Protein 7T6I (pdb70)

Nearest PDB structures (foldseek):
  7t6i-assembly1_A  TM=1.005E+00  e=2.408E-35  Homo sapiens
  3wex-assembly1_A  TM=9.990E-01  e=9.816E-33  Homo sapiens
  7zfr-assembly1_A  TM=9.988E-01  e=1.351E-32  Homo sapiens
  7t2b-assembly1_A  TM=9.998E-01  e=9.166E-32  Homo sapiens
  4i5b-assembly2_D  TM=9.791E-01  e=4.835E-25  Homo sapiens

Sequence (381 aa):
IKADHVSTYAAFVQTHRPTGEFMFEFDEDEQFYVDLDKKETVWHLEEFGRAFSFEAQGGLANIAILNNNLNTLIQRSNHTQAANDPPEVTVFPKEPVELGQPNTLICHIDRFFPPVLNVTWLCNGEPVTEGVAESLFLPRTDYSFHKFHYLTFVPSAEDVYDCRVEHWGLDQPLLKHWEATSGATPENYVYQGRQECYAFNGTQRFLERYIYNREEYARFDSDVGEFRAVTELGRPAAEYWNSQKDILEEKRAVPDRVCRHNYELDEAVTLQRRVQPKVNVSPSHNLLVCHVTDFYPGSIQVRWFLNGQEETAGVVSTNLIRNGDWTFQILVMLEMTPQQGDVYICQVEHTSLDSPVTVEWKATGPVADAVIHASGKQMWQ

Foldseek 3Di:
DDDPKDKDWDKAADDDPVRIWTFIDIRQHTQWTQPLVVLAIDGPDVVCVVVDGDRSVVRNVVRVVNVVVVVVVCVVVVNDDDDWFAWDWDKDWPDQADAQDKTKIKIKIDDTPDPDKDKFKAKQHHTDDPPKDKDDQGADPVGGTMIMIMDIDGADQPIKMWIWMDTPNDPDIDIDIDHNPDD/DDDDDWDKDWDWDWDDDPNFIWIKIFTDTPHRTAKMDTLVVLAIDGPDPVCVVVRVVQRVDVVNSVVRNCCRPPPVVVVVVVCVVPVVPDWDAWDWDWDWDVGKIKTKTWFTPDQDKDKWKDKPRHTDDPQWDKDDWADPPPRGIIIMIMHDDDADQFIKMKIWMDDPNDPDIDIDIDGGDD/DDPDDDDDDDDDDDDD

Organism: Homo sapiens (NCBI:txid9606)

Secondary structure (DSSP, 8-state):
---SEEEEEEEEEESSSS-EEEEEEETTEEEEEEETTTTEEEESSHHHHHHEE--HHHHHHHHHHHHHHHHHHHHHTTS--PPPBPPEEEEEESS---TTS-EEEEEEEEEEBSS--EEEEEETTEEE-SS-EE---EE-TTS-EEEEEEEEE---TT--EEEEEE-TT-SS-EEEEE-TT--/-PPP--EEEEEEEEEEETTEEEEEEEEEETTEEEEEEETTT-SEEESSGGGHHHHHHHTT-HHHHHHHHHHIIIIIHHHHHHHHHTGGG--BPPEEEEEE---EEEEEEEEEBSS--EEEEEETTEEE-TTEEE--PEE-SSS-EEEEEEEE----TT-EEEEEEE-TT-SS-EEEEEE---/--SSPPP-----EE--

InterPro domains:
  IPR001003 MHC class II, alpha chain, N-terminal [PF00993] (35-113)
  IPR001003 MHC class II, alpha chain, N-terminal [SM00920] (36-115)
  IPR003006 Immunoglobulin/major histocompatibility complex, conserved site [PS00290] (192-198)
  IPR003597 Immunoglobulin C1-set [PF07654] (120-201)
  IPR003597 Immunoglobulin C1-set [SM00407] (133-204)
  IPR007110 Immunoglobulin-like domain [PS50835] (118-198)
  IPR011162 MHC classes I/II-like antigen recognition protein [SSF54452] (33-114)
  IPR013783 Immunoglobulin-like fold [G3DSA:2.60.40.10] (113-223)
  IPR014745 MHC class II, alpha/beta chain, N-terminal [G3DSA:3.10.320.10] (32-112)
  IPR036179 Immunoglobulin-like domain superfamily [SSF48726] (116-210)
  IPR050160 Major Histocompatibility Complex/Immunoglobulin [PTHR19944] (31-249)

GO terms:
  GO:0005515 protein binding (F, IPI)

Structure (mmCIF, N/CA/C/O backbone):
data_7T6I
#
_entry.id   7T6I
#
_cell.length_a   112.360
_cell.length_b   62.364
_cell.length_c   72.796
_cell.angle_alpha   90.000
_cell.angle_beta   91.523
_cell.angle_gamma   90.000
#
_symmetry.space_group_name_H-M   'C 1 2 1'
#
loop_
_entity.id
_entity.type
_entity.pdbx_description
1 polymer 'HLA class II histocompatibility antigen DP alpha chain'
2 polymer 'MHC class II antigen'
3 polymer 'pp65 peptide'
4 non-polymer 2-acetamido-2-deoxy-beta-D-glucopyranose
5 non-polymer GLYCINE
6 non-polymer 1,2-ETHANEDIOL
7 water water
#
loop_
_atom_site.group_PDB
_atom_site.id
_atom_site.type_symbol
_atom_site.label_atom_id
_atom_site.label_alt_id
_atom_site.label_comp_id
_atom_site.label_asym_id
_atom_site.label_entity_id
_atom_site.label_seq_id
_atom_site.pdbx_PDB_ins_code
_atom_site.Cartn_x
_atom_site.Cartn_y
_atom_site.Cartn_z
_atom_site.occupancy
_atom_site.B_iso_or_equiv
_atom_site.auth_seq_id
_atom_site.auth_comp_id
_atom_site.auth_asym_id
_atom_site.auth_atom_id
_atom_site.pdbx_PDB_model_num
ATOM 1 N N . ILE A 1 1 ? 4.60555 2.40127 10.35487 1.000 63.22644 1 ILE A N 1
ATOM 2 C CA . ILE A 1 1 ? 5.20497 1.17052 9.85738 1.000 44.21841 1 ILE A CA 1
ATOM 3 C C . ILE A 1 1 ? 5.45244 0.20369 11.00987 1.000 50.29623 1 ILE A C 1
ATOM 4 O O . ILE A 1 1 ? 6.00358 0.58584 12.04190 1.000 49.41524 1 ILE A O 1
ATOM 9 N N . LYS A 1 2 ? 5.03608 -1.04855 10.83513 1.000 49.31822 2 LYS A N 1
ATOM 10 C CA . LYS A 1 2 ? 5.29481 -2.06611 11.84439 1.000 46.25459 2 LYS A CA 1
ATOM 11 C C . LYS A 1 2 ? 6.77938 -2.40845 11.86229 1.000 48.30988 2 LYS A C 1
ATOM 12 O O . LYS A 1 2 ? 7.37522 -2.69523 10.81874 1.000 45.95473 2 LYS A O 1
ATOM 14 N N . ALA A 1 3 ? 7.37997 -2.37188 13.04969 1.000 39.04171 3 ALA A N 1
ATOM 15 C CA . ALA A 1 3 ? 8.80883 -2.62677 13.17469 1.000 38.70337 3 ALA A CA 1
ATOM 16 C C . ALA A 1 3 ? 9.11268 -3.10904 14.58212 1.000 38.71553 3 ALA A C 1
ATOM 17 O O . ALA A 1 3 ? 8.61034 -2.53939 15.55516 1.000 33.53695 3 ALA A O 1
ATOM 19 N N . ASP A 1 4 ? 9.92673 -4.16212 14.68267 1.000 37.63458 4 ASP A N 1
ATOM 20 C CA . ASP A 1 4 ? 10.48772 -4.53463 15.97553 1.000 33.66430 4 ASP A CA 1
ATOM 21 C C . ASP A 1 4 ? 11.56994 -3.55040 16.39606 1.000 37.61425 4 ASP A C 1
ATOM 22 O O . ASP A 1 4 ? 11.69754 -3.22527 17.58241 1.000 31.85281 4 ASP A O 1
ATOM 27 N N . HIS A 1 5 ? 12.35771 -3.06892 15.43532 1.000 33.47815 5 HIS A N 1
ATOM 28 C CA . HIS A 1 5 ? 13.41933 -2.11031 15.69895 1.000 28.31958 5 HIS A CA 1
ATOM 29 C C . HIS A 1 5 ? 13.55238 -1.18123 14.50302 1.000 34.22152 5 HIS A C 1
ATOM 30 O O . HIS A 1 5 ? 13.23034 -1.55382 13.37044 1.000 26.50789 5 HIS A O 1
ATOM 37 N N . VAL A 1 6 ? 14.02291 0.03635 14.77009 1.000 25.98628 6 VAL A N 1
ATOM 38 C CA . VAL A 1 6 ? 14.19653 1.06581 13.75175 1.000 26.28538 6 VAL A CA 1
ATOM 39 C C . VAL A 1 6 ? 15.64078 1.54642 13.80562 1.000 30.50264 6 VAL A C 1
ATOM 40 O O . VAL A 1 6 ? 16.11651 1.97216 14.86513 1.000 29.71245 6 VAL A O 1
ATOM 44 N N . SER A 1 7 ? 16.33347 1.47943 12.66909 1.000 28.90053 7 SER A N 1
ATOM 45 C CA . SER A 1 7 ? 17.72261 1.91069 12.54623 1.000 26.61324 7 SER A CA 1
ATOM 46 C C . SER A 1 7 ? 17.79009 3.00756 11.49445 1.000 33.01362 7 SER A C 1
ATOM 47 O O . SER A 1 7 ? 17.40626 2.78601 10.34074 1.000 32.05632 7 SER A O 1
ATOM 50 N N . THR A 1 8 ? 18.28937 4.17994 11.88188 1.000 28.46999 8 THR A N 1
ATOM 51 C CA . THR A 1 8 ? 18.16951 5.36898 11.04976 1.000 27.63133 8 THR A CA 1
ATOM 52 C C . THR A 1 8 ? 19.48497 6.12830 10.98160 1.000 26.33707 8 THR A C 1
ATOM 53 O O . THR A 1 8 ? 20.05495 6.48739 12.01730 1.000 25.16319 8 THR A O 1
ATOM 57 N N . TYR A 1 9 ? 19.95844 6.36733 9.75838 1.000 25.90074 9 TYR A N 1
ATOM 58 C CA . TYR A 1 9 ? 20.97795 7.37749 9.51199 1.000 18.78367 9 TYR A CA 1
ATOM 59 C C . TYR A 1 9 ? 20.30122 8.73224 9.36124 1.000 24.77200 9 TYR A C 1
ATOM 60 O O . TYR A 1 9 ? 19.39858 8.89467 8.53498 1.000 28.49014 9 TYR A O 1
ATOM 69 N N . ALA A 1 10 ? 20.72970 9.70297 10.15870 1.000 23.19922 10 ALA A N 1
ATOM 70 C CA . ALA A 1 10 ? 20.14946 11.03618 10.12526 1.000 22.25094 10 ALA A CA 1
ATOM 71 C C . ALA A 1 10 ? 21.26140 12.05385 9.95568 1.000 27.82832 10 ALA A C 1
ATOM 72 O O . ALA A 1 10 ? 22.27624 11.99247 10.65614 1.000 25.84509 10 ALA A O 1
ATOM 74 N N . ALA A 1 11 ? 21.06648 12.98774 9.03094 1.000 28.78300 11 ALA A N 1
ATOM 75 C CA . ALA A 1 11 ? 22.06718 14.00447 8.76427 1.000 25.85034 11 ALA A CA 1
ATOM 76 C C . ALA A 1 11 ? 21.36882 15.28837 8.34756 1.000 27.48290 11 ALA A C 1
ATOM 77 O O . ALA A 1 11 ? 20.28433 15.25858 7.75926 1.000 29.06183 11 ALA A O 1
ATOM 79 N N . PHE A 1 12 ? 21.99273 16.41902 8.66906 1.000 25.91880 12 PHE A N 1
ATOM 80 C CA . PHE A 1 12 ? 21.45959 17.70240 8.24223 1.000 27.27390 12 PHE A CA 1
ATOM 81 C C . PHE A 1 12 ? 22.60235 18.67187 7.98701 1.000 31.43975 12 PHE A C 1
ATOM 82 O O . PHE A 1 12 ? 23.71659 18.50363 8.49152 1.000 27.19165 12 PHE A O 1
ATOM 90 N N . VAL A 1 13 ? 22.30251 19.69563 7.18602 1.000 31.73962 13 VAL A N 1
ATOM 91 C CA . VAL A 1 13 ? 23.18634 20.83333 6.98240 1.000 29.58084 13 VAL A CA 1
ATOM 92 C C . VAL A 1 13 ? 22.35327 22.10184 7.10199 1.000 30.69991 13 VAL A C 1
ATOM 93 O O . VAL A 1 13 ? 21.13622 22.09666 6.89951 1.000 30.81163 13 VAL A O 1
ATOM 97 N N . GLN A 1 14 ? 23.02510 23.19627 7.44991 1.000 28.61350 14 GLN A N 1
ATOM 98 C CA . GLN A 1 14 ? 22.35062 24.47777 7.59800 1.000 27.30566 14 GLN A CA 1
ATOM 99 C C . GLN A 1 14 ? 23.37810 25.59547 7.49846 1.000 31.04029 14 GLN A C 1
ATOM 100 O O . GLN A 1 14 ? 24.58768 25.35912 7.49544 1.000 29.16780 14 GLN A O 1
ATOM 106 N N . THR A 1 15 ? 22.86875 26.82822 7.42456 1.000 33.26322 15 THR A N 1
ATOM 107 C CA . THR A 1 15 ? 23.73606 27.99218 7.26973 1.000 25.12679 15 THR A CA 1
ATOM 108 C C . THR A 1 15 ? 24.53570 28.27143 8.53583 1.000 28.23416 15 THR A C 1
ATOM 109 O O . THR A 1 15 ? 25.73602 28.55859 8.46679 1.000 35.91067 15 THR A O 1
ATOM 113 N N . HIS A 1 16 ? 23.89115 28.20817 9.69462 1.000 31.83416 16 HIS A N 1
ATOM 114 C CA . HIS A 1 16 ? 24.52283 28.55376 10.95812 1.000 35.66599 16 HIS A CA 1
ATOM 115 C C . HIS A 1 16 ? 25.07341 27.30818 11.64726 1.000 29.97863 16 HIS A C 1
ATOM 116 O O . HIS A 1 16 ? 24.80817 26.17244 11.24974 1.000 35.88247 16 HIS A O 1
ATOM 123 N N . ARG A 1 17 ? 25.85529 27.53913 12.69529 1.000 29.95969 17 ARG A N 1
ATOM 124 C CA . ARG A 1 17 ? 26.51373 26.44505 13.39682 1.000 35.38734 17 ARG A CA 1
ATOM 125 C C . ARG A 1 17 ? 25.52035 25.71573 14.30072 1.000 33.95041 17 ARG A C 1
ATOM 126 O O . ARG A 1 17 ? 24.72102 26.35572 14.98819 1.000 32.98945 17 ARG A O 1
ATOM 134 N N . PRO A 1 18 ? 25.55104 24.37401 14.32721 1.000 39.46079 18 PRO A N 1
ATOM 135 C CA . PRO A 1 18 ? 26.47227 23.53598 13.55315 1.000 30.59878 18 PRO A CA 1
ATOM 136 C C . PRO A 1 18 ? 26.04711 23.40038 12.09476 1.000 33.61938 18 PRO A C 1
ATOM 137 O O . PRO A 1 18 ? 24.87864 23.13318 11.80525 1.000 35.65643 18 PRO A O 1
ATOM 141 N N . THR A 1 19 ? 26.99980 23.59061 11.18206 1.000 26.94626 19 THR A N 1
ATOM 142 C CA . THR A 1 19 ? 26.67148 23.58640 9.76393 1.000 24.70836 19 THR A CA 1
ATOM 143 C C . THR A 1 19 ? 26.38973 22.18769 9.23587 1.000 29.19565 19 THR A C 1
ATOM 144 O O . THR A 1 19 ? 25.77473 22.05774 8.17400 1.000 33.49738 19 THR A O 1
ATOM 148 N N . GLY A 1 20 ? 26.81708 21.14486 9.94175 1.000 28.55114 20 GLY A N 1
ATOM 149 C CA . GLY A 1 20 ? 26.59124 19.79004 9.47739 1.000 30.56614 20 GLY A CA 1
ATOM 150 C C . GLY A 1 20 ? 26.60323 18.80330 10.61980 1.000 32.46415 20 GLY A C 1
ATOM 151 O O . GLY A 1 20 ? 27.28057 19.00664 11.63215 1.000 26.79375 20 GLY A O 1
ATOM 152 N N . GLU A 1 21 ? 25.84874 17.71881 10.44940 1.000 27.84034 21 GLU A N 1
ATOM 153 C CA . GLU A 1 21 ? 25.80636 16.63413 11.41907 1.000 29.26693 21 GLU A CA 1
ATOM 154 C C . GLU A 1 21 ? 25.46382 15.34427 10.69517 1.000 22.74700 21 GLU A C 1
ATOM 155 O O . GLU A 1 21 ? 24.59774 15.33527 9.82056 1.000 29.47805 21 GLU A O 1
ATOM 161 N N . PHE A 1 22 ? 26.14542 14.26126 11.06105 1.000 26.99999 22 PHE A N 1
ATOM 162 C CA . PHE A 1 22 ? 25.89506 12.94874 10.47362 1.000 27.15154 22 PHE A CA 1
ATOM 163 C C . PHE A 1 22 ? 25.98030 11.90900 11.57806 1.000 27.58038 22 PHE A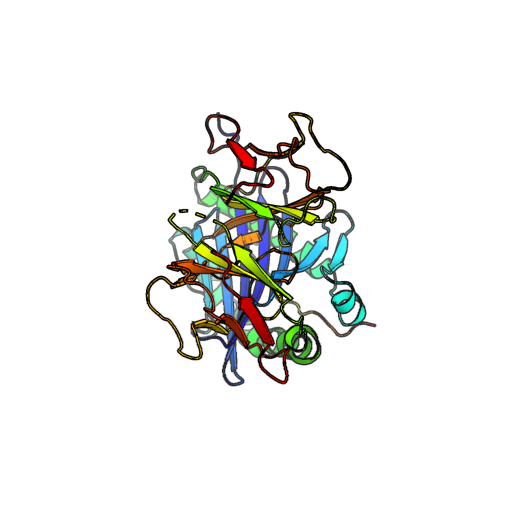 C 1
ATOM 164 O O . PHE A 1 22 ? 27.03901 11.74380 12.19070 1.000 26.78371 22 PHE A O 1
ATOM 172 N N . MET A 1 23 ? 24.88121 11.19955 11.82202 1.000 21.27097 23 MET A N 1
ATOM 173 C CA . MET A 1 23 ? 24.84140 10.23976 12.91435 1.000 26.11965 23 MET A CA 1
ATOM 174 C C . MET A 1 23 ? 23.93846 9.07386 12.54418 1.000 24.06253 23 MET A C 1
ATOM 175 O O . MET A 1 23 ? 23.19445 9.11718 11.56256 1.000 21.88860 23 MET A O 1
ATOM 180 N N . PHE A 1 24 ? 24.00928 8.02919 13.36457 1.000 22.47649 24 PHE A N 1
ATOM 181 C CA . PHE A 1 24 ? 23.17868 6.84338 13.23564 1.000 23.89800 24 PHE A CA 1
ATOM 182 C C . PHE A 1 24 ? 22.54200 6.54222 14.58301 1.000 25.05829 24 PHE A C 1
ATOM 183 O O . PHE A 1 24 ? 23.20370 6.61882 15.62278 1.000 25.93548 24 PHE A O 1
ATOM 191 N N . GLU A 1 25 ? 21.25781 6.20108 14.56311 1.000 24.09980 25 GLU A N 1
ATOM 192 C CA . GLU A 1 25 ? 20.51700 5.91204 15.78065 1.000 25.12034 25 GLU A CA 1
ATOM 193 C C . GLU A 1 25 ? 19.83774 4.55671 15.65787 1.000 23.12137 25 GLU A C 1
ATOM 194 O O . GLU A 1 25 ? 19.38201 4.17468 14.57671 1.000 22.71827 25 GLU A O 1
ATOM 200 N N . PHE A 1 26 ? 19.78669 3.83025 16.77085 1.000 21.00070 26 PHE A N 1
ATOM 201 C CA . PHE A 1 26 ? 19.10174 2.54736 16.85771 1.000 20.95334 26 PHE A CA 1
ATOM 202 C C . PHE A 1 26 ? 18.03525 2.65132 17.93793 1.000 18.22734 26 PHE A C 1
ATOM 203 O O . PHE A 1 26 ? 18.35420 2.91116 19.10350 1.000 24.24111 26 PHE A O 1
ATOM 211 N N . ASP A 1 27 ? 16.77555 2.45043 17.55195 1.000 26.06143 27 ASP A N 1
ATOM 212 C CA . ASP A 1 27 ? 15.64650 2.59306 18.47385 1.000 22.50861 27 ASP A CA 1
ATOM 213 C C . ASP A 1 27 ? 15.70181 3.92724 19.21232 1.000 18.67288 27 ASP A C 1
ATOM 214 O O . ASP A 1 27 ? 15.49015 3.99759 20.42696 1.000 25.97551 27 ASP A O 1
ATOM 219 N N . GLU A 1 28 ? 16.02639 4.98810 18.46937 1.000 23.43247 28 GLU A N 1
ATOM 220 C CA . GLU A 1 28 ? 16.00711 6.37486 18.92918 1.000 29.79178 28 GLU A CA 1
ATOM 221 C C . GLU A 1 28 ? 17.17224 6.73491 19.84360 1.000 25.00559 28 GLU A C 1
ATOM 222 O O . GLU A 1 28 ? 17.10447 7.74936 20.54271 1.000 37.84162 28 GLU A O 1
ATOM 228 N N . ASP A 1 29 ? 18.24732 5.95159 19.87143 1.000 22.94892 29 ASP A N 1
ATOM 229 C CA . ASP A 1 29 ? 19.44143 6.30323 20.63208 1.000 19.82794 29 ASP A CA 1
ATOM 230 C C . ASP A 1 29 ? 20.62304 6.42581 19.67977 1.000 21.01650 29 ASP A C 1
ATOM 231 O O . ASP A 1 29 ? 20.89597 5.50880 18.89838 1.000 23.76737 29 ASP A O 1
ATOM 236 N N . GLU A 1 30 ? 21.30829 7.56367 19.74148 1.000 20.28451 30 GLU A N 1
ATOM 237 C CA . GLU A 1 30 ? 22.47267 7.80510 18.90093 1.000 20.35346 30 GLU A CA 1
ATOM 238 C C . GLU A 1 30 ? 23.57333 6.80004 19.21691 1.000 27.03610 30 GLU A C 1
ATOM 239 O O . GLU A 1 30 ? 24.08023 6.75340 20.34145 1.000 20.91524 30 GLU A O 1
ATOM 245 N N . GLN A 1 31 ? 23.94015 5.99271 18.22201 1.000 24.95385 31 GLN A N 1
ATOM 246 C CA . GLN A 1 31 ? 24.96532 4.97156 18.40414 1.000 25.19252 31 GLN A CA 1
ATOM 247 C C . GLN A 1 31 ? 26.34590 5.46435 17.99279 1.000 24.85793 31 GLN A C 1
ATOM 248 O O . GLN A 1 31 ? 27.33974 5.15293 18.65828 1.000 26.73900 31 GLN A O 1
ATOM 254 N N . PHE A 1 32 ? 26.42928 6.22492 16.90590 1.000 21.92996 32 PHE A N 1
ATOM 255 C CA . PHE A 1 32 ? 27.69065 6.83170 16.51078 1.000 27.68055 32 PHE A CA 1
ATOM 256 C C . PHE A 1 32 ? 27.39793 8.04075 15.64037 1.000 29.18665 32 PHE A C 1
ATOM 257 O O . PHE A 1 32 ? 26.28411 8.21479 15.13833 1.000 20.89241 32 PHE A O 1
ATOM 265 N N . TYR A 1 33 ? 28.41709 8.88203 15.48511 1.000 29.08304 33 TYR A N 1
ATOM 266 C CA . TYR A 1 33 ? 28.36915 9.99607 14.55544 1.000 26.28906 33 TYR A CA 1
ATOM 267 C C . TYR A 1 33 ? 29.74814 10.19023 13.94843 1.000 28.93712 33 TYR A C 1
ATOM 268 O O . TYR A 1 33 ? 30.75150 9.67707 14.44999 1.000 28.57448 33 TYR A O 1
ATOM 277 N N . VAL A 1 34 ? 29.78534 10.93715 12.85394 1.000 31.16220 34 VAL A N 1
ATOM 278 C CA . VAL A 1 34 ? 31.02920 11.26911 12.17377 1.000 28.06105 34 VAL A CA 1
ATOM 279 C C . VAL A 1 34 ? 31.38106 12.70272 12.54348 1.000 28.32638 34 VAL A C 1
ATOM 280 O O . VAL A 1 34 ? 30.67423 13.64177 12.16201 1.000 32.72694 34 VAL A O 1
ATOM 284 N N . ASP A 1 35 ? 32.46101 12.87457 13.30363 1.000 25.24661 35 ASP A N 1
ATOM 285 C CA . ASP A 1 35 ? 32.98165 14.20643 13.59897 1.000 37.30437 35 ASP A CA 1
ATOM 286 C C . ASP A 1 35 ? 33.50578 14.81862 12.30618 1.000 39.88360 35 ASP A C 1
ATOM 287 O O . ASP A 1 35 ? 34.54304 14.39524 11.78954 1.000 40.52679 35 ASP A O 1
ATOM 292 N N . LEU A 1 36 ? 32.79161 15.81608 11.78036 1.000 37.34789 36 LEU A N 1
ATOM 293 C CA . LEU A 1 36 ? 33.11039 16.32775 10.45135 1.000 40.28694 36 LEU A CA 1
ATOM 294 C C . LEU A 1 36 ? 34.44337 17.06566 10.42676 1.000 43.64592 36 LEU A C 1
ATOM 295 O O . LEU A 1 36 ? 35.11150 17.09542 9.38718 1.000 42.19624 36 LEU A O 1
ATOM 300 N N . ASP A 1 37 ? 34.85053 17.65647 11.55072 1.000 43.12072 37 ASP A N 1
ATOM 301 C CA . ASP A 1 37 ? 36.13552 18.34618 11.60177 1.000 45.18659 37 ASP A CA 1
ATOM 302 C C . ASP A 1 37 ? 37.28677 17.36097 11.76815 1.000 51.25351 37 ASP A C 1
ATOM 303 O O . ASP A 1 37 ? 38.26234 17.40348 11.01079 1.000 55.64256 37 ASP A O 1
ATOM 308 N N . LYS A 1 38 ? 37.19014 16.46439 12.75453 1.000 48.29045 38 LYS A N 1
ATOM 309 C CA . LYS A 1 38 ? 38.21569 15.44255 12.93803 1.000 46.48614 38 LYS A CA 1
ATOM 310 C C . LYS A 1 38 ? 38.18036 14.38437 11.84345 1.000 42.76138 38 LYS A C 1
ATOM 311 O O . LYS A 1 38 ? 39.16167 13.65145 11.67941 1.000 45.37398 38 LYS A O 1
ATOM 317 N N . LYS A 1 39 ? 37.07292 14.28824 11.10350 1.000 38.43392 39 LYS A N 1
ATOM 318 C CA . LYS A 1 39 ? 36.90841 13.31159 10.02429 1.000 36.18465 39 LYS A CA 1
ATOM 319 C C . LYS A 1 39 ? 37.04820 11.87757 10.53426 1.000 43.58350 39 LYS A C 1
ATOM 320 O O . LYS A 1 39 ? 37.64986 11.02489 9.87946 1.000 46.18815 39 LYS A O 1
ATOM 322 N N . GLU A 1 40 ? 36.47996 11.59959 11.70821 1.000 45.79200 40 GLU A N 1
ATOM 323 C CA . GLU A 1 40 ? 36.52951 10.25724 12.27184 1.000 42.61854 40 GLU A CA 1
ATOM 324 C C . GLU A 1 40 ? 35.20204 9.91253 12.93551 1.000 40.48474 40 GLU A C 1
ATOM 325 O O . GLU A 1 40 ? 34.40136 10.78605 13.27992 1.000 37.53467 40 GLU A O 1
ATOM 331 N N . THR A 1 41 ? 34.98679 8.61112 13.11132 1.000 31.48394 41 THR A N 1
ATOM 332 C CA . THR A 1 41 ? 33.76957 8.09872 13.72263 1.000 32.07412 41 THR A CA 1
ATOM 333 C C . THR A 1 41 ? 33.89061 8.11133 15.24164 1.000 33.44753 41 THR A C 1
ATOM 334 O O . THR A 1 41 ? 34.89990 7.66700 15.79621 1.000 36.31599 41 THR A O 1
ATOM 338 N N . VAL A 1 42 ? 32.85790 8.61678 15.91150 1.000 34.39563 42 VAL A N 1
ATOM 339 C CA . VAL A 1 42 ? 32.79970 8.67459 17.36920 1.000 30.41433 42 VAL A CA 1
ATOM 340 C C . VAL A 1 42 ? 31.64764 7.79127 17.82598 1.000 26.78182 42 VAL A C 1
ATOM 341 O O . VAL A 1 42 ? 30.49785 8.00318 17.42090 1.000 28.01225 42 VAL A O 1
ATOM 345 N N . TRP A 1 43 ? 31.95576 6.80361 18.66071 1.000 24.82902 43 TRP A N 1
ATOM 346 C CA . TRP A 1 43 ? 30.97516 5.84623 19.15104 1.000 28.41192 43 TRP A CA 1
ATOM 347 C C . TRP A 1 43 ? 30.46713 6.27704 20.52022 1.000 26.70274 43 TRP A C 1
ATOM 348 O O . TRP A 1 43 ? 31.23885 6.74657 21.36206 1.000 26.99663 43 TRP A O 1
ATOM 359 N N . HIS A 1 44 ? 29.16009 6.11955 20.73748 1.000 22.18921 44 HIS A N 1
ATOM 360 C CA . HIS A 1 44 ? 28.56469 6.63229 21.96658 1.000 20.94738 44 HIS A CA 1
ATOM 361 C C . HIS A 1 44 ? 29.00100 5.81917 23.17527 1.000 20.73533 44 HIS A C 1
ATOM 362 O O . HIS A 1 44 ? 29.30083 6.38252 24.23298 1.000 27.90316 44 HIS A O 1
ATOM 369 N N . LEU A 1 45 ? 29.03223 4.49935 23.04185 1.000 21.40684 45 LEU A N 1
ATOM 370 C CA . LEU A 1 45 ? 29.47551 3.60623 24.09950 1.000 27.21211 45 LEU A CA 1
ATOM 371 C C . LEU A 1 45 ? 30.75848 2.91643 23.65954 1.000 25.61426 45 LEU A C 1
ATOM 372 O O . LEU A 1 45 ? 30.90742 2.55870 22.48681 1.000 23.25094 45 LEU A O 1
ATOM 377 N N . GLU A 1 46 ? 31.68300 2.73491 24.60715 1.000 24.03951 46 GLU A N 1
ATOM 378 C CA . GLU A 1 46 ? 32.97097 2.13030 24.28131 1.000 23.16428 46 GLU A CA 1
ATOM 379 C C . GLU A 1 46 ? 32.81609 0.71239 23.74931 1.000 27.21300 46 GLU A C 1
ATOM 380 O O . GLU A 1 46 ? 33.59604 0.28880 22.88914 1.000 30.10650 46 GLU A O 1
ATOM 386 N N . GLU A 1 47 ? 31.82243 -0.03512 24.24036 1.000 22.73936 47 GLU A N 1
ATOM 387 C CA . GLU A 1 47 ? 31.60425 -1.38448 23.72903 1.000 25.70802 47 GLU A CA 1
ATOM 388 C C . GLU A 1 47 ? 31.27020 -1.36996 22.24402 1.000 24.59388 47 GLU A C 1
ATOM 389 O O . GLU A 1 47 ? 31.65198 -2.29268 21.51549 1.000 31.01955 47 GLU A O 1
ATOM 395 N N . PHE A 1 48 ? 30.56304 -0.33723 21.77679 1.000 24.67403 48 PHE A N 1
ATOM 396 C CA . PHE A 1 48 ? 30.28750 -0.22215 20.34878 1.000 20.04854 48 PHE A CA 1
ATOM 397 C C . PHE A 1 48 ? 31.57334 -0.00824 19.55986 1.000 24.07435 48 PHE A C 1
ATOM 398 O O . PHE A 1 48 ? 31.76186 -0.60166 18.49157 1.000 23.50912 48 PHE A O 1
ATOM 406 N N . GLY A 1 49 ? 32.47042 0.83710 20.07074 1.000 22.00757 49 GLY A N 1
ATOM 407 C CA . GLY A 1 49 ? 33.73064 1.06671 19.38597 1.000 32.30679 49 GLY A CA 1
ATOM 408 C C . GLY A 1 49 ? 34.60807 -0.16788 19.31994 1.000 32.72963 49 GLY A C 1
ATOM 409 O O . GLY A 1 49 ? 35.39789 -0.32432 18.38544 1.000 35.21258 49 GLY A O 1
ATOM 410 N N . ARG A 1 50 ? 34.48514 -1.06015 20.30169 1.000 27.57557 50 ARG A N 1
ATOM 411 C CA . ARG A 1 50 ? 35.25716 -2.29389 20.28686 1.000 26.44608 50 ARG A CA 1
ATOM 412 C C . ARG A 1 50 ? 34.63745 -3.36139 19.39667 1.000 27.99415 50 ARG A C 1
ATOM 413 O O . ARG A 1 50 ? 35.34449 -4.27935 18.96927 1.000 32.29751 50 ARG A O 1
ATOM 421 N N . ALA A 1 51 ? 33.34249 -3.26120 19.10448 1.000 24.97041 51 ALA A N 1
ATOM 422 C CA . ALA A 1 51 ? 32.65434 -4.25035 18.28451 1.000 32.45588 51 ALA A CA 1
ATOM 423 C C . ALA A 1 51 ? 32.50095 -3.83527 16.82994 1.000 33.33084 51 ALA A C 1
ATOM 424 O O . ALA A 1 51 ? 32.43332 -4.70456 15.95433 1.000 29.24896 51 ALA A O 1
ATOM 426 N N . PHE A 1 52 ? 32.44780 -2.53549 16.55251 1.000 27.54722 52 PHE A N 1
ATOM 427 C CA . PHE A 1 52 ? 32.06703 -2.03210 15.24478 1.000 27.78135 52 PHE A CA 1
ATOM 428 C C . PHE A 1 52 ? 33.11995 -1.07219 14.71141 1.000 29.54436 52 PHE A C 1
ATOM 429 O O . PHE A 1 52 ? 33.97580 -0.57332 15.44605 1.000 28.99949 52 PHE A O 1
ATOM 437 N N . SER A 1 53 ? 33.02580 -0.80859 13.41069 1.000 28.99152 53 SER A N 1
ATOM 438 C CA . SER A 1 53 ? 33.75666 0.26963 12.76725 1.000 28.48713 53 SER A CA 1
ATOM 439 C C . SER A 1 53 ? 32.87074 0.86701 11.68586 1.000 23.99932 53 SER A C 1
ATOM 440 O O . SER A 1 53 ? 31.98458 0.19720 11.15003 1.000 29.33169 53 SER A O 1
ATOM 443 N N . PHE A 1 54 ? 33.11099 2.13703 11.37431 1.000 28.24633 54 PHE A N 1
ATOM 444 C CA . PHE A 1 54 ? 32.37675 2.81836 10.31823 1.000 31.23199 54 PHE A CA 1
ATOM 445 C C . PHE A 1 54 ? 33.31887 3.76491 9.59563 1.000 30.86796 54 PHE A C 1
ATOM 446 O O . PHE A 1 54 ? 34.03857 4.53735 10.23580 1.000 28.92954 54 PHE A O 1
ATOM 454 N N . GLU A 1 55 ? 33.30755 3.70510 8.26697 1.000 33.99885 55 GLU A N 1
ATOM 455 C CA . GLU A 1 55 ? 34.16532 4.56411 7.45829 1.000 37.94875 55 GLU A CA 1
ATOM 456 C C . GLU A 1 55 ? 33.64748 5.99615 7.52077 1.000 28.27960 55 GLU A C 1
ATOM 457 O O . GLU A 1 55 ? 32.57763 6.30148 6.98427 1.000 33.73977 55 GLU A O 1
ATOM 459 N N . ALA A 1 56 ? 34.40876 6.87671 8.17581 1.000 29.84202 56 ALA A N 1
ATOM 460 C CA . ALA A 1 56 ? 34.00919 8.27351 8.30577 1.000 34.96634 56 ALA A CA 1
ATOM 461 C C . ALA A 1 56 ? 33.82479 8.95675 6.95752 1.000 36.68852 56 ALA A C 1
ATOM 462 O O . ALA A 1 56 ? 33.09279 9.94940 6.87294 1.000 39.01501 56 ALA A O 1
ATOM 464 N N . GLN A 1 57 ? 34.47213 8.45132 5.90519 1.000 38.53430 57 GLN A N 1
ATOM 465 C CA . GLN A 1 57 ? 34.33943 9.06241 4.58857 1.000 38.64949 57 GLN A CA 1
ATOM 466 C C . GLN A 1 57 ? 32.90529 8.99687 4.07870 1.000 41.13286 57 GLN A C 1
ATOM 467 O O . GLN A 1 57 ? 32.45823 9.90470 3.36730 1.000 39.44501 57 GLN A O 1
ATOM 473 N N . GLY A 1 58 ? 32.16969 7.93919 4.43120 1.000 39.75697 58 GLY A N 1
ATOM 474 C CA . GLY A 1 58 ? 30.78014 7.84449 4.01776 1.000 38.39337 58 GLY A CA 1
ATOM 475 C C . GLY A 1 58 ? 29.91993 8.96039 4.57455 1.000 38.65754 58 GLY A C 1
ATOM 476 O O . GLY A 1 58 ? 28.97142 9.40445 3.91992 1.000 48.02534 58 GLY A O 1
ATOM 477 N N . GLY A 1 59 ? 30.23624 9.43103 5.78274 1.000 34.73058 59 GLY A N 1
ATOM 478 C CA . GLY A 1 59 ? 29.48933 10.54001 6.34984 1.000 34.86334 59 GLY A CA 1
ATOM 479 C C . GLY A 1 59 ? 29.85769 11.86755 5.71813 1.000 38.37474 59 GLY A C 1
ATOM 480 O O . GLY A 1 59 ? 28.99066 12.71289 5.47929 1.000 41.01114 59 GLY A O 1
ATOM 481 N N . LEU A 1 60 ? 31.14656 12.06905 5.43441 1.000 30.85383 60 LEU A N 1
ATOM 482 C CA . LEU A 1 60 ? 31.56823 13.29260 4.76021 1.000 37.39219 60 LEU A CA 1
ATOM 483 C C . LEU A 1 60 ? 31.00412 13.36004 3.34733 1.000 37.71312 60 LEU A C 1
ATOM 484 O O . LEU A 1 60 ? 30.62170 14.43629 2.87254 1.000 37.99680 60 LEU A O 1
ATOM 489 N N . ALA A 1 61 ? 30.93113 12.21469 2.66576 1.000 34.40500 61 ALA A N 1
ATOM 490 C CA . ALA A 1 61 ? 30.41475 12.19526 1.30199 1.000 36.02519 61 ALA A CA 1
ATOM 491 C C . ALA A 1 61 ? 28.93453 12.54986 1.26538 1.000 42.42588 61 ALA A C 1
ATOM 492 O O . ALA A 1 61 ? 28.48445 13.26831 0.36468 1.000 39.99014 61 ALA A O 1
ATOM 494 N N . ASN A 1 62 ? 28.16015 12.05869 2.23575 1.000 39.77379 62 ASN A N 1
ATOM 495 C CA . ASN A 1 62 ? 26.73869 12.38030 2.26119 1.000 35.27388 62 ASN A CA 1
ATOM 496 C C . ASN A 1 62 ? 26.49770 13.82323 2.68349 1.000 29.33489 62 ASN A C 1
ATOM 497 O O . ASN A 1 62 ? 25.54276 14.45193 2.21263 1.000 32.31771 62 ASN A O 1
ATOM 502 N N . ILE A 1 63 ? 27.35002 14.36662 3.55473 1.000 25.53849 63 ILE A N 1
ATOM 503 C CA . ILE A 1 63 ? 27.21019 15.76440 3.95514 1.000 28.94357 63 ILE A CA 1
ATOM 504 C C . ILE A 1 63 ? 27.41615 16.68314 2.75682 1.000 38.23522 63 ILE A C 1
ATOM 505 O O . ILE A 1 63 ? 26.68291 17.66356 2.57308 1.000 36.77231 63 ILE A O 1
ATOM 510 N N . ALA A 1 64 ? 28.40980 16.37786 1.91680 1.000 37.78370 64 ALA A N 1
ATOM 511 C CA . ALA A 1 64 ? 28.61432 17.16656 0.70593 1.000 39.73313 64 ALA A CA 1
ATOM 512 C C . ALA A 1 64 ? 27.40042 17.08620 -0.21230 1.000 36.33854 64 ALA A C 1
ATOM 513 O O . ALA A 1 64 ? 26.97635 18.09766 -0.78375 1.000 36.41886 64 ALA A O 1
ATOM 515 N N . ILE A 1 65 ? 26.82319 15.89134 -0.35962 1.000 30.69919 65 ILE A N 1
ATOM 516 C CA . ILE A 1 65 ? 25.60974 15.74352 -1.15865 1.000 29.45919 65 ILE A CA 1
ATOM 517 C C . ILE A 1 65 ? 24.46724 16.54696 -0.54653 1.000 41.98296 65 ILE A C 1
ATOM 518 O O . ILE A 1 65 ? 23.67651 17.17444 -1.26297 1.000 44.34383 65 ILE A O 1
ATOM 523 N N . LEU A 1 66 ? 24.37005 16.55457 0.78761 1.000 37.97891 66 LEU A N 1
ATOM 524 C CA . LEU A 1 66 ? 23.34418 17.35670 1.45004 1.000 35.57197 66 LEU A CA 1
ATOM 525 C C . LEU A 1 66 ? 23.56090 18.84554 1.20948 1.000 36.27288 66 LEU A C 1
ATOM 526 O O . LEU A 1 66 ? 22.59581 19.60398 1.05459 1.000 36.57378 66 LEU A O 1
ATOM 531 N N . ASN A 1 67 ? 24.82115 19.28749 1.19433 1.000 37.08271 67 ASN A N 1
ATOM 532 C CA . ASN A 1 67 ? 25.10204 20.68945 0.90524 1.000 40.21411 67 ASN A CA 1
ATOM 533 C C . ASN A 1 67 ? 24.77339 21.03611 -0.54068 1.000 39.89977 67 ASN A C 1
ATOM 534 O O . ASN A 1 67 ? 24.31323 22.14926 -0.82206 1.000 41.73243 67 ASN A O 1
ATOM 539 N N . ASN A 1 68 ? 24.99770 20.09756 -1.46243 1.000 34.66890 68 ASN A N 1
ATOM 540 C CA . ASN A 1 68 ? 24.60143 20.30097 -2.85146 1.000 43.46118 68 ASN A CA 1
ATOM 541 C C . ASN A 1 68 ? 23.09483 20.50468 -2.95963 1.000 48.73339 68 ASN A C 1
ATOM 542 O O . ASN A 1 68 ? 22.62815 21.47030 -3.57616 1.000 49.78542 68 ASN A O 1
ATOM 547 N N . ASN A 1 69 ? 22.31591 19.60447 -2.35307 1.000 44.61350 69 ASN A N 1
ATOM 548 C CA . ASN A 1 69 ? 20.86313 19.69864 -2.44658 1.000 38.65900 69 ASN A CA 1
ATOM 549 C C . ASN A 1 69 ? 20.32034 20.89399 -1.67496 1.000 38.57210 69 ASN A C 1
ATOM 550 O O . ASN A 1 69 ? 19.24469 21.40407 -2.00800 1.000 44.48148 69 ASN A O 1
ATOM 555 N N . LEU A 1 70 ? 21.03531 21.34903 -0.64351 1.000 36.91291 70 LEU A N 1
ATOM 556 C CA . LEU A 1 70 ? 20.60181 22.53909 0.08151 1.000 39.29890 70 LEU A CA 1
ATOM 557 C C . LEU A 1 70 ? 20.61926 23.76100 -0.82757 1.000 45.43638 70 LEU A C 1
ATOM 558 O O . LEU A 1 70 ? 19.62151 24.48219 -0.93461 1.000 48.10280 70 LEU A O 1
ATOM 563 N N . ASN A 1 71 ? 21.75049 24.00285 -1.49837 1.000 52.06333 71 ASN A N 1
ATOM 564 C CA . ASN A 1 71 ? 21.83962 25.11768 -2.43807 1.000 57.77452 71 ASN A CA 1
ATOM 565 C C . ASN A 1 71 ? 20.74755 25.03374 -3.49660 1.000 47.37865 71 ASN A C 1
ATOM 566 O O . ASN A 1 71 ? 20.11281 26.04184 -3.82783 1.000 52.65485 71 ASN A O 1
ATOM 571 N N . THR A 1 72 ? 20.50560 23.83333 -4.02671 1.000 44.34244 72 THR A N 1
ATOM 572 C CA . THR A 1 72 ? 19.47696 23.66137 -5.04696 1.000 45.61131 72 THR A CA 1
ATOM 573 C C . THR A 1 72 ? 18.09129 23.97431 -4.49568 1.000 50.14606 72 THR A C 1
ATOM 574 O O . THR A 1 72 ? 17.26877 24.59846 -5.17730 1.000 46.59156 72 THR A O 1
ATOM 578 N N . LEU A 1 73 ? 17.81707 23.55864 -3.25769 1.000 45.13202 73 LEU A N 1
ATOM 579 C CA . LEU A 1 73 ? 16.49156 23.76278 -2.68553 1.000 44.51586 73 LEU A CA 1
ATOM 580 C C . LEU A 1 73 ? 16.29313 25.18888 -2.18837 1.000 41.38227 73 LEU A C 1
ATOM 581 O O . LEU A 1 73 ? 15.15325 25.65966 -2.12280 1.000 44.50664 73 LEU A O 1
ATOM 586 N N . ILE A 1 74 ? 17.37450 25.88485 -1.82963 1.000 44.41940 74 ILE A N 1
ATOM 587 C CA . ILE A 1 74 ? 17.26470 27.30057 -1.48438 1.000 46.90310 74 ILE A CA 1
ATOM 588 C C . ILE A 1 74 ? 16.72581 28.08991 -2.67089 1.000 52.5055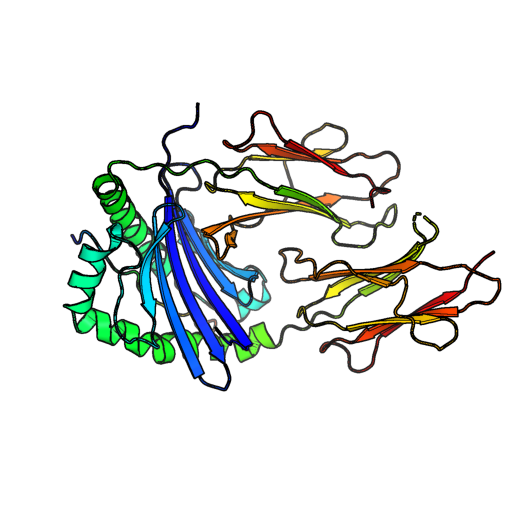8 74 ILE A C 1
ATOM 589 O O . ILE A 1 74 ? 15.78315 28.88041 -2.54100 1.000 47.20115 74 ILE A O 1
ATOM 594 N N . GLN A 1 75 ? 17.31288 27.87682 -3.85103 1.000 51.14377 75 GLN A N 1
ATOM 595 C CA . GLN A 1 75 ? 16.88304 28.61353 -5.03474 1.000 60.85387 75 GLN A CA 1
ATOM 596 C C . GLN A 1 75 ? 15.49355 28.17914 -5.48463 1.000 47.51694 75 GLN A C 1
ATOM 597 O O . GLN A 1 75 ? 14.66615 29.01887 -5.85665 1.000 55.16689 75 GLN A O 1
ATOM 603 N N . ARG A 1 76 ? 15.21487 26.87404 -5.45109 1.000 42.5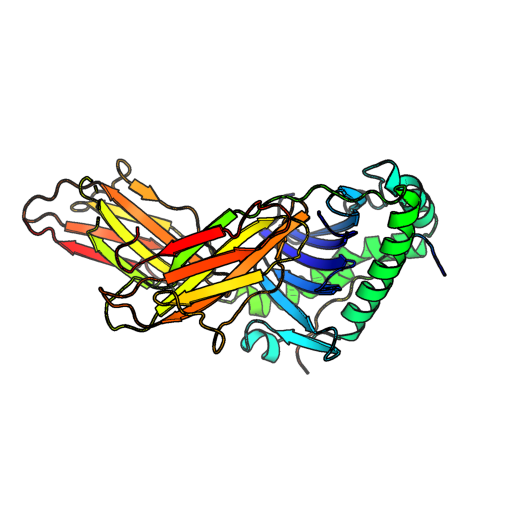0366 76 ARG A N 1
ATOM 604 C CA . ARG A 1 76 ? 13.93267 26.38523 -5.94722 1.000 42.75681 76 ARG A CA 1
ATOM 605 C C . ARG A 1 76 ? 12.77542 26.81481 -5.05420 1.000 55.85642 76 ARG A C 1
ATOM 606 O O . ARG A 1 76 ? 11.67060 27.06041 -5.55187 1.000 58.46441 76 ARG A O 1
ATOM 614 N N . SER A 1 77 ? 13.00265 26.91425 -3.74611 1.000 50.00754 77 SER A N 1
ATOM 615 C CA . SER A 1 77 ? 11.96764 27.32931 -2.80776 1.000 52.36072 77 SER A CA 1
ATOM 616 C C . SER A 1 77 ? 11.78283 28.84047 -2.75518 1.000 49.40887 77 SER A C 1
ATOM 617 O O . SER A 1 77 ? 11.00318 29.31999 -1.92330 1.000 48.02157 77 SER A O 1
ATOM 620 N N . ASN A 1 78 ? 12.47380 29.58920 -3.61857 1.000 51.51858 78 ASN A N 1
ATOM 621 C CA . ASN A 1 78 ? 12.47105 31.05234 -3.58144 1.000 55.04460 78 ASN A CA 1
ATOM 622 C C . ASN A 1 78 ? 12.95144 31.55675 -2.21987 1.000 52.76196 78 ASN A C 1
ATOM 623 O O . ASN A 1 78 ? 12.36314 32.45932 -1.61922 1.000 49.16422 78 ASN A O 1
ATOM 628 N N . HIS A 1 79 ? 14.03717 30.94828 -1.73340 1.000 51.48432 79 HIS A N 1
ATOM 629 C CA . HIS A 1 79 ? 14.67522 31.32802 -0.47008 1.000 49.13462 79 HIS A CA 1
ATOM 630 C C . HIS A 1 79 ? 13.68336 31.28303 0.69382 1.000 43.94137 79 HIS A C 1
ATOM 631 O O . HIS A 1 79 ? 13.58909 32.21158 1.49892 1.000 53.15947 79 HIS A O 1
ATOM 638 N N . THR A 1 80 ? 12.93635 30.18426 0.77845 1.000 45.34045 80 THR A N 1
ATOM 639 C CA . THR A 1 80 ? 11.94415 30.01598 1.83349 1.000 44.44537 80 THR A CA 1
ATOM 640 C C . THR A 1 80 ? 12.63969 29.59637 3.12390 1.000 48.35080 80 THR A C 1
ATOM 641 O O . THR A 1 80 ? 13.31887 28.56420 3.16387 1.000 43.47838 80 THR A O 1
ATOM 645 N N . GLN A 1 81 ? 12.48049 30.39887 4.17182 1.000 45.28588 81 GLN A N 1
ATOM 646 C CA . GLN A 1 81 ? 13.01757 30.09363 5.49043 1.000 44.45080 81 GLN A CA 1
ATOM 647 C C . GLN A 1 81 ? 11.86347 29.76357 6.42674 1.000 47.31128 81 GLN A C 1
ATOM 648 O O . GLN A 1 81 ? 10.88698 30.51693 6.50533 1.000 45.55551 81 GLN A O 1
ATOM 654 N N . ALA A 1 82 ? 11.97470 28.63679 7.12407 1.000 43.04292 82 ALA A N 1
ATOM 655 C CA . ALA A 1 82 ? 10.89772 28.16217 7.97556 1.000 40.20133 82 ALA A CA 1
ATOM 656 C C . ALA A 1 82 ? 10.81400 28.97978 9.26098 1.000 40.86744 82 ALA A C 1
ATOM 657 O O . ALA A 1 82 ? 11.78020 29.61176 9.69845 1.000 38.24088 82 ALA A O 1
ATOM 659 N N . ALA A 1 83 ? 9.63187 28.95362 9.86877 1.000 43.18241 83 ALA A N 1
ATOM 660 C CA . ALA A 1 83 ? 9.42186 29.63781 11.13259 1.000 40.79982 83 ALA A CA 1
ATOM 661 C C . ALA A 1 83 ? 10.23214 28.97391 12.24357 1.000 43.05976 83 ALA A C 1
ATOM 662 O O . ALA A 1 83 ? 10.62672 27.80697 12.15648 1.000 34.42693 83 ALA A O 1
ATOM 664 N N . ASN A 1 84 ? 10.48389 29.74086 13.29925 1.000 36.63658 84 ASN A N 1
ATOM 665 C CA . ASN A 1 84 ? 11.19781 29.22620 14.45916 1.000 33.81049 84 ASN A CA 1
ATOM 666 C C . ASN A 1 84 ? 10.22399 28.47376 15.35521 1.000 32.92567 84 ASN A C 1
ATOM 667 O O . ASN A 1 84 ? 9.20170 29.02804 15.76994 1.000 44.59505 84 ASN A O 1
ATOM 672 N N . ASP A 1 85 ? 10.53470 27.21346 15.64938 1.000 37.20094 85 ASP A N 1
ATOM 673 C CA . ASP A 1 85 ? 9.74452 26.44017 16.59301 1.000 28.62580 85 ASP A CA 1
ATOM 674 C C . ASP A 1 85 ? 10.42978 26.48718 17.94778 1.000 29.50612 85 ASP A C 1
ATOM 675 O O . ASP A 1 85 ? 11.54525 25.96414 18.08294 1.000 27.43233 85 ASP A O 1
ATOM 680 N N . PRO A 1 86 ? 9.82119 27.09598 18.96814 1.000 32.09643 86 PRO A N 1
ATOM 681 C CA . PRO A 1 86 ? 10.53609 27.28749 20.22575 1.000 30.78092 86 PRO A CA 1
ATOM 682 C C . PRO A 1 86 ? 10.67840 25.97858 20.97372 1.000 30.56316 86 PRO A C 1
ATOM 683 O O . PRO A 1 86 ? 9.86430 25.05174 20.79936 1.000 34.42581 86 PRO A O 1
ATOM 687 N N . PRO A 1 87 ? 11.69435 25.84683 21.82216 1.000 27.66680 87 PRO A N 1
ATOM 688 C CA . PRO A 1 87 ? 11.95084 24.57304 22.49560 1.000 25.93587 87 PRO A CA 1
ATOM 689 C C . PRO A 1 87 ? 11.17809 24.39840 23.79181 1.000 27.08544 87 PRO A C 1
ATOM 690 O O . PRO A 1 87 ? 10.85759 25.35423 24.50002 1.000 27.55601 87 PRO A O 1
ATOM 694 N N . GLU A 1 88 ? 10.89396 23.13476 24.09371 1.000 26.11041 88 GLU A N 1
ATOM 695 C CA . GLU A 1 88 ? 10.40357 22.71420 25.39848 1.000 31.43104 88 GLU A CA 1
ATOM 696 C C . GLU A 1 88 ? 11.58738 22.23599 26.22767 1.000 31.78563 88 GLU A C 1
ATOM 697 O O . GLU A 1 88 ? 12.42266 21.47205 25.73358 1.000 30.08965 88 GLU A O 1
ATOM 703 N N . VAL A 1 89 ? 11.65756 22.67580 27.48200 1.000 28.13167 89 VAL A N 1
ATOM 704 C CA . VAL A 1 89 ? 12.80235 22.40591 28.34378 1.000 24.26111 89 VAL A CA 1
ATOM 705 C C . VAL A 1 89 ? 12.32547 21.70591 29.60891 1.000 28.64002 89 VAL A C 1
ATOM 706 O O . VAL A 1 89 ? 11.40155 22.18081 30.27871 1.000 28.03480 89 VAL A O 1
ATOM 710 N N . THR A 1 90 ? 12.96666 20.58524 29.93755 1.000 26.27122 90 THR A N 1
ATOM 711 C CA . THR A 1 90 ? 12.70938 19.84920 31.16716 1.000 24.63119 90 THR A CA 1
ATOM 712 C C . THR A 1 90 ? 14.03937 19.46898 31.80544 1.000 25.49718 90 THR A C 1
ATOM 713 O O . THR A 1 90 ? 14.98164 19.07704 31.10910 1.000 23.94439 90 THR A O 1
ATOM 717 N N . VAL A 1 91 ? 14.11660 19.60090 33.12854 1.000 20.10217 91 VAL A N 1
ATOM 718 C CA . VAL A 1 91 ? 15.31102 19.27292 33.89840 1.000 20.14108 91 VAL A CA 1
ATOM 719 C C . VAL A 1 91 ? 14.94104 18.21618 34.92970 1.000 20.80477 91 VAL A C 1
ATOM 720 O O . VAL A 1 91 ? 13.93052 18.35229 35.62913 1.000 22.61283 91 VAL A O 1
ATOM 724 N N . PHE A 1 92 ? 15.75669 17.16682 35.02348 1.000 17.69197 92 PHE A N 1
ATOM 725 C CA . PHE A 1 92 ? 15.48172 16.06163 35.93161 1.000 20.18460 92 PHE A CA 1
ATOM 726 C C . PHE A 1 92 ? 16.77831 15.31375 36.19589 1.000 20.32346 92 PHE A C 1
ATOM 727 O O . PHE A 1 92 ? 17.67803 15.32829 35.35087 1.000 19.61977 92 PHE A O 1
ATOM 735 N N . PRO A 1 93 ? 16.90732 14.65885 37.34435 1.000 21.82881 93 PRO A N 1
ATOM 736 C CA . PRO A 1 93 ? 18.12837 13.90740 37.63529 1.000 18.33694 93 PRO A CA 1
ATOM 737 C C . PRO A 1 93 ? 18.11607 12.52463 36.99985 1.000 22.41510 93 PRO A C 1
ATOM 738 O O . PRO A 1 93 ? 17.06837 11.93765 36.72240 1.000 24.19609 93 PRO A O 1
ATOM 742 N N . LYS A 1 94 ? 19.32652 12.00713 36.78156 1.000 20.13415 94 LYS A N 1
ATOM 743 C CA . LYS A 1 94 ? 19.48100 10.65257 36.26331 1.000 18.18455 94 LYS A CA 1
ATOM 744 C C . LYS A 1 94 ? 19.16504 9.61578 37.33197 1.000 23.35748 94 LYS A C 1
ATOM 745 O O . LYS A 1 94 ? 18.52102 8.59931 37.04956 1.000 21.26889 94 LYS A O 1
ATOM 751 N N . GLU A 1 95 ? 19.61332 9.85509 38.55791 1.000 23.41297 95 GLU A N 1
ATOM 752 C CA . GLU A 1 95 ? 19.47501 8.95158 39.68597 1.000 23.17318 95 GLU A CA 1
ATOM 753 C C . GLU A 1 95 ? 18.51394 9.52736 40.71521 1.000 24.15978 95 GLU A C 1
ATOM 754 O O . GLU A 1 95 ? 18.22368 10.72797 40.69959 1.000 26.33431 95 GLU A O 1
ATOM 760 N N . PRO A 1 96 ? 17.99468 8.70300 41.62735 1.000 29.62713 96 PRO A N 1
ATOM 761 C CA . PRO A 1 96 ? 17.22226 9.25664 42.74591 1.000 27.59708 96 PRO A CA 1
ATOM 762 C C . PRO A 1 96 ? 18.09185 10.19018 43.57480 1.000 31.06890 96 PRO A C 1
ATOM 763 O O . PRO A 1 96 ? 19.26931 9.91897 43.81933 1.000 24.70614 96 PRO A O 1
ATOM 767 N N . VAL A 1 97 ? 17.50139 11.30336 43.99830 1.000 23.54937 97 VAL A N 1
ATOM 768 C CA . VAL A 1 97 ? 18.24461 12.35539 44.68237 1.000 26.98461 97 VAL A CA 1
ATOM 769 C C . VAL A 1 97 ? 18.49748 11.92478 46.12346 1.000 32.25086 97 VAL A C 1
ATOM 770 O O . VAL A 1 97 ? 17.56525 11.79473 46.91990 1.000 39.22794 97 VAL A O 1
ATOM 774 N N . GLU A 1 98 ? 19.76357 11.70318 46.45770 1.000 27.76799 98 GLU A N 1
ATOM 775 C CA . GLU A 1 98 ? 20.20052 11.46639 47.82750 1.000 37.72006 98 GLU A CA 1
ATOM 776 C C . GLU A 1 98 ? 21.27068 12.49721 48.15779 1.000 32.51255 98 GLU A C 1
ATOM 777 O O . GLU A 1 98 ? 22.28107 12.59213 47.45173 1.000 27.21195 98 GLU A O 1
ATOM 779 N N . LEU A 1 99 ? 21.03848 13.27653 49.21296 1.000 32.00844 99 LEU A N 1
ATOM 780 C CA . LEU A 1 99 ? 21.95677 14.34980 49.57092 1.000 30.81353 99 LEU A CA 1
ATOM 781 C C . LEU A 1 99 ? 23.34177 13.78676 49.85465 1.000 31.77664 99 LEU A C 1
ATOM 782 O O . LEU A 1 99 ? 23.49555 12.85854 50.65212 1.000 36.32050 99 LEU A O 1
ATOM 787 N N . GLY A 1 100 ? 24.35098 14.34481 49.18548 1.000 34.66199 100 GLY A N 1
ATOM 788 C CA . GLY A 1 100 ? 25.71563 13.89020 49.32856 1.000 27.77125 100 GLY A CA 1
ATOM 789 C C . GLY A 1 100 ? 26.14527 12.82240 48.34479 1.000 36.32215 100 GLY A C 1
ATOM 790 O O . GLY A 1 100 ? 27.35032 12.58256 48.20579 1.000 38.48150 100 GLY A O 1
ATOM 791 N N . GLN A 1 101 ? 25.20386 12.17227 47.65714 1.000 38.67880 101 GLN A N 1
ATOM 792 C CA . GLN A 1 101 ? 25.54513 11.11576 46.70814 1.000 41.23546 101 GLN A CA 1
ATOM 793 C C . GLN A 1 101 ? 25.67431 11.69503 45.30602 1.000 36.23598 101 GLN A C 1
ATOM 794 O O . GLN A 1 101 ? 24.74297 12.35226 44.83110 1.000 35.70817 101 GLN A O 1
ATOM 800 N N . PRO A 1 102 ? 26.79669 11.47515 44.62348 1.000 31.12048 102 PRO A N 1
ATOM 801 C CA . PRO A 1 102 ? 26.96516 12.02918 43.27381 1.000 32.18001 102 PRO A CA 1
ATOM 802 C C . PRO A 1 102 ? 25.82346 11.63117 42.34755 1.000 37.35664 102 PRO A C 1
ATOM 803 O O . PRO A 1 102 ? 25.28792 10.52306 42.42467 1.000 37.60994 102 PRO A O 1
ATOM 807 N N . ASN A 1 103 ? 25.45005 12.55875 41.46879 1.000 34.58129 103 ASN A N 1
ATOM 808 C CA . ASN A 1 103 ? 24.30942 12.39095 40.58011 1.000 26.72837 103 ASN A CA 1
ATOM 809 C C . ASN A 1 103 ? 24.61086 13.12943 39.28093 1.000 28.15610 103 ASN A C 1
ATOM 810 O O . ASN A 1 103 ? 25.66470 13.75376 39.12777 1.000 22.49143 103 ASN A O 1
ATOM 815 N N . THR A 1 104 ? 23.67607 13.05630 38.33712 1.000 26.15787 104 THR A N 1
ATOM 816 C CA . THR A 1 104 ? 23.79492 13.76321 37.06757 1.000 25.88192 104 THR A CA 1
ATOM 817 C C . THR A 1 104 ? 22.47681 14.45846 36.76768 1.000 25.73066 104 THR A C 1
ATOM 818 O O . THR A 1 104 ? 21.44131 13.79808 36.63114 1.000 26.69382 104 THR A O 1
ATOM 822 N N . LEU A 1 105 ? 22.51328 15.78391 36.66870 1.000 20.84960 105 LEU A N 1
ATOM 823 C CA . LEU A 1 105 ? 21.34268 16.53699 36.24831 1.000 19.42218 105 LEU A CA 1
ATOM 824 C C . LEU A 1 105 ? 21.24780 16.50526 34.73074 1.000 24.34495 105 LEU A C 1
ATOM 825 O O . LEU A 1 105 ? 22.25274 16.68399 34.03487 1.000 20.94701 105 LEU A O 1
ATOM 830 N N . ILE A 1 106 ? 20.04476 16.25913 34.21866 1.000 15.62452 106 ILE A N 1
ATOM 831 C CA . ILE A 1 106 ? 19.79457 16.18093 32.78497 1.000 15.75400 106 ILE A CA 1
ATOM 832 C C . ILE A 1 106 ? 18.87181 17.32358 32.39294 1.000 18.96428 106 ILE A C 1
ATOM 833 O O . ILE A 1 106 ? 17.81648 17.51869 33.00766 1.000 25.28467 106 ILE A O 1
ATOM 838 N N . CYS A 1 107 ? 19.26557 18.07391 31.37277 1.000 19.28205 107 CYS A N 1
ATOM 839 C CA . CYS A 1 107 ? 18.41299 19.08449 30.76427 1.000 22.51429 107 CYS A CA 1
ATOM 840 C C . CYS A 1 107 ? 18.03614 18.59969 29.37200 1.000 21.92744 107 CYS A C 1
ATOM 841 O O . CYS A 1 107 ? 18.91461 18.37165 28.53412 1.000 25.52852 107 CYS A O 1
ATOM 844 N N . HIS A 1 108 ? 16.73968 18.42717 29.13313 1.000 26.02890 108 HIS A N 1
ATOM 845 C CA . HIS A 1 108 ? 16.23595 17.94577 27.85445 1.000 22.55074 108 HIS A CA 1
ATOM 846 C C . HIS A 1 108 ? 15.51040 19.08150 27.14480 1.000 26.35667 108 HIS A C 1
ATOM 847 O O . HIS A 1 108 ? 14.53741 19.63220 27.67169 1.000 25.27762 108 HIS A O 1
ATOM 854 N N . ILE A 1 109 ? 15.98713 19.41889 25.95127 1.000 25.85219 109 ILE A N 1
ATOM 855 C CA . ILE A 1 109 ? 15.44974 20.49673 25.13179 1.000 22.01931 109 ILE A CA 1
ATOM 856 C C . ILE A 1 109 ? 14.82691 19.85912 23.89913 1.000 21.43551 109 ILE A C 1
ATOM 857 O O . ILE A 1 109 ? 15.49791 19.10333 23.19036 1.000 24.88499 109 ILE A O 1
ATOM 862 N N . ASP A 1 110 ? 13.55107 20.15313 23.64058 1.000 21.19228 110 ASP A N 1
ATOM 863 C CA . ASP A 1 110 ? 12.77063 19.32771 22.72769 1.000 21.80370 110 ASP A CA 1
ATOM 864 C C . ASP A 1 110 ? 11.92413 20.16980 21.78023 1.000 27.44645 110 ASP A C 1
ATOM 865 O O . ASP A 1 110 ? 11.55564 21.30703 22.08613 1.000 25.70418 110 ASP A O 1
ATOM 870 N N . ARG A 1 111 ? 11.62168 19.57720 20.61808 1.000 22.38812 111 ARG A N 1
ATOM 871 C CA . ARG A 1 111 ? 10.62020 20.08617 19.67562 1.000 30.89589 111 ARG A CA 1
ATOM 872 C C . ARG A 1 111 ? 10.98817 21.46068 19.12241 1.000 32.40851 111 ARG A C 1
ATOM 873 O O . ARG A 1 111 ? 10.11915 22.30258 18.88848 1.000 37.12254 111 ARG A O 1
ATOM 881 N N . PHE A 1 112 ? 12.27448 21.69466 18.88925 1.000 25.91623 112 PHE A N 1
ATOM 882 C CA . PHE A 1 112 ? 12.71257 22.99542 18.40886 1.000 24.33106 112 PHE A CA 1
ATOM 883 C C . PHE A 1 112 ? 13.28544 22.90204 17.00037 1.000 26.45899 112 PHE A C 1
ATOM 884 O O . PHE A 1 112 ? 13.69663 21.83753 16.53077 1.000 28.26321 112 PHE A O 1
ATOM 892 N N . PHE A 1 113 ? 13.29567 24.05507 16.32893 1.000 25.56219 113 PHE A N 1
ATOM 893 C CA . PHE A 1 113 ? 13.79995 24.21358 14.97537 1.000 28.53762 113 PHE A CA 1
ATOM 894 C C . PHE A 1 113 ? 14.01674 25.70008 14.76234 1.000 32.08235 113 PHE A C 1
ATOM 895 O O . PHE A 1 113 ? 13.18184 26.49671 15.21243 1.000 30.31939 113 PHE A O 1
ATOM 903 N N . PRO A 1 114 ? 15.10664 26.11940 14.09979 1.000 27.39659 114 PRO A N 1
ATOM 904 C CA . PRO A 1 114 ? 16.19525 25.30777 13.54286 1.000 27.53258 114 PRO A CA 1
ATOM 905 C C . PRO A 1 114 ? 17.09888 24.72661 14.62813 1.000 30.86192 114 PRO A C 1
ATOM 906 O O . PRO A 1 114 ? 16.94642 25.09566 15.79462 1.000 25.48770 114 PRO A O 1
ATOM 910 N N . PRO A 1 115 ? 18.01269 23.81629 14.25935 1.000 31.33443 115 PRO A N 1
ATOM 911 C CA . PRO A 1 115 ? 18.96601 23.27956 15.24755 1.000 23.45081 115 PRO A CA 1
ATOM 912 C C . PRO A 1 115 ? 20.08027 24.27050 15.56975 1.000 26.23334 115 PRO A C 1
ATOM 913 O O . PRO A 1 115 ? 21.25878 24.03816 15.29473 1.000 27.13342 115 PRO A O 1
ATOM 917 N N . VAL A 1 116 ? 19.69442 25.40438 16.15201 1.000 27.66978 116 VAL A N 1
ATOM 918 C CA . VAL A 1 116 ? 20.61481 26.44093 16.60658 1.000 22.48210 116 VAL A CA 1
ATOM 919 C C . VAL A 1 116 ? 20.24669 26.75603 18.04756 1.000 28.12613 116 VAL A C 1
ATOM 920 O O . VAL A 1 116 ? 19.10062 27.12630 18.32833 1.000 35.16999 116 VAL A O 1
ATOM 924 N N . LEU A 1 117 ? 21.20679 26.61299 18.95835 1.000 27.52174 117 LEU A N 1
ATOM 925 C CA . LEU A 1 117 ? 20.86782 26.58113 20.37283 1.000 28.84829 117 LEU A CA 1
ATOM 926 C C . LEU A 1 117 ? 22.06771 26.97542 21.22332 1.000 25.53625 117 LEU A C 1
ATOM 927 O O . LEU A 1 117 ? 23.19279 26.54812 20.95595 1.000 28.87412 117 LEU A O 1
ATOM 932 N N . ASN A 1 118 ? 21.80988 27.78412 22.24966 1.000 30.11119 118 ASN A N 1
ATOM 933 C CA . ASN A 1 118 ? 22.73077 27.99682 23.35982 1.000 27.74378 118 ASN A CA 1
ATOM 934 C C . ASN A 1 118 ? 22.10942 27.39732 24.61225 1.000 29.44221 118 ASN A C 1
ATOM 935 O O . ASN A 1 118 ? 20.93481 27.64843 24.90437 1.000 27.92770 118 ASN A O 1
ATOM 940 N N . VAL A 1 119 ? 22.88939 26.60719 25.34563 1.000 24.49058 119 VAL A N 1
ATOM 941 C CA . VAL A 1 119 ? 22.45447 26.02470 26.60904 1.000 27.34003 119 VAL A CA 1
ATOM 942 C C . VAL A 1 119 ? 23.55420 26.24711 27.63469 1.000 24.10952 119 VAL A C 1
ATOM 943 O O . VAL A 1 119 ? 24.73150 26.01169 27.34525 1.000 28.14707 119 VAL A O 1
ATOM 947 N N . THR A 1 120 ? 23.17306 26.69362 28.82982 1.000 24.78819 120 THR A N 1
ATOM 948 C CA . THR A 1 120 ? 24.12854 26.92837 29.90290 1.000 30.41661 120 THR A CA 1
ATOM 949 C C . THR A 1 120 ? 23.54903 26.43285 31.21706 1.000 23.92531 120 THR A C 1
ATOM 950 O O . THR A 1 120 ? 22.40774 26.75632 31.55569 1.000 28.78298 120 THR A O 1
ATOM 954 N N . TRP A 1 121 ? 24.33344 25.64611 31.94631 1.000 22.29202 121 TRP A N 1
ATOM 955 C CA . TRP A 1 121 ? 23.98897 25.28877 33.31307 1.000 26.48093 121 TRP A CA 1
ATOM 956 C C . TRP A 1 121 ? 24.37742 26.42110 34.25274 1.000 28.12736 121 TRP A C 1
ATOM 957 O O . TRP A 1 121 ? 25.47584 26.97387 34.15458 1.000 31.44736 121 TRP A O 1
ATOM 968 N N . LEU A 1 122 ? 23.47629 26.76016 35.17098 1.000 26.04196 122 LEU A N 1
ATOM 969 C CA . LEU A 1 122 ? 23.75598 27.72129 36.23007 1.000 26.98025 122 LEU A CA 1
ATOM 970 C C . LEU A 1 122 ? 23.66073 27.01361 37.57184 1.000 28.75798 122 LEU A C 1
ATOM 971 O O . LEU A 1 122 ? 22.64926 26.36906 37.86481 1.000 30.45606 122 LEU A O 1
ATOM 976 N N . CYS A 1 123 ? 24.71425 27.12130 38.37502 1.000 24.56293 123 CYS A N 1
ATOM 977 C CA . CYS A 1 123 ? 24.72211 26.61387 39.74255 1.000 27.64675 123 CYS A CA 1
ATOM 978 C C . CYS A 1 123 ? 24.73628 27.81415 40.67842 1.000 31.42820 123 CYS A C 1
ATOM 979 O O . CYS A 1 123 ? 25.72980 28.54770 40.73806 1.000 27.71497 123 CYS A O 1
ATOM 982 N N . ASN A 1 124 ? 23.63157 28.01503 41.39813 1.000 28.84464 124 ASN A N 1
ATOM 983 C CA . ASN A 1 124 ? 23.46620 29.18057 42.26244 1.000 28.63451 124 ASN A CA 1
ATOM 984 C C . ASN A 1 124 ? 23.73780 30.46692 41.48654 1.000 33.73384 124 ASN A C 1
ATOM 985 O O . ASN A 1 124 ? 24.39327 31.38896 41.97384 1.000 28.94214 124 ASN A O 1
ATOM 990 N N . GLY A 1 125 ? 23.24790 30.51421 40.24800 1.000 28.04754 125 GLY A N 1
ATOM 991 C CA . GLY A 1 125 ? 23.42110 31.66733 39.39037 1.000 30.80814 125 GLY A CA 1
ATOM 992 C C . GLY A 1 125 ? 24.73249 31.74043 38.63543 1.000 29.78487 125 GLY A C 1
ATOM 993 O O . GLY A 1 125 ? 24.89466 32.64298 37.80458 1.000 35.73616 125 GLY A O 1
ATOM 994 N N . GLU A 1 126 ? 25.67397 30.82808 38.88497 1.000 35.56795 126 GLU A N 1
ATOM 995 C CA . GLU A 1 126 ? 26.98660 30.88626 38.25441 1.000 28.74200 126 GLU A CA 1
ATOM 996 C C . GLU A 1 126 ? 27.10574 29.83557 37.16345 1.000 31.49844 126 GLU A C 1
ATOM 997 O O . GLU A 1 126 ? 26.83280 28.65355 37.41430 1.000 29.23369 126 GLU A O 1
ATOM 1003 N N . PRO A 1 127 ? 27.51579 30.22171 35.95528 1.000 42.32605 127 PRO A N 1
ATOM 1004 C CA . PRO A 1 127 ? 27.60922 29.24948 34.85877 1.000 27.49659 127 PRO A CA 1
ATOM 1005 C C . PRO A 1 127 ? 28.63256 28.16072 35.14117 1.000 28.34075 127 PRO A C 1
ATOM 1006 O O . PRO A 1 127 ? 29.70586 28.41344 35.69143 1.000 34.92519 127 PRO A O 1
ATOM 1010 N N . VAL A 1 128 ? 28.28062 26.93613 34.76611 1.000 30.67632 128 VAL A N 1
ATOM 1011 C CA . VAL A 1 128 ? 29.19428 25.80138 34.80463 1.000 25.42521 128 VAL A CA 1
ATOM 1012 C C . VAL A 1 128 ? 29.63275 25.54161 33.37067 1.000 39.33350 128 VAL A C 1
ATOM 1013 O O . VAL A 1 128 ? 28.83810 25.08615 32.54168 1.000 42.48178 128 VAL A O 1
ATOM 1017 N N . THR A 1 129 ? 30.89823 25.83410 33.07508 1.000 33.83196 129 THR A N 1
ATOM 1018 C CA . THR A 1 129 ? 31.40842 25.82421 31.71226 1.000 33.29970 129 THR A CA 1
ATOM 1019 C C . THR A 1 129 ? 32.32371 24.64605 31.41193 1.000 35.20977 129 THR A C 1
ATOM 1020 O O . THR A 1 129 ? 32.75472 24.49670 30.26476 1.000 41.21409 129 THR A O 1
ATOM 1024 N N . GLU A 1 130 ? 32.63758 23.80983 32.39872 1.000 33.24044 130 GLU A N 1
ATOM 1025 C CA . GLU A 1 130 ? 33.58850 22.72485 32.20799 1.000 37.15384 130 GLU A CA 1
ATOM 1026 C C . GLU A 1 130 ? 33.05325 21.45258 32.84585 1.000 38.20814 130 GLU A C 1
ATOM 1027 O O . GLU A 1 130 ? 32.32936 21.49575 33.84415 1.000 39.56592 130 GLU A O 1
ATOM 1033 N N . GLY A 1 131 ? 33.43625 20.31552 32.26634 1.000 39.75904 131 GLY A N 1
ATOM 1034 C CA . GLY A 1 131 ? 32.94421 19.03006 32.71597 1.000 42.21592 131 GLY A CA 1
ATOM 1035 C C . GLY A 1 131 ? 31.50955 18.73465 32.34522 1.000 37.20736 131 GLY A C 1
ATOM 1036 O O . GLY A 1 131 ? 30.91532 17.81196 32.91429 1.000 48.84269 131 GLY A O 1
ATOM 1037 N N . VAL A 1 132 ? 30.93547 19.48508 31.41087 1.000 32.27653 132 VAL A N 1
ATOM 1038 C CA . VAL A 1 132 ? 29.53862 19.34401 31.02079 1.000 32.61707 132 VAL A CA 1
ATOM 1039 C C . VAL A 1 132 ? 29.48323 18.62163 29.68396 1.000 36.39621 132 VAL A C 1
ATOM 1040 O O . VAL A 1 132 ? 30.17465 19.00562 28.73199 1.000 55.06863 132 VAL A O 1
ATOM 1044 N N . ALA A 1 133 ? 28.67000 17.57564 29.61205 1.000 29.92096 133 ALA A N 1
ATOM 1045 C CA . ALA A 1 133 ? 28.48899 16.80533 28.39335 1.000 22.50948 133 ALA A CA 1
ATOM 1046 C C . ALA A 1 133 ? 27.18439 17.19415 27.70911 1.000 27.74680 133 ALA A C 1
ATOM 1047 O O . ALA A 1 133 ? 26.28432 17.78544 28.31182 1.000 25.58531 133 ALA A O 1
ATOM 1049 N N . GLU A 1 134 ? 27.09388 16.85288 26.42866 1.000 22.91790 134 GLU A N 1
ATOM 1050 C CA . GLU A 1 134 ? 25.90871 17.17000 25.65150 1.000 27.23482 134 GLU A CA 1
ATOM 1051 C C . GLU A 1 134 ? 25.81512 16.19711 24.48808 1.000 30.63871 134 GLU A C 1
ATOM 1052 O O . GLU A 1 134 ? 26.82523 15.65837 24.02750 1.000 25.43930 134 GLU A O 1
ATOM 1058 N N . SER A 1 135 ? 24.58787 15.96602 24.03541 1.000 22.61548 135 SER A N 1
ATOM 1059 C CA . SER A 1 135 ? 24.33998 15.11882 22.88501 1.000 23.15443 135 SER A CA 1
ATOM 1060 C C . SER A 1 135 ? 24.47458 15.93535 21.60365 1.000 25.04019 135 SER A C 1
ATOM 1061 O O . SER A 1 135 ? 24.66782 17.15277 21.62450 1.000 23.70883 135 SER A O 1
ATOM 1064 N N . LEU A 1 136 ? 24.36361 15.25408 20.46876 1.000 22.84285 136 LEU A N 1
ATOM 1065 C CA . LEU A 1 136 ? 24.19402 15.93933 19.20041 1.000 24.69716 136 LEU A CA 1
ATOM 1066 C C . LEU A 1 136 ? 22.82886 16.61896 19.15991 1.000 27.18603 136 LEU A C 1
ATOM 1067 O O . LEU A 1 136 ? 22.00498 16.48233 20.06852 1.000 23.96611 136 LEU A O 1
ATOM 1072 N N . PHE A 1 137 ? 22.58067 17.35567 18.08160 1.000 24.46982 137 PHE A N 1
ATOM 1073 C CA . PHE A 1 137 ? 21.22592 17.79232 17.76289 1.000 20.99690 137 PHE A CA 1
ATOM 1074 C C . PHE A 1 137 ? 20.49648 16.57519 17.21173 1.000 24.32926 137 PHE A C 1
ATOM 1075 O O . PHE A 1 137 ? 20.71515 16.16755 16.07018 1.000 26.21095 137 PHE A O 1
ATOM 1083 N N . LEU A 1 138 ? 19.63930 15.97870 18.03347 1.000 21.49713 138 LEU A N 1
ATOM 1084 C CA . LEU A 1 138 ? 19.04405 14.69108 17.70233 1.000 27.84336 138 LEU A CA 1
ATOM 1085 C C . LEU A 1 138 ? 17.77975 14.87431 16.86485 1.000 26.28854 138 LEU A C 1
ATOM 1086 O O . LEU A 1 138 ? 16.95146 15.73967 17.16582 1.000 28.28179 138 LEU A O 1
ATOM 1091 N N . PRO A 1 139 ? 17.61416 14.06132 15.82717 1.000 32.22272 139 PRO A N 1
ATOM 1092 C CA . PRO A 1 139 ? 16.45994 14.21498 14.94027 1.000 27.50535 139 PRO A CA 1
ATOM 1093 C C . PRO A 1 139 ? 15.17617 13.71332 15.57682 1.000 31.16924 139 PRO A C 1
ATOM 1094 O O . PRO A 1 139 ? 15.17598 12.84091 16.44833 1.000 33.92999 139 PRO A O 1
ATOM 1098 N N . ARG A 1 140 ? 14.07007 14.29018 15.12526 1.000 28.17323 140 ARG A N 1
ATOM 1099 C CA . ARG A 1 140 ? 12.74218 13.80296 15.44839 1.000 26.81163 140 ARG A CA 1
ATOM 1100 C C . ARG A 1 140 ? 12.03691 13.40422 14.16050 1.000 30.11051 140 ARG A C 1
ATOM 1101 O O . ARG A 1 140 ? 12.40794 13.83829 13.06637 1.000 27.64365 140 ARG A O 1
ATOM 1109 N N . THR A 1 141 ? 11.00502 12.56947 14.30091 1.000 39.79581 141 THR A N 1
ATOM 1110 C CA . THR A 1 141 ? 10.25860 12.11745 13.13271 1.000 34.06053 141 THR A CA 1
ATOM 1111 C C . THR A 1 141 ? 9.42818 13.23140 12.50510 1.000 31.99984 141 THR A C 1
ATOM 1112 O O . THR A 1 141 ? 9.01857 13.09981 11.34721 1.000 29.57265 141 THR A O 1
ATOM 1116 N N . ASP A 1 142 ? 9.16597 14.31599 13.23403 1.000 30.50056 142 ASP A N 1
ATOM 1117 C CA . ASP A 1 142 ? 8.54184 15.49852 12.65640 1.000 27.94278 142 ASP A CA 1
ATOM 1118 C C . ASP A 1 142 ? 9.56657 16.52788 12.19904 1.000 28.98881 142 ASP A C 1
ATOM 1119 O O . ASP A 1 142 ? 9.19693 17.67345 11.91998 1.000 32.43538 142 ASP A O 1
ATOM 1124 N N . TYR A 1 143 ? 10.84361 16.14501 12.14447 1.000 30.93045 143 TYR A N 1
ATOM 1125 C CA . TYR A 1 143 ? 11.94292 16.90196 11.54936 1.000 31.66824 143 TYR A CA 1
ATOM 1126 C C . TYR A 1 143 ? 12.33259 18.13302 12.35513 1.000 28.01741 143 TYR A C 1
ATOM 1127 O O . TYR A 1 143 ? 13.17115 18.92196 11.90075 1.000 27.06878 143 TYR A O 1
ATOM 1136 N N . SER A 1 144 ? 11.75722 18.32140 13.53809 1.000 25.53097 144 SER A N 1
ATOM 1137 C CA . SER A 1 144 ? 12.34014 19.22234 14.52085 1.000 25.76221 144 SER A CA 1
ATOM 1138 C C . SER A 1 144 ? 13.40593 18.43443 15.28394 1.000 25.02963 144 SER A C 1
ATOM 1139 O O . SER A 1 144 ? 13.73879 17.30020 14.92889 1.000 26.22566 144 SER A O 1
ATOM 1142 N N . PHE A 1 145 ? 13.95913 19.01227 16.34508 1.000 26.21616 145 PHE A N 1
ATOM 1143 C CA . PHE A 1 145 ? 15.11083 18.42080 17.00873 1.000 24.15327 145 PHE A CA 1
ATOM 1144 C C . PHE A 1 145 ? 14.89344 18.36944 18.51222 1.000 23.86110 145 PHE A C 1
ATOM 1145 O O . PHE A 1 145 ? 14.02352 19.04993 19.06000 1.000 23.21928 145 PHE A O 1
ATOM 1153 N N . HIS A 1 146 ? 15.70035 17.53913 19.17379 1.000 25.27874 146 HIS A N 1
ATOM 1154 C CA . HIS A 1 146 ? 15.83226 17.57680 20.62256 1.000 24.28124 146 HIS A CA 1
ATOM 1155 C C . HIS A 1 146 ? 17.29724 17.37070 20.98544 1.000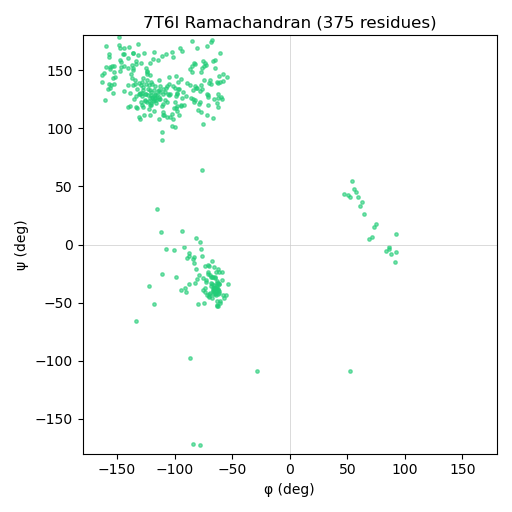 25.40900 146 HIS A C 1
ATOM 1156 O O . HIS A 1 146 ? 18.12968 17.04185 20.13590 1.000 23.94452 146 HIS A O 1
ATOM 1163 N N . LYS A 1 147 ? 17.61473 17.59266 22.25991 1.000 19.74455 147 LYS A N 1
ATOM 1164 C CA . LYS A 1 147 ? 19.00397 17.62656 22.69675 1.000 21.27872 147 LYS A CA 1
ATOM 1165 C C . LYS A 1 147 ? 19.06510 17.43904 24.20543 1.000 21.24501 147 LYS A C 1
ATOM 1166 O O . LYS A 1 147 ? 18.16151 17.86053 24.93283 1.000 21.15964 147 LYS A O 1
ATOM 1172 N N . PHE A 1 148 ? 20.14690 16.80642 24.66026 1.000 16.22786 148 PHE A N 1
ATOM 1173 C CA . PHE A 1 148 ? 20.40585 16.55325 26.07209 1.000 20.80816 148 PHE A CA 1
ATOM 1174 C C . PHE A 1 148 ? 21.67201 17.27564 26.51014 1.000 22.97013 148 PHE A C 1
ATOM 1175 O O . PHE A 1 148 ? 22.68946 17.24358 25.81182 1.000 21.10439 148 PHE A O 1
ATOM 1183 N N . HIS A 1 149 ? 21.61205 17.90977 27.67488 1.000 22.07121 149 HIS A N 1
ATOM 1184 C CA . HIS A 1 149 ? 22.79205 18.43595 28.34090 1.000 22.16897 149 HIS A CA 1
ATOM 1185 C C . HIS A 1 149 ? 22.90172 17.79477 29.71548 1.000 22.71628 149 HIS A C 1
ATOM 1186 O O . HIS A 1 149 ? 21.88971 17.49240 30.35719 1.000 22.84868 149 HIS A O 1
ATOM 1193 N N . TYR A 1 150 ? 24.13939 17.57640 30.15626 1.000 21.46731 150 TYR A N 1
ATOM 1194 C CA . TYR A 1 150 ? 24.41683 16.79941 31.35539 1.000 20.61861 150 TYR A CA 1
ATOM 1195 C C . TYR A 1 150 ? 25.33228 17.57072 32.29152 1.000 28.02611 150 TYR A C 1
ATOM 1196 O O . TYR A 1 150 ? 26.28851 18.21642 31.85139 1.000 27.17443 150 TYR A O 1
ATOM 1205 N N . LEU A 1 151 ? 25.04563 17.47427 33.58857 1.000 22.66333 151 LEU A N 1
ATOM 1206 C CA . LEU A 1 151 ? 25.82216 18.15427 34.61771 1.000 23.54517 151 LEU A CA 1
ATOM 1207 C C . LEU A 1 151 ? 26.01206 17.21629 35.79888 1.000 23.87171 151 LEU A C 1
ATOM 1208 O O . LEU A 1 151 ? 25.03351 16.79496 36.42319 1.000 28.34198 151 LEU A O 1
ATOM 1213 N N . THR A 1 152 ? 27.26499 16.89659 36.10668 1.000 24.58991 152 THR A N 1
ATOM 1214 C CA . THR A 1 152 ? 27.58301 16.13576 37.30688 1.000 23.73425 152 THR A CA 1
ATOM 1215 C C . THR A 1 152 ? 27.49220 17.05192 38.52126 1.000 26.69351 152 THR A C 1
ATOM 1216 O O . THR A 1 152 ? 27.99432 18.17951 38.49458 1.000 31.75614 152 THR A O 1
ATOM 1220 N N . PHE A 1 153 ? 26.83924 16.57794 39.57974 1.000 25.34153 153 PHE A N 1
ATOM 1221 C CA . PHE A 1 153 ? 26.66731 17.39847 40.76984 1.000 24.04033 153 PHE A CA 1
ATOM 1222 C C . PHE A 1 153 ? 26.42535 16.50275 41.97288 1.000 27.47770 153 PHE A C 1
ATOM 1223 O O . PHE A 1 153 ? 26.05725 15.33307 41.84078 1.000 28.67205 153 PHE A O 1
ATOM 1231 N N . VAL A 1 154 ? 26.64380 17.07682 43.14994 1.000 30.65729 154 VAL A N 1
ATOM 1232 C CA . VAL A 1 154 ? 26.36521 16.44232 44.43150 1.000 28.51727 154 VAL A CA 1
ATOM 1233 C C . VAL A 1 154 ? 25.17024 17.16730 45.04718 1.000 31.70633 154 VAL A C 1
ATOM 1234 O O . VAL A 1 154 ? 25.27324 18.36019 45.37103 1.000 26.79521 154 VAL A O 1
ATOM 1238 N N . PRO A 1 155 ? 24.02158 16.50997 45.20146 1.000 30.34586 155 PRO A N 1
ATOM 1239 C CA . PRO A 1 155 ? 22.84314 17.20407 45.73400 1.000 32.83703 155 PRO A CA 1
ATOM 1240 C C . PRO A 1 155 ? 23.07592 17.71568 47.14741 1.000 38.28544 155 PRO A C 1
ATOM 1241 O O . PRO A 1 155 ? 23.67443 17.04094 47.98920 1.000 31.49784 155 PRO A O 1
ATOM 1245 N N . SER A 1 156 ? 22.59521 18.93094 47.39258 1.000 28.25048 156 SER A N 1
ATOM 1246 C CA . SER A 1 156 ? 22.59642 19.52110 48.71927 1.000 32.75655 156 SER A CA 1
ATOM 1247 C C . SER A 1 156 ? 21.35285 20.38704 48.84688 1.000 36.02451 156 SER A C 1
ATOM 1248 O O . SER A 1 156 ? 20.78257 20.83768 47.84968 1.000 38.52849 156 SER A O 1
ATOM 1251 N N . ALA A 1 157 ? 20.93041 20.60996 50.09231 1.000 34.57842 157 ALA A N 1
ATOM 1252 C CA . ALA A 1 157 ? 19.65519 21.28029 50.32270 1.000 33.01244 157 ALA A CA 1
ATOM 1253 C C . ALA A 1 157 ? 19.68553 22.73782 49.88065 1.000 32.26854 157 ALA A C 1
ATOM 1254 O O . ALA A 1 157 ? 18.67017 23.25848 49.40579 1.000 38.83523 157 ALA A O 1
ATOM 1256 N N . GLU A 1 158 ? 20.83350 23.40506 50.01233 1.000 28.82263 158 GLU A N 1
ATOM 1257 C CA . GLU A 1 158 ? 20.91192 24.84140 49.77137 1.000 27.52798 158 GLU A CA 1
ATOM 1258 C C . GLU A 1 158 ? 21.07546 25.20088 48.30123 1.000 28.53058 158 GLU A C 1
ATOM 1259 O O . GLU A 1 158 ? 20.86461 26.36353 47.93861 1.000 23.20085 158 GLU A O 1
ATOM 1265 N N . ASP A 1 159 ? 21.44514 24.24735 47.45251 1.000 27.21225 159 ASP A N 1
ATOM 1266 C CA . ASP A 1 159 ? 21.85521 24.58091 46.09748 1.000 26.68712 159 ASP A CA 1
ATOM 1267 C C . ASP A 1 159 ? 20.65675 24.70741 45.16679 1.000 30.56683 159 ASP A C 1
ATOM 1268 O O . ASP A 1 159 ? 19.60463 24.09669 45.37322 1.000 38.23822 159 ASP A O 1
ATOM 1273 N N . VAL A 1 160 ? 20.83960 25.50975 44.12498 1.000 29.92657 160 VAL A N 1
ATOM 1274 C CA . VAL A 1 160 ? 19.81102 25.79046 43.13424 1.000 27.64525 160 VAL A CA 1
ATOM 1275 C C . VAL A 1 160 ? 20.45880 25.72645 41.75660 1.000 31.99932 160 VAL A C 1
ATOM 1276 O O . VAL A 1 160 ? 21.57848 26.21188 41.56096 1.000 29.59581 160 VAL A O 1
ATOM 1280 N N . TYR A 1 161 ? 19.76768 25.10477 40.80748 1.000 27.10316 161 TYR A N 1
ATOM 1281 C CA . TYR A 1 161 ? 20.29262 24.92238 39.46463 1.000 25.11220 161 TYR A CA 1
ATOM 1282 C C . TYR A 1 161 ? 19.32431 25.48629 38.43631 1.000 26.04337 161 TYR A C 1
ATOM 1283 O O . TYR A 1 161 ? 18.11226 25.54271 38.66007 1.000 27.32643 161 TYR A O 1
ATOM 1292 N N . ASP A 1 162 ? 19.87768 25.90877 37.30384 1.000 27.69657 162 ASP A N 1
ATOM 1293 C CA . ASP A 1 162 ? 19.08392 26.41135 36.19636 1.000 30.02298 162 ASP A CA 1
ATOM 1294 C C . ASP A 1 162 ? 19.67714 25.90838 34.89316 1.000 28.25334 162 ASP A C 1
ATOM 1295 O O . ASP A 1 162 ? 20.89885 25.89367 34.72414 1.000 28.68499 162 ASP A O 1
ATOM 1300 N N . CYS A 1 163 ? 18.80651 25.48019 33.98544 1.000 28.82386 163 CYS A N 1
ATOM 1301 C CA . CYS A 1 163 ? 19.17598 25.22394 32.60110 1.000 27.92556 163 CYS A CA 1
ATOM 1302 C C . CYS A 1 163 ? 18.70287 26.42260 31.78591 1.000 30.45435 163 CYS A C 1
ATOM 1303 O O . CYS A 1 163 ? 17.49794 26.61631 31.59826 1.000 27.28584 163 CYS A O 1
ATOM 1306 N N . ARG A 1 164 ? 19.64856 27.23788 31.32718 1.000 29.14673 164 ARG A N 1
ATOM 1307 C CA . ARG A 1 164 ? 19.34946 28.45416 30.58214 1.000 26.82961 164 ARG A CA 1
ATOM 1308 C C . ARG A 1 164 ? 19.47834 28.16693 29.09206 1.000 26.88656 164 ARG A C 1
ATOM 1309 O O . ARG A 1 164 ? 20.55930 27.80270 28.61632 1.000 25.11585 164 ARG A O 1
ATOM 1317 N N . VAL A 1 165 ? 18.38219 28.34409 28.36074 1.000 25.13099 165 VAL A N 1
ATOM 1318 C CA . VAL A 1 165 ? 18.28447 27.94738 26.96265 1.000 27.90945 165 VAL A CA 1
ATOM 1319 C C . VAL A 1 165 ? 17.98448 29.18124 26.12150 1.000 34.55483 165 VAL A C 1
ATOM 1320 O O . VAL A 1 165 ? 17.07801 29.95672 26.44817 1.000 32.55951 165 VAL A O 1
ATOM 1324 N N . GLU A 1 166 ? 18.74581 29.35824 25.04185 1.000 32.13398 166 GLU A N 1
ATOM 1325 C CA . GLU A 1 166 ? 18.54979 30.44642 24.09265 1.000 26.77279 166 GLU A CA 1
ATOM 1326 C C . GLU A 1 166 ? 18.20713 29.86575 22.72920 1.000 34.13411 166 GLU A C 1
ATOM 1327 O O . GLU A 1 166 ? 18.87837 28.94141 22.25542 1.000 28.24671 166 GLU A O 1
ATOM 1333 N N . HIS A 1 167 ? 17.17370 30.41799 22.09849 1.000 33.08367 167 HIS A N 1
ATOM 1334 C CA . HIS A 1 167 ? 16.73800 29.96934 20.78606 1.000 29.75018 167 HIS A CA 1
ATOM 1335 C C . HIS A 1 167 ? 16.06612 31.13693 20.08020 1.000 33.98332 167 HIS A C 1
ATOM 1336 O O . HIS A 1 167 ? 15.54271 32.04856 20.72620 1.000 39.68443 167 HIS A O 1
ATOM 1343 N N . TRP A 1 168 ? 16.09165 31.10561 18.74529 1.000 34.02414 168 TRP A N 1
ATOM 1344 C CA . TRP A 1 168 ? 15.53619 32.21389 17.97258 1.000 37.45487 168 TRP A CA 1
ATOM 1345 C C . TRP A 1 168 ? 14.02587 32.32502 18.13853 1.000 35.45392 168 TRP A C 1
ATOM 1346 O O . TRP A 1 168 ? 13.47194 33.42228 18.01460 1.000 38.91172 168 TRP A O 1
ATOM 1357 N N . GLY A 1 169 ? 13.34679 31.21539 18.41513 1.000 33.82756 169 GLY A N 1
ATOM 1358 C CA . GLY A 1 169 ? 11.92041 31.23620 18.65754 1.000 28.87973 169 GLY A CA 1
ATOM 1359 C C . GLY A 1 169 ? 11.49450 31.72123 20.02308 1.000 37.33848 169 GLY A C 1
ATOM 1360 O O . GLY A 1 169 ? 10.29677 31.72540 20.32027 1.000 39.41230 169 GLY A O 1
ATOM 1361 N N . LEU A 1 170 ? 12.43658 32.13324 20.86637 1.000 35.23238 170 LEU A N 1
ATOM 1362 C CA . LEU A 1 170 ? 12.14650 32.60742 22.21256 1.000 46.16374 170 LEU A CA 1
ATOM 1363 C C . LEU A 1 170 ? 12.40071 34.10570 22.28865 1.000 45.03716 170 LEU A C 1
ATOM 1364 O O . LEU A 1 170 ? 13.43527 34.58820 21.81532 1.000 44.79497 170 LEU A O 1
ATOM 1369 N N . ASP A 1 171 ? 11.45860 34.83558 22.88996 1.000 48.92614 171 ASP A N 1
ATOM 1370 C CA . ASP A 1 171 ? 11.63503 36.27475 23.05875 1.000 50.38218 171 ASP A CA 1
ATOM 1371 C C . ASP A 1 171 ? 12.79526 36.58257 23.99806 1.000 51.68602 171 ASP A C 1
ATOM 1372 O O . ASP A 1 171 ? 13.55732 37.52742 23.76437 1.000 48.68717 171 ASP A O 1
ATOM 1377 N N . GLN A 1 172 ? 12.94452 35.79956 25.05769 1.000 52.38927 172 GLN A N 1
ATOM 1378 C CA . GLN A 1 172 ? 13.98978 35.97424 26.05252 1.000 46.36396 172 GLN A CA 1
ATOM 1379 C C . GLN A 1 172 ? 14.57482 34.60958 26.37918 1.000 41.76061 172 GLN A C 1
ATOM 1380 O O . GLN A 1 172 ? 13.98513 33.57971 26.03514 1.000 38.30746 172 GLN A O 1
ATOM 1382 N N . PRO A 1 173 ? 15.74406 34.56731 27.02047 1.000 41.43277 173 PRO A N 1
ATOM 1383 C CA . PRO A 1 173 ? 16.29026 33.27480 27.45196 1.000 41.21232 173 PRO A CA 1
ATOM 1384 C C . PRO A 1 173 ? 15.32426 32.53883 28.37033 1.000 44.01363 173 PRO A C 1
ATOM 1385 O O . PRO A 1 173 ? 14.66203 33.13765 29.22010 1.000 38.16851 173 PRO A O 1
ATOM 1389 N N . LEU A 1 174 ? 15.24649 31.22537 28.18409 1.000 39.82470 174 LEU A N 1
ATOM 1390 C CA . LEU A 1 174 ? 14.36785 30.36613 28.96524 1.000 30.66821 174 LEU A CA 1
ATOM 1391 C C . LEU A 1 174 ? 15.17064 29.69640 30.07375 1.000 39.23289 174 LEU A C 1
ATOM 1392 O O . LEU A 1 174 ? 16.21319 29.08714 29.81041 1.000 35.88146 174 LEU A O 1
ATOM 1397 N N . LEU A 1 175 ? 14.68974 29.81854 31.30967 1.000 39.35613 175 LEU A N 1
ATOM 1398 C CA . LEU A 1 175 ? 15.36429 29.27057 32.48372 1.000 32.68592 175 LEU A CA 1
ATOM 1399 C C . LEU A 1 175 ? 14.45594 28.23681 33.13593 1.000 40.96491 175 LEU A C 1
ATOM 1400 O O . LEU A 1 175 ? 13.38187 28.57907 33.64339 1.000 48.08894 175 LEU A O 1
ATOM 1405 N N . LYS A 1 176 ? 14.88405 26.97822 33.12795 1.000 38.80790 176 LYS A N 1
ATOM 1406 C CA . LYS A 1 176 ? 14.17556 25.90985 33.81912 1.000 31.40498 176 LYS A CA 1
ATOM 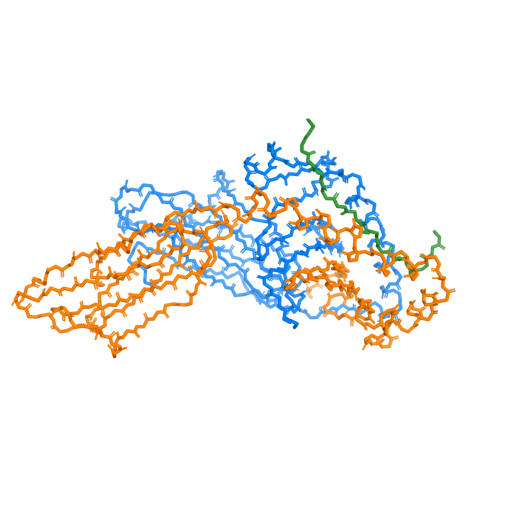1407 C C . LYS A 1 176 ? 14.85839 25.66503 35.15740 1.000 30.97599 176 LYS A C 1
ATOM 1408 O O . LYS A 1 176 ? 16.03139 25.27824 35.20186 1.000 26.83821 176 LYS A O 1
ATOM 1414 N N . HIS A 1 177 ? 14.12148 25.89284 36.23635 1.000 30.25459 177 HIS A N 1
ATOM 1415 C CA . HIS A 1 177 ? 14.64073 25.81573 37.59100 1.000 26.50611 177 HIS A CA 1
ATOM 1416 C C . HIS A 1 177 ? 14.60141 24.38093 38.10318 1.000 30.38763 177 HIS A C 1
ATOM 1417 O O . HIS A 1 177 ? 13.73372 23.58990 37.72568 1.000 29.84716 177 HIS A O 1
ATOM 1424 N N . TRP A 1 178 ? 15.56028 24.04704 38.96495 1.000 29.00159 178 TRP A N 1
ATOM 1425 C CA . TRP A 1 178 ? 15.58025 22.73987 39.60645 1.000 27.18043 178 TRP A CA 1
ATOM 1426 C C . TRP A 1 178 ? 16.27583 22.84489 40.95424 1.000 27.40039 178 TRP A C 1
ATOM 1427 O O . TRP A 1 178 ? 17.23449 23.60682 41.10924 1.000 34.07592 178 TRP A O 1
ATOM 1438 N N . GLU A 1 179 ? 15.77922 22.07864 41.92455 1.000 26.33020 179 GLU A N 1
ATOM 1439 C CA . GLU A 1 179 ? 16.45407 21.91815 43.20466 1.000 29.92020 179 GLU A CA 1
ATOM 1440 C C . GLU A 1 179 ? 16.16551 20.5171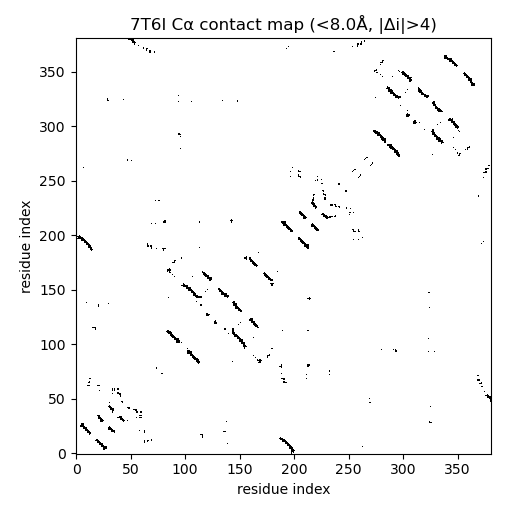6 43.72570 1.000 28.10863 179 GLU A C 1
ATOM 1441 O O . GLU A 1 179 ? 15.34490 19.78361 43.17064 1.000 27.92742 179 GLU A O 1
ATOM 1447 N N . ALA A 1 180 ? 16.86032 20.15120 44.80664 1.000 29.84579 180 ALA A N 1
ATOM 1448 C CA . ALA A 1 180 ? 16.82074 18.77446 45.29359 1.000 34.91820 180 ALA A CA 1
ATOM 1449 C C . ALA A 1 180 ? 15.40774 18.32586 45.64877 1.000 40.29717 180 ALA A C 1
ATOM 1450 O O . ALA A 1 180 ? 15.08899 17.13795 45.52421 1.000 43.25437 180 ALA A O 1
ATOM 1452 N N . THR A 1 181 ? 14.55058 19.24832 46.08478 1.000 44.96658 181 THR A N 1
ATOM 1453 C CA . THR A 1 181 ? 13.17229 18.92404 46.43132 1.000 47.90784 181 THR A CA 1
ATOM 1454 C C . THR A 1 181 ? 12.20681 19.09145 45.26263 1.000 52.88210 181 THR A C 1
ATOM 1455 O O . THR A 1 181 ? 11.01417 18.80936 45.42143 1.000 55.65450 181 THR A O 1
ATOM 1459 N N . SER A 1 182 ? 12.68515 19.54037 44.10181 1.000 54.84780 182 SER A N 1
ATOM 1460 C CA . SER A 1 182 ? 11.82068 19.66470 42.93398 1.000 48.92580 182 SER A CA 1
ATOM 1461 C C . SER A 1 182 ? 11.27603 18.30080 42.53301 1.000 61.59062 182 SER A C 1
ATOM 1462 O O . SER A 1 182 ? 12.03060 17.33449 42.38808 1.000 71.19722 182 SER A O 1
ATOM 1465 N N . GLY A 1 183 ? 9.96130 18.22546 42.35802 1.000 67.22980 183 GLY A N 1
ATOM 1466 C CA . GLY A 1 183 ? 9.31969 17.00038 41.92202 1.000 69.35027 183 GLY A CA 1
ATOM 1467 C C . GLY A 1 183 ? 9.09153 16.97029 40.42419 1.000 71.64253 183 GLY A C 1
ATOM 1468 O O . GLY A 1 183 ? 9.78006 17.65593 39.66802 1.000 79.61266 183 GLY A O 1
ATOM 1469 N N . ALA B 2 2 ? 14.48708 39.93685 13.00343 1.000 63.11901 2 ALA B N 1
ATOM 1470 C CA . ALA B 2 2 ? 15.48146 39.70129 14.04311 1.000 66.36887 2 ALA B CA 1
ATOM 1471 C C . ALA B 2 2 ? 16.10508 38.31851 13.89235 1.000 65.91352 2 ALA B C 1
ATOM 1472 O O . ALA B 2 2 ? 17.22356 38.08129 14.34694 1.000 73.62908 2 ALA B O 1
ATOM 1474 N N . THR B 2 3 ? 15.37593 37.40889 13.25465 1.000 70.56068 3 THR B N 1
ATOM 1475 C CA . THR B 2 3 ? 15.88496 36.06226 13.02615 1.000 58.28248 3 THR B CA 1
ATOM 1476 C C . THR B 2 3 ? 16.87633 36.08057 11.86992 1.000 58.67896 3 THR B C 1
ATOM 1477 O O . THR B 2 3 ? 16.51848 36.51432 10.76884 1.000 60.69048 3 THR B O 1
ATOM 1481 N N . PRO B 2 4 ? 18.11569 35.63724 12.07012 1.000 54.37113 4 PRO B N 1
ATOM 1482 C CA . PRO B 2 4 ? 19.08303 35.63321 10.96930 1.000 49.99587 4 PRO B CA 1
ATOM 1483 C C . PRO B 2 4 ? 18.66328 34.68330 9.85828 1.000 50.81812 4 PRO B C 1
ATOM 1484 O O . PRO B 2 4 ? 17.86862 33.76071 10.05272 1.000 46.65945 4 PRO B O 1
ATOM 1488 N N . GLU B 2 5 ? 19.21156 34.93295 8.67202 1.000 50.69742 5 GLU B N 1
ATOM 1489 C CA . GLU B 2 5 ? 18.97637 34.05761 7.53338 1.000 45.02588 5 GLU B CA 1
ATOM 1490 C C . GLU B 2 5 ? 19.52591 32.66687 7.81874 1.000 39.16675 5 GLU B C 1
ATOM 1491 O O . GLU B 2 5 ? 20.69982 32.51093 8.16591 1.000 41.13105 5 GLU B O 1
ATOM 1497 N N . ASN B 2 6 ? 18.67347 31.65412 7.67472 1.000 39.65250 6 ASN B N 1
ATOM 1498 C CA . ASN B 2 6 ? 19.08823 30.27718 7.90818 1.000 39.28226 6 ASN B CA 1
ATOM 1499 C C . ASN B 2 6 ? 18.22078 29.33791 7.08770 1.000 34.56830 6 ASN B C 1
ATOM 1500 O O . ASN B 2 6 ? 16.99089 29.43534 7.12201 1.000 36.70573 6 ASN B O 1
ATOM 1505 N N . TYR B 2 7 ? 18.86804 28.42941 6.36387 1.000 34.50037 7 TYR B N 1
ATOM 1506 C CA . TYR B 2 7 ? 18.19889 27.38618 5.60091 1.000 39.85228 7 TYR B CA 1
ATOM 1507 C C . TYR B 2 7 ? 18.74335 26.03764 6.04631 1.000 35.52834 7 TYR B C 1
ATOM 1508 O O . TYR B 2 7 ? 19.93703 25.90876 6.32682 1.000 30.96133 7 TYR B O 1
ATOM 1517 N N . VAL B 2 8 ? 17.86681 25.03892 6.12561 1.000 30.13879 8 VAL B N 1
ATOM 1518 C CA . VAL B 2 8 ? 18.20765 23.73566 6.68345 1.000 28.27489 8 VAL B CA 1
ATOM 1519 C C . VAL B 2 8 ? 17.81852 22.64971 5.69118 1.000 29.14542 8 VAL B C 1
ATOM 1520 O O . VAL B 2 8 ? 16.72518 22.68250 5.11677 1.000 28.07499 8 VAL B O 1
ATOM 1524 N N . TYR B 2 9 ? 18.71184 21.68296 5.49546 1.000 29.09636 9 TYR B N 1
ATOM 1525 C CA . TYR B 2 9 ? 18.43882 20.52292 4.65781 1.000 28.66387 9 TYR B CA 1
ATOM 1526 C C . TYR B 2 9 ? 18.75558 19.26572 5.45097 1.000 28.81740 9 TYR B C 1
ATOM 1527 O O . TYR B 2 9 ? 19.83932 19.15572 6.03073 1.000 30.15103 9 TYR B O 1
ATOM 1536 N N . GLN B 2 10 ? 17.81855 18.31975 5.46539 1.000 29.53558 10 GLN B N 1
ATOM 1537 C CA . GLN B 2 10 ? 17.94321 17.09892 6.24638 1.000 31.02672 10 GLN B CA 1
ATOM 1538 C C . GLN B 2 10 ? 17.79693 15.87691 5.35005 1.000 27.74369 10 GLN B C 1
ATOM 1539 O O . GLN B 2 10 ? 17.08505 15.90470 4.34197 1.000 31.91598 10 GLN B O 1
ATOM 1545 N N . GLY B 2 11 ? 18.47354 14.80723 5.73155 1.000 29.37727 11 GLY B N 1
ATOM 1546 C CA . GLY B 2 11 ? 18.33646 13.53057 5.04751 1.000 27.71154 11 GLY B CA 1
ATOM 1547 C C . GLY B 2 11 ? 18.18226 12.40263 6.04178 1.000 31.76442 11 GLY B C 1
ATOM 1548 O O . GLY B 2 11 ? 18.81533 12.39950 7.09727 1.000 31.94283 11 GLY B O 1
ATOM 1549 N N . ARG B 2 12 ? 17.32385 11.44155 5.69688 1.000 28.91738 12 ARG B N 1
ATOM 1550 C CA . ARG B 2 12 ? 17.04995 10.28868 6.54288 1.000 25.97522 12 ARG B CA 1
ATOM 1551 C C . ARG B 2 12 ? 17.14890 9.00744 5.73229 1.000 31.66458 12 ARG B C 1
ATOM 1552 O O . ARG B 2 12 ? 16.67378 8.94205 4.59437 1.000 31.14030 12 ARG B O 1
ATOM 1560 N N . GLN B 2 13 ? 17.75549 7.98770 6.33518 1.000 25.62174 13 GLN B N 1
ATOM 1561 C CA . GLN B 2 13 ? 17.78156 6.63460 5.78901 1.000 26.77112 13 GLN B CA 1
ATOM 1562 C C . GLN B 2 13 ? 17.34382 5.69485 6.90311 1.000 34.29080 13 GLN B C 1
ATOM 1563 O O . GLN B 2 13 ? 18.09038 5.47609 7.86274 1.000 35.84713 13 GLN B O 1
ATOM 1569 N N . GLU B 2 14 ? 16.13440 5.15398 6.78748 1.000 29.91503 14 GLU B N 1
ATOM 1570 C CA . GLU B 2 14 ? 15.50944 4.38883 7.85745 1.000 33.61238 14 GLU B CA 1
ATOM 1571 C C . GLU B 2 14 ? 15.29011 2.95196 7.40845 1.000 37.78981 14 GLU B C 1
ATOM 1572 O O . GLU B 2 14 ? 14.73601 2.71146 6.33052 1.000 37.52667 14 GLU B O 1
ATOM 1578 N N . CYS B 2 15 ? 15.72845 2.00433 8.23361 1.000 32.33388 15 CYS B N 1
ATOM 1579 C CA . CYS B 2 15 ? 15.47595 0.58651 8.01949 1.000 32.20781 15 CYS B CA 1
ATOM 1580 C C . CYS B 2 15 ? 14.56626 0.07842 9.12796 1.000 34.43700 15 CYS B C 1
ATOM 1581 O O . CYS B 2 15 ? 14.85966 0.26819 10.31396 1.000 35.75193 15 CYS B O 1
ATOM 1584 N N . TYR B 2 16 ? 13.46468 -0.55781 8.73758 1.000 36.73622 16 TYR B N 1
ATOM 1585 C CA . TYR B 2 16 ? 12.47591 -1.09827 9.66373 1.000 33.66458 16 TYR B CA 1
ATOM 1586 C C . TYR B 2 16 ? 12.56606 -2.61959 9.62605 1.000 41.98546 16 TYR B C 1
ATOM 1587 O O . TYR B 2 16 ? 12.21055 -3.24298 8.61963 1.000 41.01579 16 TYR B O 1
ATOM 1596 N N . ALA B 2 17 ? 13.03840 -3.21358 10.71904 1.000 35.37097 17 ALA B N 1
ATOM 1597 C CA . ALA B 2 17 ? 13.15799 -4.66129 10.82309 1.000 36.23289 17 ALA B CA 1
ATOM 1598 C C . ALA B 2 17 ? 11.90372 -5.24015 11.46437 1.000 41.50796 17 ALA B C 1
ATOM 1599 O O . ALA B 2 17 ? 11.45323 -4.75619 12.50789 1.000 40.66513 17 ALA B O 1
ATOM 1601 N N . PHE B 2 18 ? 11.34368 -6.27374 10.83795 1.000 44.67162 18 PHE B N 1
ATOM 1602 C CA . PHE B 2 18 ? 10.16102 -6.94050 11.37830 1.000 43.65677 18 PHE B CA 1
ATOM 1603 C C . PHE B 2 18 ? 10.04707 -8.32186 10.75961 1.000 49.28114 18 PHE B C 1
ATOM 1604 O O . PHE B 2 18 ? 10.01995 -8.44527 9.53043 1.000 53.64305 18 PHE B O 1
ATOM 1612 N N . ASN B 2 19 ? 9.98800 -9.35258 11.60518 1.000 54.01889 19 ASN B N 1
ATOM 1613 C CA . ASN B 2 19 ? 9.60565 -10.69808 11.18035 1.000 57.13716 19 ASN B CA 1
ATOM 1614 C C . ASN B 2 19 ? 10.56352 -11.26414 10.13532 1.000 56.72599 19 ASN B C 1
ATOM 1615 O O . ASN B 2 19 ? 10.15591 -12.02068 9.25086 1.000 62.11788 19 ASN B O 1
ATOM 1620 N N . GLY B 2 20 ? 11.84123 -10.89966 10.22510 1.000 52.56473 20 GLY B N 1
ATOM 1621 C CA . GLY B 2 20 ? 12.83685 -11.33689 9.26985 1.000 50.29419 20 GLY B CA 1
ATOM 1622 C C . GLY B 2 20 ? 12.95604 -10.48752 8.02290 1.000 48.08999 20 GLY B C 1
ATOM 1623 O O . GLY B 2 20 ? 13.81850 -10.77127 7.18255 1.000 51.09775 20 GLY B O 1
ATOM 1624 N N . THR B 2 21 ? 12.12977 -9.45674 7.87572 1.000 54.91448 21 THR B N 1
ATOM 1625 C CA . THR B 2 21 ? 12.11934 -8.60937 6.69372 1.000 46.79429 21 THR B CA 1
ATOM 1626 C C . THR B 2 21 ? 12.72404 -7.24564 7.00332 1.000 42.58036 21 THR B C 1
ATOM 1627 O O . THR B 2 21 ? 12.87419 -6.85039 8.16266 1.000 45.43948 21 THR B O 1
ATOM 1631 N N . GLN B 2 22 ? 13.06795 -6.52445 5.94029 1.000 40.63562 22 GLN B N 1
ATOM 1632 C CA . GLN B 2 22 ? 13.59688 -5.17274 6.04506 1.000 42.71119 22 GLN B CA 1
ATOM 1633 C C . GLN B 2 22 ? 12.84038 -4.27008 5.08373 1.000 48.44373 22 GLN B C 1
ATOM 1634 O O . GLN B 2 22 ? 12.69613 -4.59918 3.90159 1.000 45.75576 22 GLN B O 1
ATOM 1640 N N . ARG B 2 23 ? 12.35333 -3.14133 5.59215 1.000 46.78132 23 ARG B N 1
ATOM 1641 C CA . ARG B 2 23 ? 11.73126 -2.11036 4.77341 1.000 37.89329 23 ARG B CA 1
ATOM 1642 C C . ARG B 2 23 ? 12.55846 -0.83927 4.88664 1.000 40.75393 23 ARG B C 1
ATOM 1643 O O . ARG B 2 23 ? 12.82278 -0.36228 5.99537 1.000 43.62915 23 ARG B O 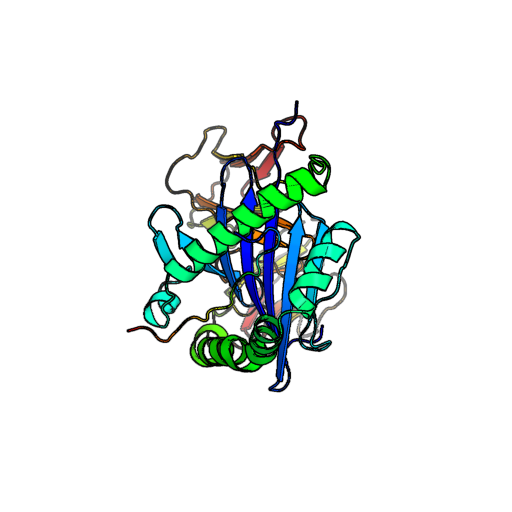1
ATOM 1651 N N . PHE B 2 24 ? 12.96753 -0.30033 3.74331 1.000 37.48989 24 PHE B N 1
ATOM 1652 C CA . PHE B 2 24 ? 13.85595 0.84949 3.68101 1.000 33.16139 24 PHE B CA 1
ATOM 1653 C C . PHE B 2 24 ? 13.08297 2.09308 3.26255 1.000 38.17153 24 PHE B C 1
ATOM 1654 O O . PHE B 2 24 ? 12.25494 2.04293 2.34829 1.000 44.93582 24 PHE B O 1
ATOM 1662 N N . LEU B 2 25 ? 13.35893 3.20824 3.93628 1.000 39.93117 25 LEU B N 1
ATOM 1663 C CA . LEU B 2 25 ? 12.76173 4.49690 3.61277 1.000 32.32610 25 LEU B CA 1
ATOM 1664 C C . LEU B 2 25 ? 13.85039 5.55648 3.57999 1.000 37.97046 25 LEU B C 1
ATOM 1665 O O . LEU B 2 25 ? 14.62084 5.69006 4.53632 1.000 40.20571 25 LEU B O 1
ATOM 1670 N N . GLU B 2 26 ? 13.91028 6.30423 2.48158 1.000 36.94611 26 GLU B N 1
ATOM 1671 C CA . GLU B 2 26 ? 14.86864 7.38716 2.30530 1.000 34.84899 26 GLU B CA 1
ATOM 1672 C C . GLU B 2 26 ? 14.09201 8.68098 2.12572 1.000 36.50094 26 GLU B C 1
ATOM 1673 O O . GLU B 2 26 ? 13.25719 8.78332 1.22180 1.000 39.30997 26 GLU B O 1
ATOM 1679 N N . ARG B 2 27 ? 14.36160 9.66175 2.98128 1.000 33.48296 27 ARG B N 1
ATOM 1680 C CA . ARG B 2 27 ? 13.60732 10.90562 2.99929 1.000 34.68607 27 ARG B CA 1
ATOM 1681 C C . ARG B 2 27 ? 14.52482 12.08583 2.71805 1.000 35.97495 27 ARG B C 1
ATOM 1682 O O . ARG B 2 27 ? 15.64384 12.15618 3.23666 1.000 35.32808 27 ARG B O 1
ATOM 1690 N N . TYR B 2 28 ? 14.03989 13.01192 1.89503 1.000 34.02548 28 TYR B N 1
ATOM 1691 C CA . TYR B 2 28 ? 14.74708 14.24565 1.57836 1.000 34.01032 28 TYR B CA 1
ATOM 1692 C C . TYR B 2 28 ? 13.89735 15.40788 2.06530 1.000 34.60476 28 TYR B C 1
ATOM 1693 O O . TYR B 2 28 ? 12.72402 15.52269 1.69313 1.000 34.18373 28 TYR B O 1
ATOM 1702 N N . ILE B 2 29 ? 14.48386 16.25769 2.90366 1.000 29.64297 29 ILE B N 1
ATOM 1703 C CA . ILE B 2 29 ? 13.73580 17.25506 3.65537 1.000 28.00003 29 ILE B CA 1
ATOM 1704 C C . ILE B 2 29 ? 14.39711 18.61153 3.47090 1.000 32.63517 29 ILE B C 1
ATOM 1705 O O . ILE B 2 29 ? 15.61611 18.73954 3.63116 1.000 32.81960 29 ILE B O 1
ATOM 1710 N N . TYR B 2 30 ? 13.59581 19.61915 3.13311 1.000 32.40601 30 TYR B N 1
ATOM 1711 C CA . TYR B 2 30 ? 14.03008 21.01058 3.13671 1.000 34.78763 30 TYR B CA 1
ATOM 1712 C C . TYR B 2 30 ? 13.38936 21.68807 4.33894 1.000 30.63653 30 TYR B C 1
ATOM 1713 O O . TYR B 2 30 ? 12.15993 21.69261 4.46740 1.000 30.26829 30 TYR B O 1
ATOM 1722 N N . ASN B 2 31 ? 14.22352 22.25333 5.21292 1.000 30.07587 31 ASN B N 1
ATOM 1723 C CA . ASN B 2 31 ? 13.78037 22.71241 6.52480 1.000 26.36571 31 ASN B CA 1
ATOM 1724 C C . ASN B 2 31 ? 13.04899 21.58645 7.24701 1.000 31.50896 31 ASN B C 1
ATOM 1725 O O . ASN B 2 31 ? 13.67234 20.59886 7.64571 1.000 30.76593 31 ASN B O 1
ATOM 1730 N N . ARG B 2 32 ? 11.72999 21.70076 7.39361 1.000 33.50810 32 ARG B N 1
ATOM 1731 C CA . ARG B 2 32 ? 10.93276 20.65580 8.01958 1.000 25.86541 32 ARG B CA 1
ATOM 1732 C C . ARG B 2 32 ? 9.99628 19.96132 7.03858 1.000 32.84774 32 ARG B C 1
ATOM 1733 O O . ARG B 2 32 ? 9.13036 19.19185 7.46576 1.000 34.14099 32 ARG B O 1
ATOM 1741 N N . GLU B 2 33 ? 10.15551 20.19983 5.73870 1.000 30.17227 33 GLU B N 1
ATOM 1742 C CA . GLU B 2 33 ? 9.23263 19.70576 4.72064 1.000 36.21013 33 GLU B CA 1
ATOM 1743 C C . GLU B 2 33 ? 9.88761 18.56136 3.95796 1.000 30.40479 33 GLU B C 1
ATOM 1744 O O . GLU B 2 33 ? 10.82538 18.78051 3.18512 1.000 35.58695 33 GLU B O 1
ATOM 1750 N N . GLU B 2 34 ? 9.39345 17.34646 4.16729 1.000 27.59334 34 GLU B N 1
ATOM 1751 C CA . GLU B 2 34 ? 9.81942 16.22683 3.34049 1.000 30.32388 34 GLU B CA 1
ATOM 1752 C C . GLU B 2 34 ? 9.24016 16.39495 1.94160 1.000 37.77865 34 GLU B C 1
ATOM 1753 O O . GLU B 2 34 ? 8.01792 16.46165 1.77599 1.000 41.07874 34 GLU B O 1
ATOM 1759 N N . TYR B 2 35 ? 10.10955 16.48154 0.93467 1.000 39.19023 35 TYR B N 1
ATOM 1760 C CA . TYR B 2 35 ? 9.65604 16.71319 -0.43079 1.000 38.53065 35 TYR B CA 1
ATOM 1761 C C . TYR B 2 35 ? 9.84161 15.52137 -1.35699 1.000 43.66884 35 TYR B C 1
ATOM 1762 O O . TYR B 2 35 ? 9.10197 15.40217 -2.33486 1.000 53.63757 35 TYR B O 1
ATOM 1771 N N . ALA B 2 36 ? 10.79641 14.63660 -1.07674 1.000 41.59295 36 ALA B N 1
ATOM 1772 C CA . ALA B 2 36 ? 11.00844 13.44138 -1.87999 1.000 38.10454 36 ALA B CA 1
ATOM 1773 C C . ALA B 2 36 ? 11.23021 12.25200 -0.95821 1.000 44.44210 36 ALA B C 1
ATOM 1774 O O . ALA B 2 36 ? 11.73159 12.40027 0.15955 1.000 37.71597 36 ALA B O 1
ATOM 1776 N N . ARG B 2 37 ? 10.86333 11.06603 -1.43938 1.000 37.04827 37 ARG B N 1
ATOM 1777 C CA . ARG B 2 37 ? 10.94297 9.87583 -0.60667 1.000 41.33409 37 ARG B CA 1
ATOM 1778 C C . ARG B 2 37 ? 11.06851 8.63279 -1.47566 1.000 44.50124 37 ARG B C 1
ATOM 1779 O O . ARG B 2 37 ? 10.38114 8.50538 -2.49170 1.000 44.13507 37 ARG B O 1
ATOM 1787 N N . PHE B 2 38 ? 11.94878 7.72352 -1.06475 1.000 36.05755 38 PHE B N 1
ATOM 1788 C CA . PHE B 2 38 ? 11.99951 6.37109 -1.60085 1.000 35.19769 38 PHE B CA 1
ATOM 1789 C C . PHE B 2 38 ? 11.48893 5.40352 -0.54247 1.000 38.60534 38 PHE B C 1
ATOM 1790 O O . PHE B 2 38 ? 11.92429 5.45394 0.61231 1.000 40.56926 38 PHE B O 1
ATOM 1798 N N . ASP B 2 39 ? 10.57526 4.52321 -0.94088 1.000 30.20651 39 ASP B N 1
ATOM 1799 C CA . ASP B 2 39 ? 10.04106 3.48297 -0.07175 1.000 32.74004 39 ASP B CA 1
ATOM 1800 C C . ASP B 2 39 ? 10.23502 2.14887 -0.77372 1.000 38.67946 39 ASP B C 1
ATOM 1801 O O . ASP B 2 39 ? 9.76800 1.96900 -1.90287 1.000 45.58191 39 ASP B O 1
ATOM 1806 N N . SER B 2 40 ? 10.92540 1.21725 -0.11136 1.000 40.38986 40 SER B N 1
ATOM 1807 C CA . SER B 2 40 ? 11.18089 -0.07995 -0.72705 1.000 42.15799 40 SER B CA 1
ATOM 1808 C C . SER B 2 40 ? 9.89602 -0.85843 -0.98070 1.000 42.98349 40 SER B C 1
ATOM 1809 O O . SER B 2 40 ? 9.87554 -1.72574 -1.85985 1.000 52.55637 40 SER B O 1
ATOM 1812 N N . ASP B 2 41 ? 8.82499 -0.56734 -0.23742 1.000 38.47088 41 ASP B N 1
ATOM 1813 C CA . ASP B 2 41 ? 7.53292 -1.18264 -0.51572 1.000 48.57325 41 ASP B CA 1
ATOM 1814 C C . ASP B 2 41 ? 6.91480 -0.65779 -1.80318 1.000 49.80692 41 ASP B C 1
ATOM 1815 O O . ASP B 2 41 ? 6.08002 -1.34381 -2.40312 1.000 50.54780 41 ASP B O 1
ATOM 1820 N N . VAL B 2 42 ? 7.29413 0.54229 -2.22886 1.000 47.92757 42 VAL B N 1
ATOM 1821 C CA . VAL B 2 42 ? 6.83795 1.08040 -3.50426 1.000 42.30994 42 VAL B CA 1
ATOM 1822 C C . VAL B 2 42 ? 7.78902 0.69430 -4.62923 1.000 45.79900 42 VAL B C 1
ATOM 1823 O O . VAL B 2 42 ? 7.35199 0.33732 -5.72589 1.000 48.85687 42 VAL B O 1
ATOM 1827 N N . GLY B 2 43 ? 9.09510 0.73523 -4.36679 1.000 43.56581 43 GLY B N 1
ATOM 1828 C CA . GLY B 2 43 ? 10.09238 0.37696 -5.34879 1.000 41.62162 43 GLY B CA 1
ATOM 1829 C C . GLY B 2 43 ? 10.61951 1.52801 -6.17561 1.000 43.89799 43 GLY B C 1
ATOM 1830 O O . GLY B 2 43 ? 11.56449 1.33181 -6.95046 1.000 50.04272 43 GLY B O 1
ATOM 1831 N N . GLU B 2 44 ? 10.04657 2.71979 -6.03718 1.000 39.92868 44 GLU B N 1
ATOM 1832 C CA . GLU B 2 44 ? 10.46788 3.87942 -6.80535 1.000 46.92747 44 GLU B CA 1
ATOM 1833 C C . GLU B 2 44 ? 10.35696 5.11735 -5.92930 1.000 45.29523 44 GLU B C 1
ATOM 1834 O O . GLU B 2 44 ? 9.77219 5.08929 -4.84330 1.000 43.03942 44 GLU B O 1
ATOM 1840 N N . PHE B 2 45 ? 10.92343 6.21484 -6.41662 1.000 44.39462 45 PHE B N 1
ATOM 1841 C CA . PHE B 2 45 ? 10.81119 7.48674 -5.72433 1.000 39.34037 45 PHE B CA 1
ATOM 1842 C C . PHE B 2 45 ? 9.42917 8.09228 -5.93604 1.000 45.19224 45 PHE B C 1
ATOM 1843 O O . PHE B 2 45 ? 8.76545 7.85011 -6.94787 1.000 51.33145 45 PHE B O 1
ATOM 1851 N N . ARG B 2 46 ? 8.99592 8.88180 -4.95885 1.000 47.16100 46 ARG B N 1
ATOM 1852 C CA . ARG B 2 46 ? 7.73132 9.59548 -5.03064 1.000 41.19376 46 ARG B CA 1
ATOM 1853 C C . ARG B 2 46 ? 7.94451 11.00984 -4.51883 1.000 45.43561 46 ARG B C 1
ATOM 1854 O O . ARG B 2 46 ? 8.72178 11.22747 -3.58604 1.000 45.14720 46 ARG B O 1
ATOM 1862 N N . ALA B 2 47 ? 7.26280 11.96882 -5.13445 1.000 43.67043 47 ALA B N 1
ATOM 1863 C CA . ALA B 2 47 ? 7.31066 13.34885 -4.67742 1.000 40.59980 47 ALA B CA 1
ATOM 1864 C C . ALA B 2 47 ? 6.26488 13.55315 -3.59100 1.000 44.18415 47 ALA B C 1
ATOM 1865 O O . ALA B 2 47 ? 5.08675 13.23801 -3.78696 1.000 44.60291 47 ALA B O 1
ATOM 1867 N N . VAL B 2 48 ? 6.70309 14.06249 -2.44289 1.000 47.94122 48 VAL B N 1
ATOM 1868 C CA . VAL B 2 48 ? 5.78250 14.33937 -1.34743 1.000 43.63163 48 VAL B CA 1
ATOM 1869 C C . VAL B 2 48 ? 5.18362 15.73889 -1.46388 1.000 40.78109 48 VAL B C 1
ATOM 1870 O O . VAL B 2 48 ? 4.02625 15.95010 -1.08724 1.000 39.81382 48 VAL B O 1
ATOM 1874 N N . THR B 2 49 ? 5.94953 16.70021 -1.97187 1.000 43.44032 49 THR B N 1
ATOM 1875 C CA . THR B 2 49 ? 5.46023 18.03501 -2.27522 1.000 45.84944 49 THR B CA 1
ATOM 1876 C C . THR B 2 49 ? 5.91510 18.41153 -3.67854 1.000 52.70449 49 THR B C 1
ATOM 1877 O O . THR B 2 49 ? 6.69698 17.69778 -4.31365 1.000 51.06363 49 THR B O 1
ATOM 1881 N N . GLU B 2 50 ? 5.41790 19.55393 -4.16100 1.000 54.46939 50 GLU B N 1
ATOM 1882 C CA . GLU B 2 50 ? 5.78974 20.02333 -5.49142 1.000 55.94683 50 GLU B CA 1
ATOM 1883 C C . GLU B 2 50 ? 7.28482 20.28574 -5.61462 1.000 53.14031 50 GLU B C 1
ATOM 1884 O O . GLU B 2 50 ? 7.82017 20.24139 -6.72764 1.000 58.07283 50 GLU B O 1
ATOM 1886 N N . LEU B 2 51 ? 7.97055 20.54962 -4.49901 1.000 52.31111 51 LEU B N 1
ATOM 1887 C CA . LEU B 2 51 ? 9.40619 20.80126 -4.53747 1.000 45.24395 51 LEU B CA 1
ATOM 1888 C C . LEU B 2 51 ? 10.20108 19.57367 -4.96392 1.000 45.03272 51 LEU B C 1
ATOM 1889 O O . LEU B 2 51 ? 11.35133 19.71372 -5.39335 1.000 51.40814 51 LEU B O 1
ATOM 1894 N N . GLY B 2 52 ? 9.62036 18.38178 -4.85789 1.000 44.11432 52 GLY B N 1
ATOM 1895 C CA . GLY B 2 52 ? 10.31080 17.14941 -5.16547 1.000 52.32362 52 GLY B CA 1
ATOM 1896 C C . GLY B 2 52 ? 10.01361 16.53782 -6.51303 1.000 56.08573 52 GLY B C 1
ATOM 1897 O O . GLY B 2 52 ? 10.63546 15.53075 -6.86802 1.000 57.67240 52 GLY B O 1
ATOM 1898 N N . ARG B 2 53 ? 9.08270 17.11184 -7.27558 1.000 61.22958 53 ARG B N 1
ATOM 1899 C CA . ARG B 2 53 ? 8.75149 16.56323 -8.58942 1.000 52.35109 53 ARG B CA 1
ATOM 1900 C C . ARG B 2 53 ? 9.95801 16.46790 -9.51762 1.000 45.97463 53 ARG B C 1
ATOM 1901 O O . ARG B 2 53 ? 10.13177 15.41340 -10.15339 1.000 50.61331 53 ARG B O 1
ATOM 1903 N N . PRO B 2 54 ? 10.81618 17.48869 -9.65412 1.000 44.66073 54 PRO B N 1
ATOM 1904 C CA . PRO B 2 54 ? 11.99109 17.32091 -10.52884 1.000 47.18219 54 PRO B CA 1
ATOM 1905 C C . PRO B 2 54 ? 12.94670 16.23638 -10.06029 1.000 53.06604 54 PRO B C 1
ATOM 1906 O O . PRO B 2 54 ? 13.59636 15.59208 -10.89383 1.000 51.13101 54 PRO B O 1
ATOM 1910 N N . ALA B 2 55 ? 13.05447 16.01659 -8.74827 1.000 51.52401 55 ALA B N 1
ATOM 1911 C CA . ALA B 2 55 ? 13.96832 15.00133 -8.23455 1.000 49.91785 55 ALA B CA 1
ATOM 1912 C C . ALA B 2 55 ? 13.42606 13.60114 -8.47729 1.000 48.53825 55 ALA B C 1
ATOM 1913 O O . ALA B 2 55 ? 14.13767 12.72607 -8.98514 1.000 47.85661 55 ALA B O 1
ATOM 1915 N N . ALA B 2 56 ? 12.16532 13.36989 -8.10411 1.000 49.48444 56 ALA B N 1
ATOM 1916 C CA . ALA B 2 56 ? 11.57201 12.04822 -8.26839 1.000 55.92751 56 ALA B CA 1
ATOM 1917 C C . ALA B 2 56 ? 11.48623 11.66141 -9.73874 1.000 59.86547 56 ALA B C 1
ATOM 1918 O O . ALA B 2 56 ? 11.67270 10.49108 -10.09203 1.000 62.00016 56 ALA B O 1
ATOM 1920 N N . GLU B 2 57 ? 11.21239 12.63329 -10.61276 1.000 56.92881 57 GLU B N 1
ATOM 1921 C CA . GLU B 2 57 ? 11.14539 12.33990 -12.04009 1.000 61.39066 57 GLU B CA 1
ATOM 1922 C C . GLU B 2 57 ? 12.51183 11.94243 -12.58577 1.000 60.32054 57 GLU B C 1
ATOM 1923 O O . GLU B 2 57 ? 12.62002 10.99423 -13.37257 1.000 62.69183 57 GLU B O 1
ATOM 1925 N N . TYR B 2 58 ? 13.56858 12.64622 -12.17337 1.000 49.41871 58 TYR B N 1
ATOM 1926 C CA . TYR B 2 58 ? 14.90077 12.31926 -12.67031 1.000 52.71304 58 TYR B CA 1
ATOM 1927 C C . TYR B 2 58 ? 15.41167 11.01366 -12.07387 1.000 59.83454 58 TYR B C 1
ATOM 1928 O O . TYR B 2 58 ? 15.97485 10.17754 -12.79034 1.000 60.62446 58 TYR B O 1
ATOM 1937 N N . TRP B 2 59 ? 15.22620 10.82078 -10.76495 1.000 56.33797 59 TRP B N 1
ATOM 1938 C CA . TRP B 2 59 ? 15.78049 9.64194 -10.10546 1.000 53.85186 59 TRP B CA 1
ATOM 1939 C C . TRP B 2 59 ? 15.10621 8.36651 -10.58966 1.000 48.21238 59 TRP B C 1
ATOM 1940 O O . TRP B 2 59 ? 15.76571 7.33601 -10.76813 1.000 46.46034 59 TRP B O 1
ATOM 1951 N N . ASN B 2 60 ? 13.79408 8.41438 -10.80541 1.000 45.92308 60 ASN B N 1
ATOM 1952 C CA . ASN B 2 60 ? 13.08517 7.25905 -11.33177 1.000 55.54368 60 ASN B CA 1
ATOM 1953 C C . ASN B 2 60 ? 13.48003 6.93048 -12.76572 1.000 58.62161 60 ASN B C 1
ATOM 1954 O O . ASN B 2 60 ? 13.15997 5.83582 -13.24170 1.000 60.01233 60 ASN B O 1
ATOM 1959 N N . SER B 2 61 ? 14.16061 7.84396 -13.45844 1.000 52.35941 61 SER B N 1
ATOM 1960 C CA . SER B 2 61 ? 14.65114 7.60255 -14.80779 1.000 55.36162 61 SER B CA 1
ATOM 1961 C C . SER B 2 61 ? 16.04381 6.98743 -14.83304 1.000 61.75593 61 SER B C 1
ATOM 1962 O O . SER B 2 61 ? 16.48669 6.53704 -15.89541 1.000 60.51575 61 SER B O 1
ATOM 1965 N N . GLN B 2 62 ? 16.74344 6.96413 -13.70175 1.000 56.24934 62 GLN B N 1
ATOM 1966 C CA . GLN B 2 62 ? 18.06053 6.34143 -13.59797 1.000 59.12148 62 GLN B CA 1
ATOM 1967 C C . GLN B 2 62 ? 17.86966 4.96064 -12.98198 1.000 59.38587 62 GLN B C 1
ATOM 1968 O O . GLN B 2 62 ? 17.69565 4.82846 -11.76756 1.000 67.56093 62 GLN B O 1
ATOM 1974 N N . LYS B 2 63 ? 17.89651 3.92889 -13.82901 1.000 56.59264 63 LYS B N 1
ATOM 1975 C CA . LYS B 2 63 ? 17.70177 2.56874 -13.34005 1.000 63.30212 63 LYS B CA 1
ATOM 1976 C C . LYS B 2 63 ? 18.82749 2.14296 -12.40797 1.000 57.14365 63 LYS B C 1
ATOM 1977 O O . LYS B 2 63 ? 18.61890 1.29793 -11.52974 1.000 65.51059 63 LYS B O 1
ATOM 1979 N N . ASP B 2 64 ? 20.02333 2.71072 -12.58032 1.000 50.21218 64 ASP B N 1
ATOM 1980 C CA . ASP B 2 64 ? 21.11355 2.41195 -11.65837 1.000 57.90200 64 ASP B CA 1
ATOM 1981 C C . ASP B 2 64 ? 20.80328 2.93144 -10.25952 1.000 66.02987 64 ASP B C 1
ATOM 1982 O O . ASP B 2 64 ? 21.12041 2.27373 -9.26102 1.000 61.45628 64 ASP B O 1
ATOM 1984 N N . ILE B 2 65 ? 20.17532 4.10518 -10.16792 1.000 60.15034 65 ILE B N 1
ATOM 1985 C CA . ILE B 2 65 ? 19.76160 4.62658 -8.86919 1.000 53.10696 65 ILE B CA 1
ATOM 1986 C C . ILE B 2 65 ? 18.66232 3.75491 -8.27532 1.000 57.24760 65 ILE B C 1
ATOM 1987 O O . ILE B 2 65 ? 18.70637 3.38964 -7.09471 1.000 60.86337 65 ILE B O 1
ATOM 1992 N N . LEU B 2 66 ? 17.66608 3.39747 -9.08999 1.000 51.11330 66 LEU B N 1
ATOM 1993 C CA . LEU B 2 66 ? 16.54375 2.61124 -8.58776 1.000 48.90039 66 LEU B CA 1
ATOM 1994 C C . LEU B 2 66 ? 16.99294 1.23214 -8.11980 1.000 54.82514 66 LEU B C 1
ATOM 1995 O O . LEU B 2 66 ? 16.56815 0.76184 -7.05815 1.000 54.45846 66 LEU B O 1
ATOM 1997 N N . GLU B 2 67 ? 17.85633 0.56939 -8.89432 1.000 56.89600 67 GLU B N 1
ATOM 1998 C CA . GLU B 2 67 ? 18.32386 -0.75690 -8.50327 1.000 53.81225 67 GLU B CA 1
ATOM 1999 C C . GLU B 2 67 ? 19.16779 -0.70575 -7.23636 1.000 49.52956 67 GLU B C 1
ATOM 2000 O O . GLU B 2 67 ? 19.11566 -1.63523 -6.42268 1.000 48.07809 67 GLU B O 1
ATOM 2002 N N . GLU B 2 68 ? 19.94685 0.36375 -7.05194 1.000 51.85377 68 GLU B N 1
ATOM 2003 C CA . GLU B 2 68 ? 20.73119 0.50634 -5.82889 1.000 54.09950 68 GLU B CA 1
ATOM 2004 C C . GLU B 2 68 ? 19.82829 0.65265 -4.60949 1.000 52.01326 68 GLU B C 1
ATOM 2005 O O . GLU B 2 68 ? 20.07579 0.03909 -3.56465 1.000 49.29579 68 GLU B O 1
ATOM 2011 N N . LYS B 2 69 ? 18.76828 1.45346 -4.72787 1.000 47.51950 69 LYS B N 1
ATOM 2012 C CA . LYS B 2 69 ? 17.87288 1.66401 -3.59759 1.000 45.61418 69 LYS B CA 1
ATOM 2013 C C . LYS B 2 69 ? 17.00321 0.44219 -3.32886 1.000 48.38148 69 LYS B C 1
ATOM 2014 O O . LYS B 2 69 ? 16.62692 0.19433 -2.17735 1.000 45.38156 69 LYS B O 1
ATOM 2020 N N . ARG B 2 70 ? 16.67431 -0.33147 -4.36693 1.000 45.55150 70 ARG B N 1
ATOM 2021 C CA . ARG B 2 70 ? 15.89563 -1.54705 -4.15419 1.000 43.56857 70 ARG B CA 1
ATOM 2022 C C . ARG B 2 70 ? 16.71419 -2.62217 -3.45389 1.000 39.96112 70 ARG B C 1
ATOM 2023 O O . ARG B 2 70 ? 16.14599 -3.49916 -2.79344 1.000 37.80835 70 ARG B O 1
ATOM 2031 N N . ALA B 2 71 ? 18.03848 -2.57573 -3.58840 1.000 31.82942 71 ALA B N 1
ATOM 2032 C CA . ALA B 2 71 ? 18.91884 -3.53999 -2.94468 1.000 45.90148 71 ALA B CA 1
ATOM 2033 C C . ALA B 2 71 ? 19.31394 -3.13866 -1.52869 1.000 45.34629 71 ALA B C 1
ATOM 2034 O O . ALA B 2 71 ? 19.89980 -3.95828 -0.81338 1.000 44.19593 71 ALA B O 1
ATOM 2036 N N . VAL B 2 72 ? 19.00852 -1.90421 -1.11288 1.000 44.70584 72 VAL B N 1
ATOM 2037 C CA . VAL B 2 72 ? 19.39759 -1.45707 0.22917 1.000 40.01228 72 VAL B CA 1
ATOM 2038 C C . VAL B 2 72 ? 18.82737 -2.34268 1.32674 1.000 38.78984 72 VAL B C 1
ATOM 2039 O O . VAL B 2 72 ? 19.56468 -2.66377 2.27245 1.000 35.71227 72 VAL B O 1
ATOM 2043 N N . PRO B 2 73 ? 17.55666 -2.77060 1.29245 1.000 34.10165 73 PRO B N 1
ATOM 2044 C CA . PRO B 2 73 ? 17.06634 -3.65566 2.36380 1.000 34.49430 73 PRO B CA 1
ATOM 2045 C C . PRO B 2 73 ? 17.91406 -4.89812 2.57456 1.000 41.60362 73 PRO B C 1
ATOM 2046 O O . PRO B 2 73 ? 18.05904 -5.35288 3.71678 1.000 36.31372 73 PRO B O 1
ATOM 2050 N N . ASP B 2 74 ? 18.49573 -5.45418 1.51430 1.000 47.67269 74 ASP B N 1
ATOM 2051 C CA . ASP B 2 74 ? 19.34873 -6.62529 1.66431 1.000 46.36061 74 ASP B CA 1
ATOM 2052 C C . ASP B 2 74 ? 20.81027 -6.25675 1.88272 1.000 42.66852 74 ASP B C 1
ATOM 2053 O O . ASP B 2 74 ? 21.50035 -6.90985 2.67198 1.000 59.21766 74 ASP B O 1
ATOM 2058 N N . ARG B 2 75 ? 21.29478 -5.21251 1.21040 1.000 46.59466 75 ARG B N 1
ATOM 2059 C CA . ARG B 2 75 ? 22.72269 -4.91619 1.22893 1.000 39.25884 75 ARG B CA 1
ATOM 2060 C C . ARG B 2 75 ? 23.14620 -4.13010 2.46463 1.000 43.13863 75 ARG B C 1
ATOM 2061 O O . ARG B 2 75 ? 24.26529 -4.31962 2.95365 1.000 47.70743 75 ARG B O 1
ATOM 2069 N N . VAL B 2 76 ? 22.28706 -3.25181 2.98592 1.000 36.79297 76 VAL B N 1
ATOM 2070 C CA . VAL B 2 76 ? 22.63284 -2.37615 4.09996 1.000 42.59345 76 VAL B CA 1
ATOM 2071 C C . VAL B 2 76 ? 21.76064 -2.64679 5.32304 1.000 37.64722 76 VAL B C 1
ATOM 2072 O O . VAL B 2 76 ? 22.27041 -2.84226 6.43052 1.000 38.48014 76 VAL B O 1
ATOM 2076 N N . CYS B 2 77 ? 20.43802 -2.65696 5.14266 1.000 40.33432 77 CYS B N 1
ATOM 2077 C CA . CYS B 2 77 ? 19.54093 -2.82750 6.28309 1.000 36.18091 77 CYS B CA 1
ATOM 2078 C C . CYS B 2 77 ? 19.75492 -4.17793 6.95601 1.000 48.40935 77 CYS B C 1
ATOM 2079 O O . CYS B 2 77 ? 19.95584 -4.25260 8.17430 1.000 45.87559 77 CYS B O 1
ATOM 2082 N N . ARG B 2 78 ? 19.70817 -5.26071 6.17506 1.000 41.77188 78 ARG B N 1
ATOM 2083 C CA . ARG B 2 78 ? 19.95527 -6.58700 6.73193 1.000 41.89078 78 ARG B CA 1
ATOM 2084 C C . ARG B 2 78 ? 21.37138 -6.69378 7.28325 1.000 41.25981 78 ARG B C 1
ATOM 2085 O O . ARG B 2 78 ? 21.59270 -7.30434 8.33555 1.000 40.33230 78 ARG B O 1
ATOM 2093 N N . HIS B 2 79 ? 22.34014 -6.08966 6.59225 1.000 43.37796 79 HIS B N 1
ATOM 2094 C CA . HIS B 2 79 ? 23.72805 -6.14770 7.03830 1.000 39.26212 79 HIS B CA 1
ATOM 2095 C C . HIS B 2 79 ? 23.90147 -5.45945 8.38607 1.000 38.11180 79 HIS B C 1
ATOM 2096 O O . HIS B 2 79 ? 24.50814 -6.01764 9.30766 1.000 38.44550 79 HIS B O 1
ATOM 2103 N N . ASN B 2 80 ? 23.37428 -4.23883 8.51727 1.000 38.57484 80 ASN B N 1
ATOM 2104 C CA . ASN B 2 80 ? 23.48690 -3.51144 9.77804 1.000 33.76139 80 ASN B CA 1
ATOM 2105 C C . ASN B 2 80 ? 22.72412 -4.21452 10.89345 1.000 31.41036 80 ASN B C 1
ATOM 2106 O O . ASN B 2 80 ? 23.17429 -4.23491 12.04506 1.000 36.03996 80 ASN B O 1
ATOM 2111 N N . TYR B 2 81 ? 21.56804 -4.79711 10.57049 1.000 32.57026 81 TYR B N 1
ATOM 2112 C CA . TYR B 2 81 ? 20.74705 -5.42858 11.59660 1.000 32.74260 81 TYR B CA 1
ATOM 2113 C C . TYR B 2 81 ? 21.43133 -6.65858 12.17866 1.000 37.74185 81 TYR B C 1
ATOM 2114 O O . TYR B 2 81 ? 21.33049 -6.91711 13.38320 1.000 39.47600 81 TYR B O 1
ATOM 2123 N N . GLU B 2 82 ? 22.13002 -7.42953 11.34149 1.000 38.93415 82 GLU B N 1
ATOM 2124 C CA . GLU B 2 82 ? 22.82999 -8.60917 11.83918 1.000 40.55300 82 GLU B CA 1
ATOM 2125 C C . GLU B 2 82 ? 23.93674 -8.22057 12.80867 1.000 35.44480 82 GLU B C 1
ATOM 2126 O O . GLU B 2 82 ? 24.19799 -8.93342 13.78385 1.000 39.93403 82 GLU B O 1
ATOM 2132 N N . LEU B 2 83 ? 24.59913 -7.09089 12.55861 1.000 35.68802 83 LEU B N 1
ATOM 2133 C CA . LEU B 2 83 ? 25.60282 -6.61239 13.50031 1.000 29.69529 83 LEU B CA 1
ATOM 2134 C C . LEU B 2 83 ? 24.95727 -6.12618 14.79193 1.000 29.98780 83 LEU B C 1
ATOM 2135 O O . LEU B 2 83 ? 25.42651 -6.45495 15.88660 1.000 33.44382 83 LEU B O 1
ATOM 2140 N N . ASP B 2 84 ? 23.87298 -5.35314 14.68774 1.000 27.85342 84 ASP B N 1
ATOM 2141 C CA . ASP B 2 84 ? 23.21474 -4.85264 15.88972 1.000 32.39201 84 ASP B CA 1
ATOM 2142 C C . ASP B 2 84 ? 22.55932 -5.97850 16.68153 1.000 30.94437 84 ASP B C 1
ATOM 2143 O O . ASP B 2 84 ? 22.42501 -5.87347 17.90577 1.000 31.90070 84 ASP B O 1
ATOM 2148 N N . GLU B 2 85 ? 22.15368 -7.05925 16.00837 1.000 32.22867 85 GLU B N 1
ATOM 2149 C CA . GLU B 2 85 ? 21.59406 -8.20827 16.71569 1.000 33.78318 85 GLU B CA 1
ATOM 2150 C C . GLU B 2 85 ? 22.61066 -8.81915 17.67250 1.000 32.31236 85 GLU B C 1
ATOM 2151 O O . GLU B 2 85 ? 22.26240 -9.22088 18.78855 1.000 37.66429 85 GLU B O 1
ATOM 2157 N N . ALA B 2 86 ? 23.87417 -8.89417 17.25505 1.000 31.13383 86 ALA B N 1
ATOM 2158 C CA . ALA B 2 86 ? 24.89686 -9.58187 18.03168 1.000 33.15042 86 ALA B CA 1
ATOM 2159 C C . ALA B 2 86 ? 25.50414 -8.72168 19.13088 1.000 33.05368 86 ALA B C 1
ATOM 2160 O O . ALA B 2 86 ? 26.23542 -9.25543 19.97205 1.000 32.70518 86 ALA B O 1
ATOM 2162 N N . VAL B 2 87 ? 25.23133 -7.41621 19.14560 1.000 34.84280 87 VAL B N 1
ATOM 2163 C CA . VAL B 2 87 ? 25.84046 -6.51208 20.11569 1.000 30.14838 87 VAL B CA 1
ATOM 2164 C C . VAL B 2 87 ? 24.78287 -5.60518 20.72916 1.000 29.33995 87 VAL B C 1
ATOM 2165 O O . VAL B 2 87 ? 24.50717 -5.67847 21.93216 1.000 31.12567 87 VAL B O 1
ATOM 2169 N N . THR B 2 88 ? 24.19274 -4.73849 19.90177 1.000 32.69116 88 THR B N 1
ATOM 2170 C CA . THR B 2 88 ? 23.26583 -3.72890 20.40695 1.000 30.58395 88 THR B CA 1
ATOM 2171 C C . THR B 2 88 ? 22.04449 -4.36415 21.05751 1.000 27.24477 88 THR B C 1
ATOM 2172 O O . THR B 2 88 ? 21.59581 -3.91568 22.11858 1.000 31.06095 88 THR B O 1
ATOM 2176 N N . LEU B 2 89 ? 21.49419 -5.41108 20.44132 1.000 27.93575 89 LEU B N 1
ATOM 2177 C CA . LEU B 2 89 ? 20.32842 -6.08709 20.99692 1.000 27.11382 89 LEU B CA 1
ATOM 2178 C C . LEU B 2 89 ? 20.66815 -6.99599 22.17122 1.000 28.74542 89 LEU B C 1
ATOM 2179 O O . LEU B 2 89 ? 19.75062 -7.49354 22.83023 1.000 24.98219 89 LEU B O 1
ATOM 2184 N N . GLN B 2 90 ? 21.94993 -7.23604 22.44290 1.000 29.79426 90 GLN B N 1
ATOM 2185 C CA . GLN B 2 90 ? 22.35318 -7.96983 23.63420 1.000 24.77090 90 GLN B CA 1
ATOM 2186 C C . GLN B 2 90 ? 22.53976 -7.06330 24.84040 1.000 23.86925 90 GLN B C 1
ATOM 2187 O O . GLN B 2 90 ? 22.75252 -7.56799 25.94814 1.000 30.84906 90 GLN B O 1
ATOM 2193 N N . ARG B 2 91 ? 22.47481 -5.74755 24.65110 1.000 25.48248 91 ARG B N 1
ATOM 2194 C CA . ARG B 2 91 ? 22.65339 -4.81759 25.75802 1.000 22.10037 91 ARG B CA 1
ATOM 2195 C C . ARG B 2 91 ? 21.55537 -5.00938 26.79413 1.000 27.69360 91 ARG B C 1
ATOM 2196 O O . ARG B 2 91 ? 20.36312 -4.89695 26.48608 1.000 19.49686 91 ARG B O 1
ATOM 2204 N N . ARG B 2 92 ? 21.96730 -5.31215 28.02035 1.000 21.20029 92 ARG B N 1
ATOM 2205 C CA . ARG B 2 92 ? 21.06426 -5.46375 29.15095 1.000 23.66211 92 ARG B CA 1
ATOM 2206 C C . ARG B 2 92 ? 21.64025 -4.67495 30.31177 1.000 26.19038 92 ARG B C 1
ATOM 2207 O O . ARG B 2 92 ? 22.74576 -4.97082 30.77497 1.000 27.76073 92 ARG B O 1
ATOM 2215 N N . VAL B 2 93 ? 20.90801 -3.66397 30.76397 1.000 23.63069 93 VAL B N 1
ATOM 2216 C CA . VAL B 2 93 ? 21.26043 -2.91187 31.95899 1.000 20.42714 93 VAL B CA 1
ATOM 2217 C C . VAL B 2 93 ? 20.10022 -3.04443 32.93365 1.000 24.38605 93 VAL B C 1
ATOM 2218 O O . VAL B 2 93 ? 18.96790 -2.65796 32.61669 1.000 23.63028 93 VAL B O 1
ATOM 2222 N N . GLN B 2 94 ? 20.37894 -3.60025 34.10652 1.000 22.06374 94 GLN B N 1
ATOM 2223 C CA . GLN B 2 94 ? 19.31577 -3.93178 35.03931 1.000 21.28676 94 GLN B CA 1
ATOM 2224 C C . GLN B 2 94 ? 18.76953 -2.67081 35.70096 1.000 25.67473 94 GLN B C 1
ATOM 2225 O O . GLN B 2 94 ? 19.53364 -1.76113 36.04130 1.000 23.02297 94 GLN B O 1
ATOM 2231 N N . PRO B 2 95 ? 17.45959 -2.59368 35.91018 1.000 19.54891 95 PRO B N 1
ATOM 2232 C CA . PRO B 2 95 ? 16.89410 -1.42319 36.58497 1.000 18.67937 95 PRO B CA 1
ATOM 2233 C C . PRO B 2 95 ? 17.28062 -1.37864 38.05405 1.000 24.94841 95 PRO B C 1
ATOM 2234 O O . PRO B 2 95 ? 17.35937 -2.40728 38.72924 1.000 24.69756 95 PRO B O 1
ATOM 2238 N N . LYS B 2 96 ? 17.54056 -0.16782 38.53592 1.000 22.63184 96 LYS B N 1
ATOM 2239 C CA . LYS B 2 96 ? 17.69912 0.10542 39.95606 1.000 27.08538 96 LYS B CA 1
ATOM 2240 C C . LYS B 2 96 ? 16.39043 0.68013 40.48348 1.000 27.93903 96 LYS B C 1
ATOM 2241 O O . LYS B 2 96 ? 15.78958 1.55632 39.85313 1.000 19.57721 96 LYS B O 1
ATOM 2247 N N . VAL B 2 97 ? 15.94432 0.17829 41.63187 1.000 20.51448 97 VAL B N 1
ATOM 2248 C CA . VAL B 2 97 ? 14.61218 0.46910 42.14994 1.000 19.76677 97 VAL B CA 1
ATOM 2249 C C . VAL B 2 97 ? 14.73656 1.14456 43.50687 1.000 24.79093 97 VAL B C 1
ATOM 2250 O O . VAL B 2 97 ? 15.38646 0.61578 44.41659 1.000 26.87698 97 VAL B O 1
ATOM 2254 N N . ASN B 2 98 ? 14.10255 2.30588 43.63968 1.000 22.97751 98 ASN B N 1
ATOM 2255 C CA . ASN B 2 98 ? 14.11427 3.08532 44.86774 1.000 22.90838 98 ASN B CA 1
ATOM 2256 C C . ASN B 2 98 ? 12.68420 3.46600 45.21861 1.000 26.93784 98 ASN B C 1
ATOM 2257 O O . ASN B 2 98 ? 11.95111 3.98005 44.36819 1.000 26.98498 98 ASN B O 1
ATOM 2262 N N . VAL B 2 99 ? 12.29024 3.21254 46.46373 1.000 25.02365 99 VAL B N 1
ATOM 2263 C CA . VAL B 2 99 ? 10.97677 3.58788 46.97135 1.000 22.16855 99 VAL B CA 1
ATOM 2264 C C . VAL B 2 99 ? 11.16926 4.59130 48.09903 1.000 26.34116 99 VAL B C 1
ATOM 2265 O O . VAL B 2 99 ? 11.94562 4.34650 49.02974 1.000 29.08398 99 VAL B O 1
ATOM 2269 N N . SER B 2 100 ? 10.46622 5.71727 48.01327 1.000 26.59514 100 SER B N 1
ATOM 2270 C CA . SER B 2 100 ? 10.56342 6.77448 49.00702 1.000 37.05918 100 SER B CA 1
ATOM 2271 C C . SER B 2 100 ? 9.26437 7.56406 48.99999 1.000 40.64568 100 SER B C 1
ATOM 2272 O O . SER B 2 100 ? 8.56972 7.59668 47.97720 1.000 31.67196 100 SER B O 1
ATOM 2275 N N . PRO B 2 101 ? 8.90525 8.19878 50.11175 1.000 45.19028 101 PRO B N 1
ATOM 2276 C CA . PRO B 2 101 ? 7.69964 9.02822 50.12861 1.000 35.27230 101 PRO B CA 1
ATOM 2277 C C . PRO B 2 101 ? 7.97306 10.41811 49.57523 1.000 53.45593 101 PRO B C 1
ATOM 2278 O O . PRO B 2 101 ? 9.10301 10.90993 49.56837 1.000 57.25043 101 PRO B O 1
ATOM 2282 N N . SER B 2 102 ? 6.90444 11.04926 49.10297 1.000 55.84329 102 SER B N 1
ATOM 2283 C CA . SER B 2 102 ? 7.00805 12.38747 48.53463 1.000 56.56768 102 SER B CA 1
ATOM 2284 C C . SER B 2 102 ? 6.89924 13.45577 49.61988 1.000 66.37519 102 SER B C 1
ATOM 2285 O O . SER B 2 102 ? 7.69629 14.39457 49.66498 1.000 77.60742 102 SER B O 1
ATOM 2288 N N . HIS B 2 110 ? -1.82989 14.31389 47.48879 1.000 75.14183 110 HIS B N 1
ATOM 2289 C CA . HIS B 2 110 ? -1.63454 14.29680 48.93398 1.000 63.68999 110 HIS B CA 1
ATOM 2290 C C . HIS B 2 110 ? -0.39450 13.47947 49.28411 1.000 67.88900 110 HIS B C 1
ATOM 2291 O O . HIS B 2 110 ? 0.72792 13.91647 49.02966 1.000 85.36717 110 HIS B O 1
ATOM 2293 N N . ASN B 2 111 ? -0.58518 12.29381 49.86215 1.000 65.31592 111 ASN B N 1
ATOM 2294 C CA . ASN B 2 111 ? 0.53176 11.43353 50.23702 1.000 57.12055 111 ASN B CA 1
ATOM 2295 C C . ASN B 2 111 ? 0.81418 10.43845 49.11933 1.000 53.45630 111 ASN B C 1
ATOM 2296 O O . ASN B 2 111 ? -0.05020 9.62872 48.75966 1.000 52.69508 111 ASN B O 1
ATOM 2301 N N . LEU B 2 112 ? 2.02961 10.50155 48.58224 1.000 53.88452 112 LEU B N 1
ATOM 2302 C CA . LEU B 2 112 ? 2.42372 9.74842 47.40352 1.000 47.39583 112 LEU B CA 1
ATOM 2303 C C . LEU B 2 112 ? 3.67611 8.93907 47.70554 1.000 47.68648 112 LEU B C 1
ATOM 2304 O O . LEU B 2 112 ? 4.66414 9.47964 48.21530 1.000 49.41282 112 LEU B O 1
ATOM 2309 N N . LEU B 2 113 ? 3.62632 7.64924 47.38664 1.000 41.58009 113 LEU B N 1
ATOM 2310 C CA . LEU B 2 113 ? 4.78581 6.77280 47.41919 1.000 36.23741 113 LEU B CA 1
ATOM 2311 C C . LEU B 2 113 ? 5.32335 6.66138 46.00012 1.000 33.36294 113 LEU B C 1
ATOM 2312 O O . LEU B 2 113 ? 4.55698 6.40737 45.06521 1.000 35.67132 113 LEU B O 1
ATOM 2317 N N . VAL B 2 114 ? 6.62709 6.86862 45.83887 1.000 31.10290 114 VAL B N 1
ATOM 2318 C CA . VAL B 2 114 ? 7.25394 6.96445 44.52661 1.000 26.38834 114 VAL B CA 1
ATOM 2319 C C . VAL B 2 114 ? 8.17985 5.77489 44.33965 1.000 25.73373 114 VAL B C 1
ATOM 2320 O O . VAL B 2 114 ? 9.07448 5.53686 45.16039 1.000 29.69235 114 VAL B O 1
ATOM 2324 N N . CYS B 2 115 ? 7.97052 5.03885 43.25316 1.000 26.48437 115 CYS B N 1
ATOM 2325 C CA . CYS B 2 115 ? 8.88007 3.98956 42.81558 1.000 24.94309 115 CYS B CA 1
ATOM 2326 C C . CYS B 2 115 ? 9.69138 4.55945 41.65808 1.000 24.95756 115 CYS B C 1
ATOM 2327 O O . CYS B 2 115 ? 9.19801 4.65202 40.53052 1.000 24.65742 115 CYS B O 1
ATOM 2330 N N . HIS B 2 116 ? 10.93218 4.95655 41.94450 1.000 23.78919 116 HIS B N 1
ATOM 2331 C CA . HIS B 2 116 ? 11.83532 5.49429 40.93284 1.000 19.38088 116 HIS B CA 1
ATOM 2332 C C . HIS B 2 116 ? 12.72836 4.36256 40.43070 1.000 21.97647 116 HIS B C 1
ATOM 2333 O O . HIS B 2 116 ? 13.57418 3.84409 41.17108 1.000 20.12410 116 HIS B O 1
ATOM 2340 N N . VAL B 2 117 ? 12.52022 3.97109 39.17771 1.000 19.81643 117 VAL B N 1
ATOM 2341 C CA . VAL B 2 117 ? 13.25073 2.88728 38.53441 1.000 12.41747 117 VAL B CA 1
ATOM 2342 C C . VAL B 2 117 ? 14.19065 3.51287 37.51052 1.000 18.87191 117 VAL B C 1
ATOM 2343 O O . VAL B 2 117 ? 13.73988 4.25604 36.62858 1.000 17.82600 117 VAL B O 1
ATOM 2347 N N . THR B 2 118 ? 15.49358 3.22450 37.61702 1.000 17.12147 118 THR B N 1
ATOM 2348 C CA . THR B 2 118 ? 16.48848 4.01389 36.89757 1.000 25.38623 118 THR B CA 1
ATOM 2349 C C . THR B 2 118 ? 17.51981 3.14200 36.18770 1.000 22.91837 118 THR B C 1
ATOM 2350 O O . THR B 2 118 ? 17.76357 1.98483 36.54507 1.000 20.11212 118 THR B O 1
ATOM 2354 N N . ASP B 2 119 ? 18.13427 3.75382 35.17426 1.000 22.13038 119 ASP B N 1
ATOM 2355 C CA . ASP B 2 119 ? 19.32664 3.25847 34.48661 1.000 18.66906 119 ASP B CA 1
ATOM 2356 C C . ASP B 2 119 ? 19.14866 1.83580 33.96671 1.000 23.31282 119 ASP B C 1
ATOM 2357 O O . ASP B 2 119 ? 19.93581 0.93314 34.26060 1.000 23.04488 119 ASP B O 1
ATOM 2362 N N . PHE B 2 120 ? 18.09236 1.63784 33.18687 1.000 19.15701 120 PHE B N 1
ATOM 2363 C CA . PHE B 2 120 ? 17.83858 0.33029 32.60701 1.000 16.36066 120 PHE B CA 1
ATOM 2364 C C . PHE B 2 120 ? 17.80796 0.41560 31.08731 1.000 16.77246 120 PHE B C 1
ATOM 2365 O O . PHE B 2 120 ? 17.58909 1.48437 30.50773 1.000 19.70025 120 PHE B O 1
ATOM 2373 N N . TYR B 2 121 ? 18.07961 -0.72056 30.45332 1.000 17.94940 121 TYR B N 1
ATOM 2374 C CA . TYR B 2 121 ? 18.01360 -0.88730 29.00783 1.000 15.44728 121 TYR B CA 1
ATOM 2375 C C . TYR B 2 121 ? 17.83693 -2.37024 28.71146 1.000 17.14325 121 TYR B C 1
ATOM 2376 O O . TYR B 2 121 ? 18.55476 -3.20081 29.28133 1.000 18.34088 121 TYR B O 1
ATOM 2385 N N . PRO B 2 122 ? 16.90730 -2.75111 27.82105 1.000 20.38898 122 PRO B N 1
ATOM 2386 C CA . PRO B 2 122 ? 16.05781 -1.87493 27.00652 1.000 19.02012 122 PRO B CA 1
ATOM 2387 C C . PRO B 2 122 ? 14.86835 -1.24355 27.73895 1.000 16.12844 122 PRO B C 1
ATOM 2388 O O . PRO B 2 122 ? 14.73040 -1.35682 28.96101 1.000 16.22541 122 PRO B O 1
ATOM 2392 N N . GLY B 2 123 ? 14.01233 -0.58535 26.95529 1.000 16.05932 123 GLY B N 1
ATOM 2393 C CA . GLY B 2 123 ? 13.00074 0.28084 27.53679 1.000 20.75957 123 GLY B CA 1
ATOM 2394 C C . GLY B 2 123 ? 11.77275 -0.45435 28.04714 1.000 20.81633 123 GLY B C 1
ATOM 2395 O O . GLY B 2 123 ? 11.11476 0.00621 28.98379 1.000 25.60246 123 GLY B O 1
ATOM 2396 N N . SER B 2 124 ? 11.43562 -1.58933 27.43778 1.000 18.72515 124 SER B N 1
ATOM 2397 C CA . SER B 2 124 ? 10.26809 -2.35080 27.87069 1.000 22.24055 124 SER B CA 1
ATOM 2398 C C . SER B 2 124 ? 10.41413 -2.75156 29.32942 1.000 21.24836 124 SER B C 1
ATOM 2399 O O . SER B 2 124 ? 11.41612 -3.36109 29.72042 1.000 23.30618 124 SER B O 1
ATOM 2402 N N . ILE B 2 125 ? 9.41648 -2.39555 30.13739 1.000 18.67271 125 ILE B N 1
ATOM 2403 C CA . ILE B 2 125 ? 9.47450 -2.61646 31.57529 1.000 19.15347 125 ILE B CA 1
ATOM 2404 C C . ILE B 2 125 ? 8.05487 -2.75319 32.11245 1.000 21.93290 125 ILE B C 1
ATOM 2405 O O . ILE B 2 125 ? 7.10946 -2.15244 31.59358 1.000 22.26863 125 ILE B O 1
ATOM 2410 N N . GLN B 2 126 ? 7.90980 -3.55976 33.15988 1.000 20.10047 126 GLN B N 1
ATOM 2411 C CA . GLN B 2 126 ? 6.65623 -3.69132 33.88997 1.000 24.45984 126 GLN B CA 1
ATOM 2412 C C . GLN B 2 126 ? 6.91414 -3.31651 35.34105 1.000 19.94663 126 GLN B C 1
ATOM 2413 O O . GLN B 2 126 ? 7.82311 -3.86407 35.97409 1.000 23.13099 126 GLN B O 1
ATOM 2419 N N . VAL B 2 127 ? 6.13146 -2.36984 35.85188 1.000 20.03547 127 VAL B N 1
ATOM 2420 C CA . VAL B 2 127 ? 6.24133 -1.89322 37.22398 1.000 21.61439 127 VAL B CA 1
ATOM 2421 C C . VAL B 2 127 ? 4.86054 -1.96648 37.85258 1.000 27.63870 127 VAL B C 1
ATOM 2422 O O . VAL B 2 127 ? 3.92896 -1.30867 37.37631 1.000 27.16606 127 VAL B O 1
ATOM 2426 N N . ARG B 2 128 ? 4.73430 -2.74123 38.92946 1.000 26.34032 128 ARG B N 1
ATOM 2427 C CA . ARG B 2 128 ? 3.46755 -2.94173 39.61405 1.000 24.30143 128 ARG B CA 1
ATOM 2428 C C . ARG B 2 128 ? 3.59065 -2.57128 41.08604 1.000 30.59623 128 ARG B C 1
ATOM 2429 O O . ARG B 2 128 ? 4.64006 -2.76236 41.71114 1.000 26.24113 128 ARG B O 1
ATOM 2437 N N . TRP B 2 129 ? 2.49649 -2.05200 41.63500 1.000 25.00391 129 TRP B N 1
ATOM 2438 C CA . TRP B 2 129 ? 2.40926 -1.67839 43.03647 1.000 24.05164 129 TRP B CA 1
ATOM 2439 C C . TRP B 2 129 ? 1.51917 -2.68092 43.76344 1.000 25.80535 129 TRP B C 1
ATOM 2440 O O . TRP B 2 129 ? 0.45386 -3.05772 43.26394 1.000 29.04771 129 TRP B O 1
ATOM 2451 N N . PHE B 2 130 ? 1.96445 -3.12620 44.93555 1.000 28.20215 130 PHE B N 1
ATOM 2452 C CA . PHE B 2 130 ? 1.20888 -4.05852 45.75854 1.000 27.13221 130 PHE B CA 1
ATOM 2453 C C . PHE B 2 130 ? 1.02843 -3.47075 47.15034 1.000 32.00476 130 PHE B C 1
ATOM 2454 O O . PHE B 2 130 ? 1.96122 -2.88806 47.71111 1.000 35.06240 130 PHE B O 1
ATOM 2462 N N . LEU B 2 131 ? -0.17184 -3.62337 47.70554 1.000 34.58461 131 LEU B N 1
ATOM 2463 C CA . LEU B 2 131 ? -0.45730 -3.21701 49.07623 1.000 35.77850 131 LEU B CA 1
ATOM 2464 C C . LEU B 2 131 ? -0.94962 -4.43355 49.84449 1.000 36.50573 131 LEU B C 1
ATOM 2465 O O . LEU B 2 131 ? -2.00723 -4.98567 49.52582 1.000 44.24728 131 LEU B O 1
ATOM 2470 N N . ASN B 2 132 ? -0.18483 -4.83791 50.85830 1.000 36.70264 132 ASN B N 1
ATOM 2471 C CA . ASN B 2 132 ? -0.47983 -6.03017 51.65789 1.000 41.59447 132 ASN B CA 1
ATOM 2472 C C . ASN B 2 132 ? -0.80886 -7.22724 50.77272 1.000 39.02883 132 ASN B C 1
ATOM 2473 O O . ASN B 2 132 ? -1.76248 -7.97118 51.01505 1.000 50.20509 132 ASN B O 1
ATOM 2478 N N . GLY B 2 133 ? -0.01398 -7.39832 49.72008 1.000 36.64267 133 GLY B N 1
ATOM 2479 C CA . GLY B 2 133 ? -0.12201 -8.53987 48.84363 1.000 34.17078 133 GLY B CA 1
ATOM 2480 C C . GLY B 2 133 ? -1.08813 -8.39003 47.68695 1.000 40.72904 133 GLY B C 1
ATOM 2481 O O . GLY B 2 133 ? -1.11096 -9.26293 46.80589 1.000 39.91650 133 GLY B O 1
ATOM 2482 N N . GLN B 2 134 ? -1.87976 -7.32151 47.65024 1.000 34.62039 134 GLN B N 1
ATOM 2483 C CA . GLN B 2 134 ? -2.86876 -7.11166 46.60074 1.000 36.20372 134 GLN B CA 1
ATOM 2484 C C . GLN B 2 134 ? -2.38444 -6.03512 45.63886 1.000 24.99354 134 GLN B C 1
ATOM 2485 O O . GLN B 2 134 ? -1.99449 -4.94337 46.06844 1.000 31.79992 134 GLN B O 1
ATOM 2487 N N . GLU B 2 135 ? -2.42567 -6.33376 44.34276 1.000 26.39236 135 GLU B N 1
ATOM 2488 C CA . GLU B 2 135 ? -1.99304 -5.35690 43.35597 1.000 34.74504 135 GLU B CA 1
ATOM 2489 C C . GLU B 2 135 ? -2.96368 -4.18554 43.32712 1.000 28.26520 135 GLU B C 1
ATOM 2490 O O . GLU B 2 135 ? -4.18322 -4.36128 43.41067 1.000 36.08350 135 GLU B O 1
ATOM 2496 N N . GLU B 2 136 ? -2.41284 -2.98195 43.23614 1.000 34.19988 136 GLU B N 1
ATOM 2497 C CA . GLU B 2 136 ? -3.21124 -1.77432 43.13706 1.000 27.56056 136 GLU B CA 1
ATOM 2498 C C . GLU B 2 136 ? -3.18027 -1.25579 41.70778 1.000 31.15759 136 GLU B C 1
ATOM 2499 O O . GLU B 2 136 ? -2.17160 -1.36403 41.00680 1.000 42.80536 136 GLU B O 1
ATOM 2505 N N . THR B 2 137 ? -4.29661 -0.70938 41.28130 1.000 31.60285 137 THR B N 1
ATOM 2506 C CA . THR B 2 137 ? -4.38109 -0.04882 39.98532 1.000 29.56061 137 THR B CA 1
ATOM 2507 C C . THR B 2 137 ? -4.82617 1.39788 40.10857 1.000 24.79285 137 THR B C 1
ATOM 2508 O O . THR B 2 137 ? -4.33763 2.25273 39.36032 1.000 29.76211 137 THR B O 1
ATOM 2512 N N . ALA B 2 138 ? -5.72106 1.69488 41.04874 1.000 27.52025 138 ALA B N 1
ATOM 2513 C CA . ALA B 2 138 ? -6.16004 3.05708 41.30339 1.000 21.29251 138 ALA B CA 1
ATOM 2514 C C . ALA B 2 138 ? -5.10488 3.82289 42.08887 1.000 29.52259 138 ALA B C 1
ATOM 2515 O O . ALA B 2 138 ? -4.39713 3.26253 42.92879 1.000 36.14117 138 ALA B O 1
ATOM 2517 N N . GLY B 2 139 ? -5.03491 5.12716 41.84152 1.000 31.52486 139 GLY B N 1
ATOM 2518 C CA . GLY B 2 139 ? -4.01323 5.95012 42.45151 1.000 37.72151 139 GLY B CA 1
ATOM 2519 C C . GLY B 2 139 ? -2.60525 5.69366 41.96088 1.000 29.21669 139 GLY B C 1
ATOM 2520 O O . GLY B 2 139 ? -1.65742 6.27586 42.50802 1.000 30.90195 139 GLY B O 1
ATOM 2521 N N . VAL B 2 140 ? -2.44011 4.83383 40.96219 1.000 28.15105 140 VAL B N 1
ATOM 2522 C CA . VAL B 2 140 ? -1.14721 4.58105 40.34264 1.000 25.59589 140 VAL B CA 1
ATOM 2523 C C . VAL B 2 140 ? -0.99476 5.53109 39.16352 1.000 26.91816 140 VAL B C 1
ATOM 2524 O O . VAL B 2 140 ? -1.79923 5.50832 38.22472 1.000 30.67538 140 VAL B O 1
ATOM 2528 N N . VAL B 2 141 ? 0.04014 6.36304 39.20787 1.000 20.26275 141 VAL B N 1
ATOM 2529 C CA . VAL B 2 141 ? 0.32741 7.32646 38.15609 1.000 18.23511 141 VAL B CA 1
ATOM 2530 C C . VAL B 2 141 ? 1.77092 7.10995 37.72861 1.000 28.55664 141 VAL B C 1
ATOM 2531 O O . VAL B 2 141 ? 2.70023 7.39381 38.49455 1.000 27.02544 141 VAL B O 1
ATOM 2535 N N . SER B 2 142 ? 1.96138 6.61705 36.51483 1.000 26.30156 142 SER B N 1
ATOM 2536 C CA . SER B 2 142 ? 3.28819 6.38576 35.97379 1.000 23.94303 142 SER B CA 1
ATOM 2537 C C . SER B 2 142 ? 3.65413 7.50083 35.00819 1.000 27.44391 142 SER B C 1
ATOM 2538 O O . SER B 2 142 ? 2.83614 7.90866 34.17670 1.000 23.58693 142 SER B O 1
ATOM 2541 N N . THR B 2 143 ? 4.88843 7.98833 35.11937 1.000 19.96483 143 THR B N 1
ATOM 2542 C CA . THR B 2 143 ? 5.44303 8.77459 34.03627 1.000 18.66248 143 THR B CA 1
ATOM 2543 C C . THR B 2 143 ? 5.48761 7.91252 32.78441 1.000 18.60331 143 THR B C 1
ATOM 2544 O O . THR B 2 143 ? 5.35692 6.68694 32.83718 1.000 23.51478 143 THR B O 1
ATOM 2548 N N . ASN B 2 144 ? 5.67747 8.55739 31.64291 1.000 23.27999 144 ASN B N 1
ATOM 2549 C CA . ASN B 2 144 ? 6.06575 7.79127 30.47691 1.000 30.08219 144 ASN B CA 1
ATOM 2550 C C . ASN B 2 144 ? 7.48406 7.26599 30.69348 1.000 28.39246 144 ASN B C 1
ATOM 2551 O O . ASN B 2 144 ? 8.14401 7.57266 31.69168 1.000 19.68904 144 ASN B O 1
ATOM 2556 N N . LEU B 2 145 ? 7.95068 6.43765 29.76594 1.000 23.39011 145 LEU B N 1
ATOM 2557 C CA . LEU B 2 145 ? 9.35108 6.05069 29.76965 1.000 27.37482 145 LEU B CA 1
ATOM 2558 C C . LEU B 2 145 ? 10.19427 7.28481 29.48539 1.000 21.22645 145 LEU B C 1
ATOM 2559 O O . LEU B 2 145 ? 9.96049 7.99117 28.50107 1.000 20.68304 145 LEU B O 1
ATOM 2564 N N . ILE B 2 146 ? 11.13926 7.57620 30.37237 1.000 17.77342 146 ILE B N 1
ATOM 2565 C CA . ILE B 2 146 ? 12.00013 8.74329 30.23307 1.000 23.87252 146 ILE B CA 1
ATOM 2566 C C . ILE B 2 146 ? 13.33766 8.29636 29.66378 1.000 19.94627 146 ILE B C 1
ATOM 2567 O O . ILE B 2 146 ? 14.05543 7.50340 30.28440 1.000 23.09879 146 ILE B O 1
ATOM 2572 N N . ARG B 2 147 ? 13.65517 8.79757 28.47283 1.000 21.07226 147 ARG B N 1
ATOM 2573 C CA . ARG B 2 147 ? 14.93436 8.54305 27.82899 1.000 19.00255 147 ARG B CA 1
ATOM 2574 C C . ARG B 2 147 ? 15.98021 9.51678 28.36095 1.000 21.56166 147 ARG B C 1
ATOM 2575 O O . ARG B 2 147 ? 15.79510 10.73611 28.29718 1.000 25.38232 147 ARG B O 1
ATOM 2583 N N . ASN B 2 148 ? 17.06795 8.98200 28.91091 1.000 22.86461 148 ASN B N 1
ATOM 2584 C CA . ASN B 2 148 ? 18.12528 9.83079 29.44233 1.000 18.66812 148 ASN B CA 1
ATOM 2585 C C . ASN B 2 148 ? 19.11874 10.29852 28.38663 1.000 18.57178 148 ASN B C 1
ATOM 2586 O O . ASN B 2 148 ? 19.90576 11.20767 28.66802 1.000 21.43078 148 ASN B O 1
ATOM 2591 N N . GLY B 2 149 ? 19.10210 9.71699 27.18944 1.000 14.45935 149 GLY B N 1
ATOM 2592 C CA . GLY B 2 149 ? 20.03059 10.09499 26.14118 1.000 21.60389 149 GLY B CA 1
ATOM 2593 C C . GLY B 2 149 ? 21.37074 9.38659 26.17223 1.000 23.19701 149 GLY B C 1
ATOM 2594 O O . GLY B 2 149 ? 22.18391 9.58925 25.25979 1.000 28.16721 149 GLY B O 1
ATOM 2595 N N . ASP B 2 150 ? 21.62648 8.55670 27.18061 1.000 19.69433 150 ASP B N 1
ATOM 2596 C CA . ASP B 2 150 ? 22.89606 7.85957 27.33737 1.000 19.70534 150 ASP B CA 1
ATOM 2597 C C . ASP B 2 150 ? 22.72725 6.34976 27.21259 1.000 22.66437 150 ASP B C 1
ATOM 2598 O O . ASP B 2 150 ? 23.46997 5.58325 27.83279 1.000 24.65308 150 ASP B O 1
ATOM 2603 N N . TRP B 2 151 ? 21.74770 5.91822 26.41917 1.000 22.03779 151 TRP B N 1
ATOM 2604 C CA . TRP B 2 151 ? 21.39221 4.51496 26.24256 1.000 19.57176 151 TRP B CA 1
ATOM 2605 C C . TRP B 2 151 ? 20.86923 3.88700 27.52899 1.000 19.91914 151 TRP B C 1
ATOM 2606 O O . TRP B 2 151 ? 20.99230 2.67423 27.73124 1.000 17.79269 151 TRP B O 1
ATOM 2617 N N . THR B 2 152 ? 20.30411 4.69735 28.42006 1.000 17.70249 152 THR B N 1
ATOM 2618 C CA . THR B 2 152 ? 19.57626 4.21499 29.58293 1.000 19.44804 152 THR B CA 1
ATOM 2619 C C . THR B 2 152 ? 18.21878 4.90193 29.63990 1.000 22.12590 152 THR B C 1
ATOM 2620 O O . THR B 2 152 ? 18.03208 5.98785 29.08326 1.000 20.03734 152 THR B O 1
ATOM 2624 N N . PHE B 2 153 ? 17.27082 4.25364 30.31450 1.000 19.89922 153 PHE B N 1
ATOM 2625 C CA . PHE B 2 153 ? 15.93725 4.78738 30.55871 1.000 17.85596 153 PHE B CA 1
ATOM 2626 C C . PHE B 2 153 ? 15.70915 4.93504 32.05998 1.000 19.77253 153 PHE B C 1
ATOM 2627 O O . PHE B 2 153 ? 16.42748 4.36042 32.88499 1.000 17.87589 153 PHE B O 1
ATOM 2635 N N . GLN B 2 154 ? 14.66478 5.68666 32.41030 1.000 15.60838 154 GLN B N 1
ATOM 2636 C CA . GLN B 2 154 ? 14.13859 5.69742 33.76659 1.000 18.71359 154 GLN B CA 1
ATOM 2637 C C . GLN B 2 154 ? 12.62742 5.86842 33.70056 1.000 16.00732 154 GLN B C 1
ATOM 2638 O O . GLN B 2 154 ? 12.06646 6.24765 32.66956 1.000 14.26162 154 GLN B O 1
ATOM 2644 N N . ILE B 2 155 ? 11.97446 5.56161 34.81601 1.000 18.48997 155 ILE B N 1
ATOM 2645 C CA . ILE B 2 155 ? 10.52421 5.65171 34.93033 1.000 17.69062 155 ILE B CA 1
ATOM 2646 C C . ILE B 2 155 ? 10.18166 5.88110 36.39457 1.000 19.51138 155 ILE B C 1
ATOM 2647 O O . ILE B 2 155 ? 10.84253 5.34555 37.29084 1.000 22.35736 155 ILE B O 1
ATOM 2652 N N . LEU B 2 156 ? 9.15392 6.69589 36.63307 1.000 18.10211 156 LEU B N 1
ATOM 2653 C CA . LEU B 2 156 ? 8.65516 6.97569 37.97350 1.000 21.03360 156 LEU B CA 1
ATOM 2654 C C . LEU B 2 156 ? 7.18795 6.58126 38.03493 1.000 27.85651 156 LEU B C 1
ATOM 2655 O O . LEU B 2 156 ? 6.37397 7.06613 37.23914 1.000 25.46182 156 LEU B O 1
ATOM 2660 N N . VAL B 2 157 ? 6.85616 5.70306 38.97456 1.000 23.03641 157 VAL B N 1
ATOM 2661 C CA . VAL B 2 157 ? 5.50577 5.18709 39.13476 1.000 23.42361 157 VAL B CA 1
ATOM 2662 C C . VAL B 2 157 ? 5.05732 5.53455 40.54709 1.000 34.12682 157 VAL B C 1
ATOM 2663 O O . VAL B 2 157 ? 5.58505 4.98672 41.52477 1.000 29.95203 157 VAL B O 1
ATOM 2667 N N . MET B 2 158 ? 4.08294 6.43694 40.65295 1.000 26.27098 158 MET B N 1
ATOM 2668 C CA . MET B 2 158 ? 3.61541 6.97031 41.92356 1.000 28.96412 158 MET B CA 1
ATOM 2669 C C . MET B 2 158 ? 2.34981 6.24794 42.36285 1.000 30.35411 158 MET B C 1
ATOM 2670 O O . MET B 2 158 ? 1.50728 5.88711 41.53464 1.000 28.14597 158 MET B O 1
ATOM 2675 N N . LEU B 2 159 ? 2.21138 6.05899 43.67183 1.000 29.22098 159 LEU B N 1
ATOM 2676 C CA . LEU B 2 159 ? 1.03160 5.43677 44.25739 1.000 30.64860 159 LEU B CA 1
ATOM 2677 C C . LEU B 2 159 ? 0.48456 6.35176 45.34339 1.000 33.66956 159 LEU B C 1
ATOM 2678 O O . LEU B 2 159 ? 1.17957 6.64041 46.32377 1.000 33.19875 159 LEU B O 1
ATOM 2683 N N . GLU B 2 160 ? -0.75158 6.81172 45.16342 1.000 38.62917 160 GLU B N 1
ATOM 2684 C CA . GLU B 2 160 ? -1.45250 7.50539 46.23481 1.000 34.20433 160 GLU B CA 1
ATOM 2685 C C . GLU B 2 160 ? -1.83651 6.50212 47.31373 1.000 30.96175 160 GLU B C 1
ATOM 2686 O O . GLU B 2 160 ? -2.40733 5.44612 47.01881 1.000 38.07305 160 GLU B O 1
ATOM 2688 N N . MET B 2 161 ? -1.50906 6.82180 48.56439 1.000 27.84069 161 MET B N 1
ATOM 2689 C CA . MET B 2 161 ? -1.62926 5.86360 49.65238 1.000 40.43371 161 MET B CA 1
ATOM 2690 C C . MET B 2 161 ? -2.20606 6.53547 50.89073 1.000 41.33333 161 MET B C 1
ATOM 2691 O O . MET B 2 161 ? -1.96677 7.71837 51.14721 1.000 39.32519 161 MET B O 1
ATOM 2696 N N . THR B 2 162 ? -2.98322 5.76257 51.65106 1.000 43.12246 162 THR B N 1
ATOM 2697 C CA . THR B 2 162 ? -3.39560 6.13866 53.00055 1.000 54.37200 162 THR B CA 1
ATOM 2698 C C . THR B 2 162 ? -2.68067 5.19295 53.95904 1.000 52.70696 162 THR B C 1
ATOM 2699 O O . THR B 2 162 ? -3.12592 4.05013 54.15699 1.000 48.01261 162 THR B O 1
ATOM 2703 N N . PRO B 2 163 ? -1.54675 5.59546 54.53773 1.000 46.45060 163 PRO B N 1
ATOM 2704 C CA . PRO B 2 163 ? -0.71692 4.65189 55.30246 1.000 57.87204 163 PRO B CA 1
ATOM 2705 C C . PRO B 2 163 ? -1.26085 4.42868 56.70701 1.000 65.26121 163 PRO B C 1
ATOM 2706 O O . PRO B 2 163 ? -1.30795 5.34983 57.52525 1.000 66.46531 163 PRO B O 1
ATOM 2710 N N . GLN B 2 164 ? -1.67755 3.19726 56.97978 1.000 69.02615 164 GLN B N 1
ATOM 2711 C CA . GLN B 2 164 ? -1.93260 2.74891 58.33770 1.000 66.97012 164 GLN B CA 1
ATOM 2712 C C . GLN B 2 164 ? -0.67852 2.08315 58.89761 1.000 70.87860 164 GLN B C 1
ATOM 2713 O O . GLN B 2 164 ? 0.26159 1.75622 58.16988 1.000 63.85122 164 GLN B O 1
ATOM 2719 N N . GLN B 2 165 ? -0.66777 1.88357 60.21122 1.000 73.93162 165 GLN B N 1
ATOM 2720 C CA . GLN B 2 165 ? 0.44558 1.18702 60.83941 1.000 71.95127 165 GLN B CA 1
ATOM 2721 C C . GLN B 2 165 ? 0.40964 -0.28985 60.46572 1.000 65.04470 165 GLN B C 1
ATOM 2722 O O . GLN B 2 165 ? -0.61559 -0.95878 60.63009 1.000 71.08702 165 GLN B O 1
ATOM 2724 N N . GLY B 2 166 ? 1.52682 -0.79554 59.95192 1.000 49.49064 166 GLY B N 1
ATOM 2725 C CA . GLY B 2 166 ? 1.62074 -2.18721 59.56572 1.000 53.64448 166 GLY B CA 1
ATOM 2726 C C . GLY B 2 166 ? 1.28174 -2.49165 58.12348 1.000 50.63034 166 GLY B C 1
ATOM 2727 O O . GLY B 2 166 ? 1.17098 -3.67165 57.76943 1.000 55.73182 166 GLY B O 1
ATOM 2728 N N . ASP B 2 167 ? 1.10686 -1.47602 57.28215 1.000 43.05616 167 ASP B N 1
ATOM 2729 C CA . ASP B 2 167 ? 0.84461 -1.70153 55.86718 1.000 49.16976 167 ASP B CA 1
ATOM 2730 C C . ASP B 2 167 ? 2.15094 -1.94257 55.11935 1.000 44.36257 167 ASP B C 1
ATOM 2731 O O . ASP B 2 167 ? 3.14790 -1.24806 55.33913 1.000 43.73553 167 ASP B O 1
ATOM 2736 N N . VAL B 2 168 ? 2.13992 -2.93163 54.23091 1.000 45.24955 168 VAL B N 1
ATOM 2737 C CA . VAL B 2 168 ? 3.32798 -3.35740 53.49798 1.000 45.25966 168 VAL B CA 1
ATOM 2738 C C . VAL B 2 168 ? 3.11918 -3.03204 52.02364 1.000 42.64415 168 VAL B C 1
ATOM 2739 O O . VAL B 2 168 ? 2.32875 -3.69129 51.33654 1.000 33.34640 168 VAL B O 1
ATOM 2743 N N . TYR B 2 169 ? 3.83482 -2.02305 51.53386 1.000 40.29189 169 TYR B N 1
ATOM 2744 C CA . TYR B 2 169 ? 3.80901 -1.64209 50.12796 1.000 29.14159 169 TYR B CA 1
ATOM 2745 C C . TYR B 2 169 ? 4.99935 -2.26734 49.41344 1.000 38.34926 169 TYR B C 1
ATOM 2746 O O . TYR B 2 169 ? 6.12905 -2.20791 49.91098 1.000 35.77025 169 TYR B O 1
ATOM 2755 N N . ILE B 2 170 ? 4.74936 -2.85534 48.24650 1.000 35.47447 170 ILE B N 1
ATOM 2756 C CA . ILE B 2 170 ? 5.79623 -3.47790 47.44581 1.000 34.13095 170 ILE B CA 1
ATOM 2757 C C . ILE B 2 170 ? 5.71827 -2.93396 46.02762 1.000 31.74450 170 ILE B C 1
ATOM 2758 O O . ILE B 2 170 ? 4.64754 -2.95090 45.41019 1.000 32.40693 170 ILE B O 1
ATOM 2763 N N . CYS B 2 171 ? 6.84837 -2.44630 45.51870 1.000 28.23231 171 CYS B N 1
ATOM 2764 C CA . CYS B 2 171 ? 7.00166 -2.10708 44.10972 1.000 26.92458 171 CYS B CA 1
ATOM 2765 C C . CYS B 2 171 ? 7.72422 -3.25673 43.41883 1.000 28.22780 171 CYS B C 1
ATOM 2766 O O . CYS B 2 171 ? 8.83220 -3.62450 43.82235 1.000 27.32627 171 CYS B O 1
ATOM 2769 N N . GLN B 2 172 ? 7.09999 -3.82248 42.38821 1.000 19.13644 172 GLN B N 1
ATOM 2770 C CA . GLN B 2 172 ? 7.64450 -4.96792 41.67012 1.000 25.32455 172 GLN B CA 1
ATOM 2771 C C . GLN B 2 172 ? 8.00050 -4.56942 40.24614 1.000 25.09532 172 GLN B C 1
ATOM 2772 O O . GLN B 2 172 ? 7.19294 -3.94601 39.55113 1.000 25.78872 172 GLN B O 1
ATOM 2778 N N . VAL B 2 173 ? 9.19874 -4.94931 39.81034 1.000 24.86467 173 VAL B N 1
ATOM 2779 C CA . VAL B 2 173 ? 9.72963 -4.55614 38.51187 1.000 21.74718 173 VAL B CA 1
ATOM 2780 C C . VAL B 2 173 ? 10.12063 -5.81090 37.74618 1.000 23.54370 173 VAL B C 1
ATOM 2781 O O . VAL B 2 173 ? 10.83169 -6.67121 38.27850 1.000 22.60590 173 VAL B O 1
ATOM 2785 N N . GLU B 2 174 ? 9.65158 -5.91686 36.50469 1.000 20.47160 174 GLU B N 1
ATOM 2786 C CA . GLU B 2 174 ? 10.02511 -6.99759 35.60431 1.000 23.72498 174 GLU B CA 1
ATOM 2787 C C . GLU B 2 174 ? 10.68323 -6.41270 34.36411 1.000 21.01294 174 GLU B C 1
ATOM 2788 O O . GLU B 2 174 ? 10.24181 -5.38483 33.84060 1.000 27.08574 174 GLU B O 1
ATOM 2794 N N . HIS B 2 175 ? 11.73176 -7.08301 33.89492 1.000 21.14840 175 HIS B N 1
ATOM 2795 C CA . HIS B 2 175 ? 12.59369 -6.56805 32.84071 1.000 22.25256 175 HIS B CA 1
ATOM 2796 C C . HIS B 2 175 ? 13.39518 -7.73419 32.27966 1.000 20.28570 175 HIS B C 1
ATOM 2797 O O . HIS B 2 175 ? 13.75206 -8.65741 33.01549 1.000 24.05379 175 HIS B O 1
ATOM 2804 N N . THR B 2 176 ? 13.67032 -7.68954 30.96991 1.000 19.68806 176 THR B N 1
ATOM 2805 C CA . THR B 2 176 ? 14.37231 -8.79983 30.32626 1.000 27.44507 176 THR B CA 1
ATOM 2806 C C . THR B 2 176 ? 15.76801 -9.01717 30.89675 1.000 29.02766 176 THR B C 1
ATOM 2807 O O . THR B 2 176 ? 16.32008 -10.11223 30.75048 1.000 32.77264 176 THR B O 1
ATOM 2811 N N . SER B 2 177 ? 16.35027 -8.00599 31.53629 1.000 27.19368 177 SER B N 1
ATOM 2812 C CA . SER B 2 177 ? 17.64775 -8.14696 32.18253 1.000 30.38866 177 SER B CA 1
ATOM 2813 C C . SER B 2 177 ? 17.57143 -8.88952 33.50811 1.000 28.05971 177 SER B C 1
ATOM 2814 O O . SER B 2 177 ? 18.61497 -9.13162 34.12265 1.000 27.29263 177 SER B O 1
ATOM 2817 N N . LEU B 2 178 ? 16.37516 -9.24804 33.96419 1.000 26.83358 178 LEU B N 1
ATOM 2818 C CA . LEU B 2 178 ? 16.17794 -9.87275 35.26440 1.000 28.70997 178 LEU B CA 1
ATOM 2819 C C . LEU B 2 178 ? 15.67438 -11.29683 35.08099 1.000 34.85274 178 LEU B C 1
ATOM 2820 O O . LEU B 2 178 ? 14.74027 -11.53561 34.30748 1.000 35.24941 178 LEU B O 1
ATOM 2825 N N . ASP B 2 179 ? 16.29287 -12.23792 35.79630 1.000 37.02541 179 ASP B N 1
ATOM 2826 C CA . ASP B 2 179 ? 15.81879 -13.61679 35.77815 1.000 47.31887 179 ASP B CA 1
ATOM 2827 C C . ASP B 2 179 ? 14.55984 -13.79183 36.61568 1.000 43.04611 179 ASP B C 1
ATOM 2828 O O . ASP B 2 179 ? 13.74395 -14.67231 36.32371 1.000 51.73530 179 ASP B O 1
ATOM 2830 N N . SER B 2 180 ? 14.38693 -12.97108 37.64671 1.000 40.83504 180 SER B N 1
ATOM 2831 C CA . SER B 2 180 ? 13.20805 -12.97613 38.49735 1.000 41.74647 180 SER B CA 1
ATOM 2832 C C . SER B 2 180 ? 12.84596 -11.53832 38.83899 1.000 44.97976 180 SER B C 1
ATOM 2833 O O . SER B 2 180 ? 13.72400 -10.66694 38.86483 1.000 38.67045 180 SER B O 1
ATOM 2836 N N . PRO B 2 181 ? 11.56402 -11.25711 39.08965 1.000 41.23889 181 PRO B N 1
ATOM 2837 C CA . PRO B 2 181 ? 11.15528 -9.87525 39.37353 1.000 26.76309 181 PRO B CA 1
ATOM 2838 C C . PRO B 2 181 ? 11.89166 -9.29868 40.57157 1.000 27.05126 181 PRO B C 1
ATOM 2839 O O . PRO B 2 181 ? 12.23621 -10.00615 41.51963 1.000 35.89695 181 PRO B O 1
ATOM 2843 N N . VAL B 2 182 ? 12.13677 -7.99348 40.51321 1.000 26.78475 182 VAL B N 1
ATOM 2844 C CA . VAL B 2 182 ? 12.75888 -7.25453 41.60486 1.000 30.00945 182 VAL B CA 1
ATOM 2845 C C . VAL B 2 182 ? 11.66046 -6.57568 42.40909 1.000 29.36466 182 VAL B C 1
ATOM 2846 O O . VAL B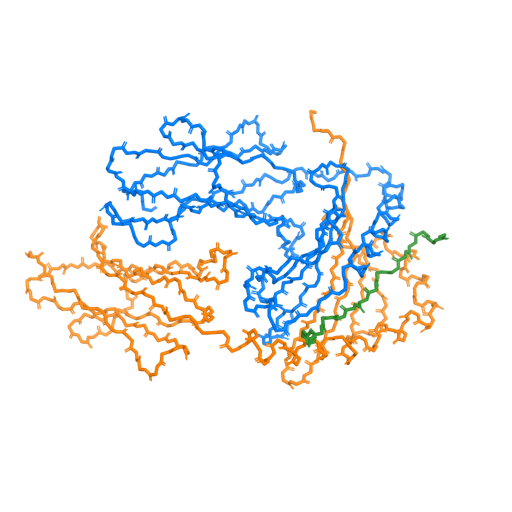 2 182 ? 10.79479 -5.89649 41.84241 1.000 29.20813 182 VAL B O 1
ATOM 2850 N N . THR B 2 183 ? 11.68968 -6.76151 43.72613 1.000 26.42870 183 THR B N 1
ATOM 2851 C CA . THR B 2 183 ? 10.69398 -6.20009 44.62952 1.000 27.42073 183 THR B CA 1
ATOM 2852 C C . THR B 2 183 ? 11.38633 -5.34005 45.67600 1.000 33.59600 183 THR B C 1
ATOM 2853 O O . THR B 2 183 ? 12.39547 -5.75214 46.25765 1.000 33.79364 183 THR B O 1
ATOM 2857 N N . VAL B 2 184 ? 10.84881 -4.14770 45.90829 1.000 27.69288 184 VAL B N 1
ATOM 2858 C CA . VAL B 2 184 ? 11.31896 -3.26202 46.96392 1.000 24.38700 184 VAL B CA 1
ATOM 2859 C C . VAL B 2 184 ? 10.15240 -2.99505 47.90212 1.000 32.46837 184 VAL B C 1
ATOM 2860 O O . VAL B 2 184 ? 9.06311 -2.61081 47.45803 1.000 30.04987 184 VAL B O 1
ATOM 2864 N N . GLU B 2 185 ? 10.38242 -3.20411 49.19231 1.000 27.24451 185 GLU B N 1
ATOM 2865 C CA . GLU B 2 185 ? 9.34699 -3.13587 50.20877 1.000 26.82337 185 GLU B CA 1
ATOM 2866 C C . GLU B 2 185 ? 9.47665 -1.84376 51.00258 1.000 31.18567 185 GLU B C 1
ATOM 2867 O O . GLU B 2 185 ? 10.58503 -1.42687 51.35136 1.000 38.65430 185 GLU B O 1
ATOM 2873 N N . TRP B 2 186 ? 8.33723 -1.21076 51.27836 1.000 33.51190 186 TRP B N 1
ATOM 2874 C CA . TRP B 2 186 ? 8.27171 -0.00386 52.09746 1.000 35.64486 186 TRP B CA 1
ATOM 2875 C C . TRP B 2 186 ? 7.18241 -0.21174 53.13935 1.000 44.59124 186 TRP B C 1
ATOM 2876 O O . TRP B 2 186 ? 5.99482 -0.25450 52.80038 1.000 42.20486 186 TRP B O 1
ATOM 2887 N N . LYS B 2 187 ? 7.58587 -0.35635 54.39879 1.000 45.54059 187 LYS B N 1
ATOM 2888 C CA . LYS B 2 187 ? 6.65251 -0.59685 55.49029 1.000 49.86644 187 LYS B CA 1
ATOM 2889 C C . LYS B 2 187 ? 6.21108 0.73524 56.08174 1.000 47.67495 187 LYS B C 1
ATOM 2890 O O . LYS B 2 187 ? 7.04658 1.57199 56.43848 1.000 56.73742 187 LYS B O 1
ATOM 2896 N N . ALA B 2 188 ? 4.89804 0.92427 56.18131 1.000 53.40192 188 ALA B N 1
ATOM 2897 C CA . ALA B 2 188 ? 4.34561 2.23484 56.49371 1.000 58.89519 188 ALA B CA 1
ATOM 2898 C C . ALA B 2 188 ? 4.63700 2.63976 57.93243 1.000 61.83812 188 ALA B C 1
ATOM 2899 O O . ALA B 2 188 ? 4.54422 1.83005 58.85961 1.000 53.32433 188 ALA B O 1
ATOM 2901 N N . THR B 2 189 ? 4.98187 3.91220 58.11040 1.000 62.08089 189 THR B N 1
ATOM 2902 C CA . THR B 2 189 ? 5.22903 4.49858 59.42022 1.000 68.15368 189 THR B CA 1
ATOM 2903 C C . THR B 2 189 ? 4.18857 5.57796 59.67621 1.000 73.10221 189 THR B C 1
ATOM 2904 O O . THR B 2 189 ? 4.04995 6.51101 58.87810 1.000 83.41235 189 THR B O 1
ATOM 2908 N N . GLY B 2 190 ? 3.46653 5.45378 60.78464 1.000 77.30181 190 GLY B N 1
ATOM 2909 C CA . GLY B 2 190 ? 2.45327 6.42829 61.14316 1.000 74.42761 190 GLY B CA 1
ATOM 2910 C C . GLY B 2 190 ? 1.06272 5.83486 61.24060 1.000 77.35032 190 GLY B C 1
ATOM 2911 O O . GLY B 2 190 ? 0.20311 6.36299 61.94439 1.000 81.27123 190 GLY B O 1
ATOM 2912 N N . PRO C 3 2 ? 28.11815 17.70312 -10.06210 1.000 71.12920 143 PRO C N 1
ATOM 2913 C CA . PRO C 3 2 ? 27.37401 18.35411 -11.14515 1.000 64.30248 143 PRO C CA 1
ATOM 2914 C C . PRO C 3 2 ? 25.85285 17.99744 -11.29274 1.000 71.13256 143 PRO C C 1
ATOM 2915 O O . PRO C 3 2 ? 25.35855 18.14481 -12.40606 1.000 89.53625 143 PRO C O 1
ATOM 2919 N N . VAL C 3 3 ? 25.15472 17.54973 -10.24830 1.000 58.54648 144 VAL C N 1
ATOM 2920 C CA . VAL C 3 3 ? 23.73036 17.25622 -10.37451 1.000 66.34592 144 VAL C CA 1
ATOM 2921 C C . VAL C 3 3 ? 22.95167 18.09690 -9.36882 1.000 65.71406 144 VAL C C 1
ATOM 2922 O O . VAL C 3 3 ? 23.36767 18.24700 -8.21526 1.000 65.38431 144 VAL C O 1
ATOM 2926 N N . ALA C 3 4 ? 21.82252 18.66110 -9.81675 1.000 62.07131 145 ALA C N 1
ATOM 2927 C CA . ALA C 3 4 ? 20.98783 19.47555 -8.93635 1.000 61.51996 145 ALA C CA 1
ATOM 2928 C C . ALA C 3 4 ? 20.44873 18.63934 -7.78695 1.000 61.74747 145 ALA C C 1
ATOM 2929 O O . ALA C 3 4 ? 20.60952 18.98749 -6.61177 1.000 67.00906 145 ALA C O 1
ATOM 2931 N N . ASP C 3 5 ? 19.81283 17.52215 -8.11570 1.000 57.42029 146 ASP C N 1
ATOM 2932 C CA . ASP C 3 5 ? 19.14139 16.66148 -7.14779 1.000 52.29207 146 ASP C CA 1
ATOM 2933 C C . ASP C 3 5 ? 19.94259 15.36016 -7.04790 1.000 57.21382 146 ASP C C 1
ATOM 2934 O O . ASP C 3 5 ? 19.68549 14.39130 -7.76746 1.000 58.23444 146 ASP C O 1
ATOM 2939 N N . ALA C 3 6 ? 20.91168 15.34097 -6.13306 1.000 43.54222 147 ALA C N 1
ATOM 2940 C CA . ALA C 3 6 ? 21.76090 14.17338 -5.93206 1.000 47.61284 147 ALA C CA 1
ATOM 2941 C C . ALA C 3 6 ? 21.20465 13.29220 -4.82095 1.000 45.32061 147 ALA C C 1
ATOM 2942 O O . ALA C 3 6 ? 20.68932 13.79225 -3.81623 1.000 49.09659 147 ALA C O 1
ATOM 2944 N N . VAL C 3 7 ? 21.31965 11.96923 -5.00158 1.000 43.08073 148 VAL C N 1
ATOM 2945 C CA . VAL C 3 7 ? 20.84348 11.02031 -4.00134 1.000 46.69986 148 VAL C CA 1
ATOM 2946 C C . VAL C 3 7 ? 21.96111 10.74407 -3.00931 1.000 42.26698 148 VAL C C 1
ATOM 2947 O O . VAL C 3 7 ? 23.13509 10.62208 -3.38050 1.000 46.15845 148 VAL C O 1
ATOM 2951 N N . ILE C 3 8 ? 21.59662 10.66085 -1.72946 1.000 43.97928 149 ILE C N 1
ATOM 2952 C CA . ILE C 3 8 ? 22.55264 10.19046 -0.74002 1.000 36.63946 149 ILE C CA 1
ATOM 2953 C C . ILE C 3 8 ? 22.74848 8.68678 -0.89716 1.000 39.62150 149 ILE C C 1
ATOM 2954 O O . ILE C 3 8 ? 21.89819 7.96577 -1.43263 1.000 39.97353 149 ILE C O 1
ATOM 2959 N N . HIS C 3 9 ? 23.89755 8.21015 -0.43690 1.000 46.24114 150 HIS C N 1
ATOM 2960 C CA . HIS C 3 9 ? 24.27524 6.81590 -0.59874 1.000 42.95927 150 HIS C CA 1
ATOM 2961 C C . HIS C 3 9 ? 24.31115 6.12246 0.75437 1.000 41.62762 150 HIS C C 1
ATOM 2962 O O . HIS C 3 9 ? 24.81071 6.67725 1.73820 1.000 41.63854 150 HIS C O 1
ATOM 2969 N N . ALA C 3 10 ? 23.76965 4.90985 0.79408 1.000 40.55783 151 ALA C N 1
ATOM 2970 C CA . ALA C 3 10 ? 23.63208 4.15769 2.03196 1.000 37.15471 151 ALA C CA 1
ATOM 2971 C C . ALA C 3 10 ? 24.82541 3.22668 2.19925 1.000 44.57980 151 ALA C C 1
ATOM 2972 O O . ALA C 3 10 ? 25.05812 2.34873 1.36093 1.000 56.43511 151 ALA C O 1
ATOM 2974 N N . SER C 3 11 ? 25.57769 3.42174 3.27748 1.000 37.69699 152 SER C N 1
ATOM 2975 C CA . SER C 3 11 ? 26.68207 2.54784 3.63814 1.000 46.80444 152 SER C CA 1
ATOM 2976 C C . SER C 3 11 ? 26.46261 2.01647 5.04788 1.000 44.66924 152 SER C C 1
ATOM 2977 O O . SER C 3 11 ? 25.87739 2.69098 5.89998 1.000 48.14429 152 SER C O 1
ATOM 2980 N N . GLY C 3 12 ? 26.93677 0.79867 5.29141 1.000 39.12663 153 GLY C N 1
ATOM 2981 C CA . GLY C 3 12 ? 26.74411 0.14947 6.56673 1.000 39.73424 153 GLY C CA 1
ATOM 2982 C C . GLY C 3 12 ? 27.98392 0.19523 7.45040 1.000 30.79189 153 GLY C C 1
ATOM 2983 O O . GLY C 3 12 ? 29.08950 0.51623 7.02391 1.000 38.85619 153 GLY C O 1
ATOM 2984 N N . LYS C 3 13 ? 27.76763 -0.12005 8.72379 1.000 32.87257 154 LYS C N 1
ATOM 2985 C CA . LYS C 3 13 ? 28.87982 -0.33442 9.62930 1.000 39.48828 154 LYS C CA 1
ATOM 2986 C C . LYS C 3 13 ? 29.42025 -1.74671 9.43403 1.000 36.97798 154 LYS C C 1
ATOM 2987 O O . LYS C 3 13 ? 28.82713 -2.57621 8.73808 1.000 37.78425 154 LYS C O 1
ATOM 2993 N N . GLN C 3 14 ? 30.57707 -2.01184 10.03624 1.000 35.59152 155 GLN C N 1
ATOM 2994 C CA . GLN C 3 14 ? 31.24557 -3.29136 9.86498 1.000 32.90846 155 GLN C CA 1
ATOM 2995 C C . GLN C 3 14 ? 31.75169 -3.77809 11.21527 1.000 35.90831 155 GLN C C 1
ATOM 2996 O O . GLN C 3 14 ? 31.82029 -3.02294 12.18978 1.000 39.74720 155 GLN C O 1
ATOM 3002 N N . MET C 3 15 ? 32.10057 -5.06281 11.26242 1.000 34.22577 156 MET C N 1
ATOM 3003 C CA . MET C 3 15 ? 32.76515 -5.61864 12.43098 1.000 40.12473 156 MET C CA 1
ATOM 3004 C C . MET C 3 15 ? 34.10078 -4.91739 12.63620 1.000 41.63510 156 MET C C 1
ATOM 3005 O O . MET C 3 15 ? 34.77465 -4.53318 11.67660 1.000 46.60336 156 MET C O 1
ATOM 3010 N N . TRP C 3 16 ? 34.47485 -4.73017 13.89970 1.000 44.64592 157 TRP C N 1
ATOM 3011 C CA . TRP C 3 16 ? 35.70427 -4.01224 14.20003 1.000 45.57722 157 TRP C CA 1
ATOM 3012 C C . TRP C 3 16 ? 36.90629 -4.79418 13.67887 1.000 56.16376 157 TRP C C 1
ATOM 3013 O O . TRP C 3 16 ? 36.86982 -6.02210 13.56100 1.000 49.24357 157 TRP C O 1
ATOM 3024 N N . GLN C 3 17 ? 37.97245 -4.06386 13.35010 1.000 59.06592 158 GLN C N 1
ATOM 3025 C CA . GLN C 3 17 ? 39.17166 -4.64208 12.73839 1.000 71.36379 158 GLN C CA 1
ATOM 3026 C C . GLN C 3 17 ? 39.88995 -5.63249 13.64695 1.000 72.98682 158 GLN C C 1
ATOM 3027 O O . GLN C 3 17 ? 39.56009 -6.81684 13.69217 1.000 105.75592 158 GLN C O 1
#

Radius of gyration: 23.44 Å; Cα contacts (8 Å, |Δi|>4): 852; chains: 3; bounding box: 45×53×76 Å

Solvent-accessible surface area: 17990 Å² total

B-factor: mean 37.07, std 14.01, range [12.42, 105.76]